Protein AF-A0A8M6Z6A4-F1 (afdb_monomer_lite)

Radius of gyration: 30.49 Å; chains: 1; bounding box: 77×75×86 Å

pLDDT: mean 83.21, std 17.91, range [24.25, 98.44]

Sequence (596 aa):
MASEMSVNRNIFYCLLCQKPQKTLSVHLTRLCMKASTPAERAKELERAKASNRAWMMTSRTWDYNQLCQILPDRSSRTNMVKELLQRGFFIKNQPTEPETDVVSQSTEPETAVVSQPTEPEKATMSAIPDSAAILRAAKPEFLRVCMKLQNNIEVLSSEKVLFRYYCEAILIHHYFQSPGAVQAFTDSEWVDRLHHGGRVVTGVHSQKAMFALTLQEEVWFQLYFVQIRPENIRPEKCCNQFFLNSSGEALSNVAQDMRRLHDMFKLPLGSSQFMRKTLRISAKNLPTHQRDAITLYLACSSGDPHQTHRRLQPQQVVDTAVLLDSLVGFSIEDESRAVAETSEEIEPVKDFSSFISSFPVSRGGQPPTKMQRLNAGFPDDRVFYDKWRTVQYNQRQEYLLSQFTQSKPTAVTVAKVIGQEGWKGNHPKPEEIVSLWKPALKVTIEKDEIIIKSVSQQSWSGLAIKDFGPVRGQGVVATKRFSKGDIVCDYHGKVISGTSGRQIMEDIRDKSGYLFFFKAGQRDFCIDARTFPCECHPDKVSFGRKINHSSKMANLKLVHCVMKINGKDTDVVLFKALQDIDVNTHLKFDHKFISF

Secondary structure (DSSP, 8-state):
-----------EE-TTT--EESSHHHHIIIIITTTS-HHHHHHHHHHHHHHHHHIIIIITEEEHHHHHHH--SHHHHHHHHHHHHHTT-EEES--SS------------------PPPHHHHTTSSS---TTHHHHHHHHHHHHHHHHHHTT----HHHHHHHHHHHHHIIIIIS---HHHHHH-BHHHHHT-EEETTEEEEEEGGGTEEEEE-HHHHHHHHHIIIIIHHHH--TT----BSSB-TTSPBPS-HHHHHHHHHHHTT-----HHHHHHHHHHHGGGS-HHHHHHHHHHHHHTT--TT--PPPPPHHHHHHHHHHHHHHHT--THHHHHHHHTT-S-------HHHHHHHS---SSPPPPPHHHHHHTT--SSSHHHHHHHHHHHHHHHHHHHHT-SSSPPPHHHHHHHHHHTT--SSS--HHHHHHH--------GGG-HHHHHHHHHT---SEEEEE--TTT-EEEEESS-B-TT-EEEE--SEEEEHHHHHHHHHT-SS-GGGEEEEEETTEEEEEE--SSSBTTBTT---SGGGSEE-SSS--EEEEEEEEEETTEEEEEEEEEESS-B-TTPEEEE-GGGS--

Structure (mmCIF, N/CA/C/O backbone):
data_AF-A0A8M6Z6A4-F1
#
_entry.id   AF-A0A8M6Z6A4-F1
#
loop_
_atom_site.group_PDB
_atom_site.id
_atom_site.type_symbol
_atom_site.label_atom_id
_atom_site.label_alt_id
_atom_site.label_comp_id
_atom_site.label_asym_id
_atom_site.label_entity_id
_atom_site.label_seq_id
_atom_site.pdbx_PDB_ins_code
_atom_site.Cartn_x
_atom_site.Cartn_y
_atom_site.Cartn_z
_atom_site.occupancy
_atom_site.B_iso_or_equiv
_atom_site.auth_seq_id
_atom_site.auth_comp_id
_atom_site.auth_asym_id
_atom_site.auth_atom_id
_atom_site.pdbx_PDB_model_num
ATOM 1 N N . MET A 1 1 ? -3.982 21.104 -41.529 1.00 37.44 1 MET A N 1
ATOM 2 C CA . MET A 1 1 ? -3.804 19.706 -41.975 1.00 37.44 1 MET A CA 1
ATOM 3 C C . MET A 1 1 ? -4.633 18.832 -41.057 1.00 37.44 1 MET A C 1
ATOM 5 O O . MET A 1 1 ? -4.393 18.847 -39.856 1.00 37.44 1 MET A O 1
ATOM 9 N N . ALA A 1 2 ? -5.691 18.215 -41.582 1.00 39.16 2 ALA A N 1
ATOM 10 C CA . ALA A 1 2 ? -6.609 17.419 -40.779 1.00 39.16 2 ALA A CA 1
ATOM 11 C C . ALA A 1 2 ? -5.861 16.221 -40.187 1.00 39.16 2 ALA A C 1
ATOM 13 O O . ALA A 1 2 ? -5.191 15.487 -40.906 1.00 39.16 2 ALA A O 1
ATOM 14 N N . SER A 1 3 ? -5.965 16.090 -38.868 1.00 39.56 3 SER A N 1
ATOM 15 C CA . SER A 1 3 ? -5.496 14.965 -38.070 1.00 39.56 3 SER A CA 1
ATOM 16 C C . SER A 1 3 ? -5.911 13.645 -38.724 1.00 39.56 3 SER A C 1
ATOM 18 O O . SER A 1 3 ? -7.075 13.245 -38.653 1.00 39.56 3 SER A O 1
ATOM 20 N N . GLU A 1 4 ? -4.963 12.962 -39.367 1.00 41.81 4 GLU A N 1
ATOM 21 C CA . GLU A 1 4 ? -5.066 11.529 -39.609 1.00 41.81 4 GLU A CA 1
ATOM 22 C C . GLU A 1 4 ? -5.005 10.851 -38.240 1.00 41.81 4 GLU A C 1
ATOM 24 O O . GLU A 1 4 ? -3.965 10.381 -37.779 1.00 41.81 4 GLU A O 1
ATOM 29 N N . MET A 1 5 ? -6.151 10.807 -37.560 1.00 37.59 5 MET A N 1
ATOM 30 C CA . MET A 1 5 ? -6.399 9.790 -36.556 1.00 37.59 5 MET A CA 1
ATOM 31 C C . MET A 1 5 ? -6.259 8.464 -37.290 1.00 37.59 5 MET A C 1
ATOM 33 O O . MET A 1 5 ? -7.202 7.996 -37.931 1.00 37.59 5 MET A O 1
ATOM 37 N N . SER A 1 6 ? -5.053 7.898 -37.273 1.00 42.44 6 SER A N 1
ATOM 38 C CA . SER A 1 6 ? -4.802 6.555 -37.764 1.00 42.44 6 SER A CA 1
ATOM 39 C C . SER A 1 6 ? -5.677 5.629 -36.929 1.00 42.44 6 SER A C 1
ATOM 41 O O . SER A 1 6 ? -5.355 5.232 -35.812 1.00 42.44 6 SER A O 1
ATOM 43 N N . VAL A 1 7 ? -6.883 5.362 -37.432 1.00 45.09 7 VAL A N 1
ATOM 44 C CA . VAL A 1 7 ? -7.768 4.358 -36.867 1.00 45.09 7 VAL A CA 1
ATOM 45 C C . VAL A 1 7 ? -6.947 3.089 -36.947 1.00 45.09 7 VAL A C 1
ATOM 47 O O . VAL A 1 7 ? -6.690 2.588 -38.043 1.00 45.09 7 VAL A O 1
ATOM 50 N N . ASN A 1 8 ? -6.450 2.647 -35.797 1.00 45.41 8 ASN A N 1
ATOM 51 C CA . ASN A 1 8 ? -5.588 1.493 -35.649 1.00 45.41 8 ASN A CA 1
ATOM 52 C C . ASN A 1 8 ? -6.424 0.256 -36.008 1.00 45.41 8 ASN A C 1
ATOM 54 O O . ASN A 1 8 ? -7.023 -0.398 -35.157 1.00 45.41 8 ASN A O 1
ATOM 58 N N . ARG A 1 9 ? -6.622 0.025 -37.310 1.00 59.19 9 ARG A N 1
ATOM 59 C CA . ARG A 1 9 ? -7.462 -1.053 -37.820 1.00 59.19 9 ARG A CA 1
ATOM 60 C C . ARG A 1 9 ? -6.696 -2.342 -37.583 1.00 59.19 9 ARG A C 1
ATOM 62 O O . ARG A 1 9 ? -5.682 -2.577 -38.236 1.00 59.19 9 ARG A O 1
ATOM 69 N N . ASN A 1 10 ? -7.200 -3.157 -36.658 1.00 74.31 10 ASN A N 1
ATOM 70 C CA . ASN A 1 10 ? -6.652 -4.476 -36.364 1.00 74.31 10 ASN A CA 1
ATOM 71 C C . ASN A 1 10 ? -6.416 -5.261 -37.662 1.00 74.31 10 ASN A C 1
ATOM 73 O O . ASN A 1 10 ? -7.337 -5.471 -38.456 1.00 74.31 10 ASN A O 1
ATOM 77 N N . ILE A 1 11 ? -5.169 -5.678 -37.870 1.00 85.06 11 ILE A N 1
ATOM 78 C CA . ILE A 1 11 ? -4.774 -6.536 -38.985 1.00 85.06 11 ILE A CA 1
ATOM 79 C C . ILE A 1 11 ? -5.145 -7.972 -38.613 1.00 85.06 11 ILE A C 1
ATOM 81 O O . ILE A 1 11 ? -4.738 -8.465 -37.564 1.00 85.06 11 ILE A O 1
ATOM 85 N N . PHE A 1 12 ? -5.896 -8.647 -39.482 1.00 88.69 12 PHE A N 1
ATOM 86 C CA . PHE A 1 12 ? -6.245 -10.060 -39.323 1.00 88.69 12 PHE A CA 1
ATOM 87 C C . PHE A 1 12 ? -5.632 -10.878 -40.453 1.00 88.69 12 PHE A C 1
ATOM 89 O O . PHE A 1 12 ? -5.699 -10.475 -41.614 1.00 88.69 12 PHE A O 1
ATOM 96 N N . TYR A 1 13 ? -5.066 -12.041 -40.139 1.00 91.62 13 TYR A N 1
ATOM 97 C CA . TYR A 1 13 ? -4.618 -12.983 -41.161 1.00 91.62 13 TYR A CA 1
ATOM 98 C C . TYR A 1 13 ? -5.808 -13.745 -41.745 1.00 91.62 13 TYR A C 1
ATOM 100 O O . TYR A 1 13 ? -6.655 -14.257 -41.015 1.00 91.62 13 TYR A O 1
ATOM 108 N N . CYS A 1 14 ? -5.868 -13.835 -43.073 1.00 94.19 14 CYS A N 1
ATOM 109 C CA . CYS A 1 14 ? -6.758 -14.785 -43.727 1.00 94.19 14 CYS A CA 1
ATOM 110 C C . CYS A 1 14 ? -6.188 -16.192 -43.535 1.00 94.19 14 CYS A C 1
ATOM 112 O O . CYS A 1 14 ? -5.080 -16.458 -43.990 1.00 94.19 14 CYS A O 1
ATOM 114 N N . LEU A 1 15 ? -6.943 -17.092 -42.904 1.00 94.31 15 LEU A N 1
ATOM 115 C CA . LEU A 1 15 ? -6.482 -18.460 -42.642 1.00 94.31 15 LEU A CA 1
ATOM 116 C C . LEU A 1 15 ? -6.400 -19.328 -43.912 1.00 94.31 15 LEU A C 1
ATOM 118 O O . LEU A 1 15 ? -5.736 -20.357 -43.894 1.00 94.31 15 LEU A O 1
ATOM 122 N N . LEU A 1 16 ? -7.026 -18.896 -45.015 1.00 93.69 16 LEU A N 1
ATOM 123 C CA . LEU A 1 16 ? -7.014 -19.609 -46.298 1.00 93.69 16 LEU A CA 1
ATOM 124 C C . LEU A 1 16 ? -5.762 -19.297 -47.128 1.00 93.69 16 LEU A C 1
ATOM 126 O O . LEU A 1 16 ? -5.110 -20.209 -47.619 1.00 93.69 16 LEU A O 1
ATOM 130 N N . CYS A 1 17 ? -5.407 -18.015 -47.281 1.00 94.94 17 CYS A N 1
ATOM 131 C CA . CYS A 1 17 ? -4.224 -17.614 -48.057 1.00 94.94 17 CYS A CA 1
ATOM 132 C C . CYS A 1 17 ? -3.006 -17.240 -47.204 1.00 94.94 17 CYS A C 1
ATOM 134 O O . CYS A 1 17 ? -1.967 -16.899 -47.761 1.00 94.94 17 CYS A O 1
ATOM 136 N N . GLN A 1 18 ? -3.145 -17.253 -45.874 1.00 91.50 18 GLN A N 1
ATOM 137 C CA . GLN A 1 18 ? -2.101 -16.923 -44.897 1.00 91.50 18 GLN A CA 1
ATOM 138 C C . GLN A 1 18 ? -1.509 -15.512 -45.061 1.00 91.50 18 GLN A C 1
ATOM 140 O O . GLN A 1 18 ? -0.359 -15.260 -44.711 1.00 91.50 18 GLN A O 1
ATOM 145 N N . LYS A 1 19 ? -2.303 -14.557 -45.568 1.00 90.56 19 LYS A N 1
ATOM 146 C CA . LYS A 1 19 ? -1.883 -13.156 -45.760 1.00 90.56 19 LYS A CA 1
ATOM 147 C C . LYS A 1 19 ? -2.557 -12.209 -44.759 1.00 90.56 19 LYS A C 1
ATOM 149 O O . LYS A 1 19 ? -3.757 -12.366 -44.507 1.00 90.56 19 LYS A O 1
ATOM 154 N N . PRO A 1 20 ? -1.849 -11.182 -44.255 1.00 91.69 20 PRO A N 1
ATOM 155 C CA . PRO A 1 20 ? -2.428 -10.150 -43.399 1.00 91.69 20 PRO A CA 1
ATOM 156 C C . PRO A 1 20 ? -3.393 -9.251 -44.181 1.00 91.69 20 PRO A C 1
ATOM 158 O O . PRO A 1 20 ? -3.104 -8.838 -45.302 1.00 91.69 20 PRO A O 1
ATOM 161 N N . GLN A 1 21 ? -4.535 -8.915 -43.583 1.00 91.94 21 GLN A N 1
ATOM 162 C CA . GLN A 1 21 ? -5.583 -8.098 -44.193 1.00 91.94 21 GLN A CA 1
ATOM 163 C C . GLN A 1 21 ? -6.045 -6.997 -43.231 1.00 91.94 21 GLN A C 1
ATOM 165 O O . GLN A 1 21 ? -6.466 -7.273 -42.108 1.00 91.94 21 GLN A O 1
ATOM 170 N N . LYS A 1 22 ? -6.054 -5.741 -43.703 1.00 87.00 22 LYS A N 1
ATOM 171 C CA . LYS A 1 22 ? -6.677 -4.606 -42.986 1.00 87.00 22 LYS A CA 1
ATOM 172 C C . LYS A 1 22 ? -8.209 -4.693 -42.975 1.00 87.00 22 LYS A C 1
ATOM 174 O O . LYS 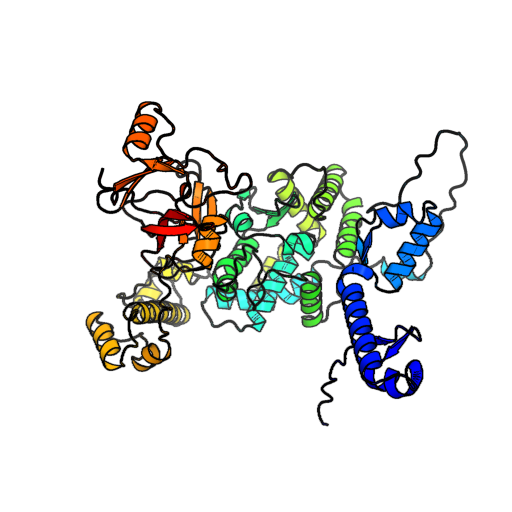A 1 22 ? -8.871 -4.048 -42.167 1.00 87.00 22 LYS A O 1
ATOM 179 N N . THR A 1 23 ? -8.798 -5.442 -43.910 1.00 91.50 23 THR A N 1
ATOM 180 C CA . THR A 1 23 ? -10.254 -5.620 -44.028 1.00 91.50 23 THR A CA 1
ATOM 181 C C . THR A 1 23 ? -10.569 -7.031 -44.521 1.00 91.50 23 THR A C 1
ATOM 183 O O . THR A 1 23 ? -10.831 -7.265 -45.701 1.00 91.50 23 THR A O 1
ATOM 186 N N . LEU A 1 24 ? -10.513 -7.995 -43.598 1.00 92.56 24 LEU A N 1
ATOM 187 C CA . LEU A 1 24 ? -10.644 -9.418 -43.917 1.00 92.56 24 LEU A CA 1
ATOM 188 C C . LEU A 1 24 ? -12.008 -9.782 -44.533 1.00 92.56 24 LEU A C 1
ATOM 190 O O . LEU A 1 24 ? -12.060 -10.596 -45.446 1.00 92.56 24 LEU A O 1
ATOM 194 N N . SER A 1 25 ? -13.103 -9.139 -44.119 1.00 93.31 25 SER A N 1
ATOM 195 C CA . SER A 1 25 ? -14.443 -9.373 -44.689 1.00 93.31 25 SER A CA 1
ATOM 196 C C . SER A 1 25 ? -14.513 -9.095 -46.199 1.00 93.31 25 SER A C 1
ATOM 198 O O . SER A 1 25 ? -15.086 -9.878 -46.964 1.00 93.31 25 SER A O 1
ATOM 200 N N . VAL A 1 26 ? -13.886 -8.000 -46.641 1.00 93.44 26 VAL A N 1
ATOM 201 C CA . VAL A 1 26 ? -13.787 -7.622 -48.059 1.00 93.44 26 VAL A CA 1
ATOM 202 C C . VAL A 1 26 ? -12.893 -8.607 -48.806 1.00 93.44 26 VAL A C 1
ATOM 204 O O . VAL A 1 26 ? -13.253 -9.053 -49.894 1.00 93.44 26 VAL A O 1
ATOM 207 N N . HIS A 1 27 ? -11.764 -8.991 -48.207 1.00 95.31 27 HIS A N 1
ATOM 208 C CA . HIS A 1 27 ? -10.849 -9.977 -48.778 1.00 95.31 27 HIS A CA 1
ATOM 209 C C . HIS A 1 27 ? -11.524 -11.340 -49.005 1.00 95.31 27 HIS A C 1
ATOM 211 O O . HIS A 1 27 ? -11.432 -11.886 -50.103 1.00 95.31 27 HIS A O 1
ATOM 217 N N . LEU A 1 28 ? -12.252 -11.868 -48.013 1.00 96.94 28 LEU A N 1
ATOM 218 C CA . LEU A 1 28 ? -12.983 -13.133 -48.145 1.00 96.94 28 LEU A CA 1
ATOM 219 C C . LEU A 1 28 ? -14.043 -13.049 -49.251 1.00 96.94 28 LEU A C 1
ATOM 221 O O . LEU A 1 28 ? -14.136 -13.946 -50.079 1.00 96.94 28 LEU A O 1
ATOM 225 N N . THR A 1 29 ? -14.788 -11.944 -49.318 1.00 96.19 29 THR A N 1
ATOM 226 C CA . THR A 1 29 ? -15.842 -11.745 -50.328 1.00 96.19 29 THR A CA 1
ATOM 227 C C . THR A 1 29 ? -15.301 -11.630 -51.753 1.00 96.19 29 THR A C 1
ATOM 229 O O . THR A 1 29 ? -15.938 -12.104 -52.688 1.00 96.19 29 THR A O 1
ATOM 232 N N . ARG A 1 30 ? -14.144 -10.987 -51.946 1.00 94.81 30 ARG A N 1
ATOM 233 C CA . ARG A 1 30 ? -13.607 -10.706 -53.287 1.00 94.81 30 ARG A CA 1
ATOM 234 C C . ARG A 1 30 ? -12.635 -11.767 -53.798 1.00 94.81 30 ARG A C 1
ATOM 236 O O . ARG A 1 30 ? -12.489 -11.890 -55.010 1.00 94.81 30 ARG A O 1
ATOM 243 N N . LEU A 1 31 ? -11.964 -12.490 -52.899 1.00 93.88 31 LEU A N 1
ATOM 244 C CA . LEU A 1 31 ? -10.861 -13.394 -53.232 1.00 93.88 31 LEU A CA 1
ATOM 245 C C . LEU A 1 31 ? -11.101 -14.806 -52.678 1.00 93.88 31 LEU A C 1
ATOM 247 O O . LEU A 1 31 ? -11.670 -15.637 -53.379 1.00 93.88 31 LEU A O 1
ATOM 251 N N . CYS A 1 32 ? -10.695 -15.087 -51.434 1.00 96.56 32 CYS A N 1
ATOM 252 C CA . CYS A 1 32 ? -10.560 -16.469 -50.944 1.00 96.56 32 CYS A CA 1
ATOM 253 C C . CYS A 1 32 ? -11.877 -17.240 -50.767 1.00 96.56 32 CYS A C 1
ATOM 255 O O . CYS A 1 32 ? -11.847 -18.462 -50.705 1.00 96.56 32 CYS A O 1
ATOM 257 N N . MET A 1 33 ? -13.018 -16.555 -50.667 1.00 96.62 33 MET A N 1
ATOM 258 C CA . MET A 1 33 ? -14.343 -17.168 -50.503 1.00 96.62 33 MET A CA 1
ATOM 259 C C . MET A 1 33 ? -15.373 -16.531 -51.445 1.00 96.62 33 MET A C 1
ATOM 261 O O . MET A 1 33 ? -16.536 -16.343 -51.083 1.00 96.62 33 MET A O 1
ATOM 265 N N . LYS A 1 34 ? -14.946 -16.168 -52.663 1.00 93.81 34 LYS A N 1
ATOM 266 C CA . LYS A 1 34 ? -15.796 -15.489 -53.656 1.00 93.81 34 LYS A CA 1
ATOM 267 C C . LYS A 1 34 ? -17.060 -16.287 -54.007 1.00 93.81 34 LYS A C 1
ATOM 269 O O . LYS A 1 34 ? -18.114 -15.691 -54.196 1.00 93.81 34 LYS A O 1
ATOM 274 N N . ALA A 1 35 ? -16.950 -17.615 -54.075 1.00 95.25 35 ALA A N 1
ATOM 275 C CA . ALA A 1 35 ? -18.058 -18.519 -54.397 1.00 95.25 35 ALA A CA 1
ATOM 276 C C . ALA A 1 35 ? -18.884 -18.957 -53.170 1.00 95.25 35 ALA A C 1
ATOM 278 O O . ALA A 1 35 ? -19.897 -19.629 -53.327 1.00 95.25 35 ALA A O 1
ATOM 279 N N . SER A 1 36 ? -18.468 -18.592 -51.954 1.00 95.25 36 SER A N 1
ATOM 280 C CA . SER A 1 36 ? -19.128 -19.025 -50.721 1.00 95.25 36 SER A CA 1
ATOM 281 C C . SER A 1 36 ? -20.291 -18.111 -50.335 1.00 95.25 36 SER A C 1
ATOM 283 O O . SER A 1 36 ? -20.304 -16.897 -50.597 1.00 95.25 36 SER A O 1
ATOM 285 N N . THR A 1 37 ? -21.255 -18.677 -49.619 1.00 95.69 37 THR A N 1
ATOM 286 C CA . THR A 1 37 ? -22.406 -17.946 -49.085 1.00 95.69 37 THR A CA 1
ATOM 287 C C . THR A 1 37 ? -21.976 -16.890 -48.049 1.00 95.69 37 THR A C 1
ATOM 289 O O . THR A 1 37 ? -20.896 -16.987 -47.450 1.00 95.69 37 THR A O 1
ATOM 292 N N . PRO A 1 38 ? -22.797 -15.850 -47.797 1.00 95.00 38 PRO A N 1
ATOM 293 C CA . PRO A 1 38 ? -22.508 -14.863 -46.754 1.00 95.00 38 PRO A CA 1
ATOM 294 C C . PRO A 1 38 ? -22.334 -15.481 -45.356 1.00 95.00 38 PRO A C 1
ATOM 296 O O . PRO A 1 38 ? -21.475 -15.034 -44.597 1.00 95.00 38 PRO A O 1
ATOM 299 N N . ALA A 1 39 ? -23.104 -16.527 -45.035 1.00 94.62 39 ALA A N 1
ATOM 300 C CA . ALA A 1 39 ? -23.030 -17.224 -43.752 1.00 94.62 39 ALA A CA 1
ATOM 301 C C . ALA A 1 39 ? -21.685 -17.949 -43.562 1.00 94.62 39 ALA A C 1
ATOM 303 O O . ALA A 1 39 ? -21.058 -17.829 -42.509 1.00 94.62 39 ALA A O 1
ATOM 304 N N . GLU A 1 40 ? -21.191 -18.635 -44.597 1.00 95.94 40 GLU A N 1
ATOM 305 C CA . GLU A 1 40 ? -19.874 -19.287 -44.572 1.00 95.94 40 GLU A CA 1
ATOM 306 C C . GLU A 1 40 ? -18.741 -18.267 -44.408 1.00 95.94 40 GLU A C 1
ATOM 308 O O . GLU A 1 40 ? -17.837 -18.469 -43.597 1.00 95.94 40 GLU A O 1
ATOM 313 N N . ARG A 1 41 ? -18.816 -17.128 -45.113 1.00 97.00 41 ARG A N 1
ATOM 314 C CA . ARG A 1 41 ? -17.842 -16.031 -44.981 1.00 97.00 41 ARG A CA 1
ATOM 315 C C . ARG A 1 41 ? -17.834 -15.419 -43.582 1.00 97.00 41 ARG A C 1
ATOM 317 O O . ARG A 1 41 ? -16.764 -15.114 -43.059 1.00 97.00 41 ARG A O 1
ATOM 324 N N . ALA A 1 42 ? -19.005 -15.240 -42.972 1.00 94.50 42 ALA A N 1
ATOM 325 C CA . ALA A 1 42 ? -19.118 -14.739 -41.604 1.00 94.50 42 ALA A CA 1
ATOM 326 C C . ALA A 1 42 ? -18.510 -15.723 -40.592 1.00 94.50 42 ALA A C 1
ATOM 328 O O . ALA A 1 42 ? -17.750 -15.310 -39.714 1.00 94.50 42 ALA A O 1
ATOM 329 N N . LYS A 1 43 ? -18.772 -17.025 -40.757 1.00 95.75 43 LYS A N 1
ATOM 330 C CA . LYS A 1 43 ? -18.182 -18.080 -39.924 1.00 95.75 43 LYS A CA 1
ATOM 331 C C . LYS A 1 43 ? -16.654 -18.091 -40.020 1.00 95.75 43 LYS A C 1
ATOM 333 O O . LYS A 1 43 ? -15.981 -18.143 -38.992 1.00 95.75 43 LYS A O 1
ATOM 338 N N . GLU A 1 44 ? -16.104 -17.987 -41.228 1.00 96.69 44 GLU A N 1
ATOM 339 C CA . GLU A 1 44 ? -14.650 -17.948 -41.427 1.00 96.69 44 GLU A CA 1
ATOM 340 C C . GLU A 1 44 ? -14.021 -16.655 -40.882 1.00 96.69 44 GLU A C 1
ATOM 342 O O . GLU A 1 44 ? -12.947 -16.685 -40.279 1.00 96.69 44 GLU A O 1
ATOM 347 N N . LEU A 1 45 ? -14.710 -15.516 -41.004 1.00 94.50 45 LEU A N 1
ATOM 348 C CA . LEU A 1 45 ? -14.274 -14.261 -40.391 1.00 94.50 45 LEU A CA 1
ATOM 349 C C . LEU A 1 45 ? -14.174 -14.378 -38.861 1.00 94.50 45 LEU A C 1
ATOM 351 O O . LEU A 1 45 ? -13.185 -13.930 -38.277 1.00 94.50 45 LEU A O 1
ATOM 355 N N . GLU A 1 46 ? -15.168 -14.983 -38.206 1.00 94.12 46 GLU A N 1
ATOM 356 C CA . GLU A 1 46 ? -15.131 -15.201 -36.756 1.00 94.12 46 GLU A CA 1
ATOM 357 C C . GLU A 1 46 ? -14.050 -16.206 -36.347 1.00 94.12 46 GLU A C 1
ATOM 359 O O . GLU A 1 46 ? -13.335 -15.969 -35.368 1.00 94.12 46 GLU A O 1
ATOM 364 N N . ARG A 1 47 ? -13.839 -17.268 -37.134 1.00 95.31 47 ARG A N 1
ATOM 365 C CA . ARG A 1 47 ? -12.726 -18.208 -36.934 1.00 95.31 47 ARG A CA 1
ATOM 366 C C . ARG A 1 47 ? -11.371 -17.497 -36.985 1.00 95.31 47 ARG A C 1
ATOM 368 O O . ARG A 1 47 ? -10.544 -17.691 -36.095 1.00 95.31 47 ARG A O 1
ATOM 375 N N . ALA A 1 48 ? -11.157 -16.625 -37.970 1.00 94.19 48 ALA A N 1
ATOM 376 C CA . ALA A 1 48 ? -9.929 -15.843 -38.090 1.00 94.19 48 ALA A CA 1
ATOM 377 C C . ALA A 1 48 ? -9.731 -14.871 -36.913 1.00 94.19 48 ALA A C 1
ATOM 379 O O . ALA A 1 48 ? -8.628 -14.770 -36.371 1.00 94.19 48 ALA A O 1
ATOM 380 N N . LYS A 1 49 ? -10.794 -14.195 -36.452 1.00 90.75 49 LYS A N 1
ATOM 381 C CA . LYS A 1 49 ? -10.734 -13.340 -35.252 1.00 90.75 49 LYS A CA 1
ATOM 382 C C . LYS A 1 49 ? -10.379 -14.139 -33.997 1.00 90.75 49 LYS A C 1
ATOM 384 O O . LYS A 1 49 ? -9.558 -13.681 -33.204 1.00 90.75 49 LYS A O 1
ATOM 389 N N . ALA A 1 50 ? -10.982 -15.314 -33.812 1.00 90.25 50 ALA A N 1
ATOM 390 C CA . ALA A 1 50 ? -10.680 -16.201 -32.692 1.00 90.25 50 ALA A CA 1
ATOM 391 C C . ALA A 1 50 ? -9.220 -16.678 -32.729 1.00 90.25 50 ALA A C 1
ATOM 393 O O . ALA A 1 50 ? -8.527 -16.568 -31.719 1.00 90.25 50 ALA A O 1
ATOM 394 N N . SER A 1 51 ? -8.728 -17.094 -33.901 1.00 91.69 51 SER A N 1
ATOM 395 C CA . SER A 1 51 ? -7.323 -17.466 -34.107 1.00 91.69 51 SER A CA 1
ATOM 396 C C . SER A 1 51 ? -6.370 -16.318 -33.770 1.00 91.69 51 SER A C 1
ATOM 398 O O . SER A 1 51 ? -5.361 -16.533 -33.105 1.00 91.69 51 SER A O 1
ATOM 400 N N . ASN A 1 52 ? -6.695 -15.086 -34.176 1.00 87.94 52 ASN A N 1
ATOM 401 C CA . ASN A 1 52 ? -5.864 -13.920 -33.880 1.00 87.94 52 ASN A CA 1
ATOM 402 C C . ASN A 1 52 ? -5.828 -13.601 -32.376 1.00 87.94 52 ASN A C 1
ATOM 404 O O . ASN A 1 52 ? -4.777 -13.267 -31.835 1.00 87.94 52 ASN A O 1
ATOM 408 N N . ARG A 1 53 ? -6.963 -13.743 -31.674 1.00 84.44 53 ARG A N 1
ATOM 409 C CA . ARG A 1 53 ? -7.014 -13.609 -30.207 1.00 84.44 53 ARG A CA 1
ATOM 410 C C . ARG A 1 53 ? -6.172 -14.679 -29.513 1.00 84.44 53 ARG A C 1
ATOM 412 O O . ARG A 1 53 ? -5.379 -14.335 -28.644 1.00 84.44 53 ARG A O 1
ATOM 419 N N . ALA A 1 54 ? -6.300 -15.943 -29.919 1.00 85.31 54 ALA A N 1
ATOM 420 C CA . ALA A 1 54 ? -5.500 -17.037 -29.367 1.00 85.31 54 ALA A CA 1
ATOM 421 C C . ALA A 1 54 ? -3.994 -16.800 -29.571 1.00 85.31 54 ALA A C 1
ATOM 423 O O . ALA A 1 54 ? -3.213 -16.951 -28.627 1.00 85.31 54 ALA A O 1
ATOM 424 N N . TRP A 1 55 ? -3.611 -16.328 -30.764 1.00 87.00 55 TRP A N 1
ATOM 425 C CA . TRP A 1 55 ? -2.232 -15.968 -31.089 1.00 87.00 55 TRP A CA 1
ATOM 426 C C . TRP A 1 55 ? -1.669 -14.888 -30.161 1.00 87.00 55 TRP A C 1
ATOM 428 O O . TRP A 1 55 ? -0.587 -15.056 -29.600 1.00 87.00 55 TRP A O 1
ATOM 438 N N . MET A 1 56 ? -2.420 -13.798 -29.964 1.00 81.19 56 MET A N 1
ATOM 439 C CA . MET A 1 56 ? -2.009 -12.698 -29.085 1.00 81.19 56 MET A CA 1
ATOM 440 C C . MET A 1 56 ? -1.874 -13.127 -27.620 1.00 81.19 56 MET A C 1
ATOM 442 O O . MET A 1 56 ? -1.008 -12.604 -26.925 1.00 81.19 56 MET A O 1
ATOM 446 N N . MET A 1 57 ? -2.718 -14.053 -27.157 1.00 78.94 57 MET A N 1
ATOM 447 C CA . MET A 1 57 ? -2.763 -14.457 -25.749 1.00 78.94 57 MET A CA 1
ATOM 448 C C . MET A 1 57 ? -1.740 -15.538 -25.396 1.00 78.94 57 MET A C 1
ATOM 450 O O . MET A 1 57 ? -1.220 -15.536 -24.285 1.00 78.94 57 MET A O 1
ATOM 454 N N . THR A 1 58 ? -1.481 -16.483 -26.303 1.00 81.50 58 THR A N 1
ATOM 455 C CA . THR A 1 58 ? -0.724 -17.703 -25.963 1.00 81.50 58 THR A CA 1
ATOM 456 C C . THR A 1 58 ? 0.392 -18.016 -26.950 1.00 81.50 58 THR A C 1
ATOM 458 O O . THR A 1 58 ? 1.509 -18.289 -26.531 1.00 81.50 58 THR A O 1
ATOM 461 N N . SER A 1 59 ? 0.142 -17.925 -28.257 1.00 83.81 59 SER A N 1
ATOM 462 C CA . SER A 1 59 ? 1.074 -18.465 -29.260 1.00 83.81 59 SER A CA 1
ATOM 463 C C . SER A 1 59 ? 2.308 -17.596 -29.528 1.00 83.81 59 SER A C 1
ATOM 465 O O . SER A 1 59 ? 3.278 -18.072 -30.111 1.00 83.81 59 SER A O 1
ATOM 467 N N . ARG A 1 60 ? 2.305 -16.324 -29.107 1.00 87.31 60 ARG A N 1
ATOM 468 C CA . ARG A 1 60 ? 3.492 -15.454 -29.189 1.00 87.31 60 ARG A CA 1
ATOM 469 C C . ARG A 1 60 ? 4.538 -15.767 -28.105 1.00 87.31 60 ARG A C 1
ATOM 471 O O . ARG A 1 60 ? 5.660 -15.265 -28.179 1.00 87.31 60 ARG A O 1
ATOM 478 N N . THR A 1 61 ? 4.182 -16.574 -27.108 1.00 87.62 61 THR A N 1
ATOM 479 C CA . THR A 1 61 ? 5.041 -16.920 -25.976 1.00 87.62 61 THR A CA 1
ATOM 480 C C . THR A 1 61 ? 5.430 -18.392 -26.030 1.00 87.62 61 THR A C 1
ATOM 482 O O . THR A 1 61 ? 4.573 -19.266 -26.008 1.00 87.62 61 THR A O 1
ATOM 485 N N . TRP A 1 62 ? 6.732 -18.647 -26.051 1.00 91.06 62 TRP A N 1
ATOM 486 C CA . TRP A 1 62 ? 7.344 -19.971 -26.037 1.00 91.06 62 TRP A CA 1
ATOM 487 C C . TRP A 1 62 ? 7.965 -20.263 -24.671 1.00 91.06 62 TRP A C 1
ATOM 489 O O . TRP A 1 62 ? 8.317 -19.341 -23.936 1.00 91.06 62 TRP A O 1
ATOM 499 N N . ASP A 1 63 ? 8.109 -21.541 -24.335 1.00 88.81 63 ASP A N 1
ATOM 500 C CA . ASP A 1 63 ? 8.814 -22.003 -23.138 1.00 88.81 63 ASP A CA 1
ATOM 501 C C . ASP A 1 63 ? 10.143 -22.642 -23.548 1.00 88.81 63 ASP A C 1
ATOM 503 O O . ASP A 1 63 ? 10.170 -23.528 -24.405 1.00 88.81 63 ASP A O 1
ATOM 507 N N . TYR A 1 64 ? 11.246 -22.196 -22.952 1.00 90.19 64 TYR A N 1
ATOM 508 C CA . TYR A 1 64 ? 12.569 -22.731 -23.248 1.00 90.19 64 TYR A CA 1
ATOM 509 C C . TYR A 1 64 ? 12.668 -24.231 -22.948 1.00 90.19 64 TYR A C 1
ATOM 511 O O . TYR A 1 64 ? 13.260 -24.960 -23.735 1.00 90.19 64 TYR A O 1
ATOM 519 N N . ASN A 1 65 ? 12.024 -24.727 -21.889 1.00 90.62 65 ASN A N 1
ATOM 520 C CA . ASN A 1 65 ? 12.049 -26.152 -21.557 1.00 90.62 65 ASN A CA 1
ATOM 521 C C . ASN A 1 65 ? 11.325 -26.992 -22.618 1.00 90.62 65 ASN A C 1
ATOM 523 O O . ASN A 1 65 ? 11.763 -28.093 -22.946 1.00 90.62 65 ASN A O 1
ATOM 527 N N . GLN A 1 66 ? 10.248 -26.460 -23.207 1.00 89.38 66 GLN A N 1
ATOM 528 C CA . GLN A 1 66 ? 9.598 -27.096 -24.358 1.00 89.38 66 GLN A CA 1
ATOM 529 C C . GLN A 1 66 ? 10.488 -27.033 -25.601 1.00 89.38 66 GLN A C 1
ATOM 531 O O . GLN A 1 66 ? 10.578 -28.014 -26.335 1.00 89.38 66 GLN A O 1
ATOM 536 N N . LEU A 1 67 ? 11.196 -25.919 -25.823 1.00 90.81 67 LEU A N 1
ATOM 537 C CA . LEU A 1 67 ? 12.188 -25.830 -26.896 1.00 90.81 67 LEU A CA 1
ATOM 538 C C . LEU A 1 67 ? 13.315 -26.855 -26.713 1.00 90.81 67 LEU A C 1
ATOM 540 O O . LEU A 1 67 ? 13.744 -27.419 -27.709 1.00 90.81 67 LEU A O 1
ATOM 544 N N . CYS A 1 68 ? 13.748 -27.158 -25.485 1.00 89.44 68 CYS A N 1
ATOM 545 C CA . CYS A 1 68 ? 14.714 -28.230 -25.219 1.00 89.44 68 CYS A CA 1
ATOM 546 C C . CYS A 1 68 ? 14.186 -29.616 -25.602 1.00 89.44 68 CYS A C 1
ATOM 548 O O . CYS A 1 68 ? 14.948 -30.444 -26.090 1.00 89.44 68 CYS A O 1
ATOM 550 N N . GLN A 1 69 ? 12.890 -29.870 -25.410 1.00 90.31 69 GLN A N 1
ATOM 551 C CA . GLN A 1 69 ? 12.264 -31.136 -25.804 1.00 90.31 69 GLN A CA 1
ATOM 552 C C . GLN A 1 69 ? 12.114 -31.257 -27.328 1.00 90.31 69 GLN A C 1
ATOM 554 O O . GLN A 1 69 ? 12.291 -32.340 -27.877 1.00 90.31 69 GLN A O 1
ATOM 559 N N . ILE A 1 70 ? 11.799 -30.151 -28.012 1.00 91.69 70 ILE A N 1
ATOM 560 C CA . ILE A 1 70 ? 11.613 -30.113 -29.473 1.00 91.69 70 ILE A CA 1
ATOM 561 C C . ILE A 1 70 ? 12.962 -30.088 -30.208 1.00 91.69 70 ILE A C 1
ATOM 563 O O . ILE A 1 70 ? 13.104 -30.693 -31.269 1.00 91.69 70 ILE A O 1
ATOM 567 N N . LEU A 1 71 ? 13.949 -29.381 -29.653 1.00 92.12 71 LEU A N 1
ATOM 568 C CA . LEU A 1 71 ? 15.292 -29.185 -30.197 1.00 92.12 71 LEU A CA 1
ATOM 569 C C . LEU A 1 71 ? 16.331 -29.623 -29.150 1.00 92.12 71 LEU A C 1
ATOM 571 O O . LEU A 1 71 ? 16.861 -28.779 -28.414 1.00 92.12 71 LEU A O 1
ATOM 575 N N . PRO A 1 72 ? 16.640 -30.933 -29.079 1.00 86.69 72 PRO A N 1
ATOM 576 C CA . PRO A 1 72 ? 17.637 -31.448 -28.144 1.00 86.69 72 PRO A CA 1
ATOM 577 C C . PRO A 1 72 ? 19.034 -30.890 -28.438 1.00 86.69 72 PRO A C 1
ATOM 579 O O . PRO A 1 72 ? 19.770 -30.533 -27.517 1.00 86.69 72 PRO A O 1
ATOM 582 N N . ASP A 1 73 ? 19.366 -30.742 -29.726 1.00 90.06 73 ASP A N 1
ATOM 583 C CA . ASP A 1 73 ? 20.629 -30.164 -30.180 1.00 90.06 73 ASP A CA 1
ATOM 584 C C . ASP A 1 73 ? 20.757 -28.683 -29.785 1.00 90.06 73 ASP A C 1
ATOM 586 O O . ASP A 1 73 ? 19.905 -27.840 -30.090 1.00 90.06 73 ASP A O 1
ATOM 590 N N . ARG A 1 74 ? 21.871 -28.363 -29.126 1.00 84.06 74 ARG A N 1
ATOM 591 C CA . ARG A 1 74 ? 22.155 -27.044 -28.557 1.00 84.06 74 ARG A CA 1
ATOM 592 C C . ARG A 1 74 ? 22.302 -25.964 -29.624 1.00 84.06 74 ARG A C 1
ATOM 594 O O . ARG A 1 74 ? 21.805 -24.849 -29.433 1.00 84.06 74 ARG A O 1
ATOM 601 N N . SER A 1 75 ? 22.973 -26.273 -30.732 1.00 88.06 75 SER A N 1
ATOM 602 C CA . SER A 1 75 ? 23.204 -25.313 -31.818 1.00 88.06 75 SER A CA 1
ATOM 603 C C . SER A 1 75 ? 21.878 -24.910 -32.458 1.00 88.06 75 SER A C 1
ATOM 605 O O . SER A 1 75 ? 21.568 -23.723 -32.585 1.00 88.06 75 SER A O 1
ATOM 607 N N . SER A 1 76 ? 21.039 -25.901 -32.758 1.00 90.12 76 SER A N 1
ATOM 608 C CA . SER A 1 76 ? 19.691 -25.717 -33.293 1.00 90.12 76 SER A CA 1
ATOM 609 C C . SER A 1 76 ? 18.794 -24.943 -32.326 1.00 90.12 76 SER A C 1
ATOM 611 O O . SER A 1 76 ? 18.129 -23.991 -32.737 1.00 90.12 76 SER A O 1
ATOM 613 N N . ARG A 1 77 ? 18.819 -25.277 -31.027 1.00 91.44 77 ARG A N 1
ATOM 614 C CA . ARG A 1 77 ? 18.065 -24.559 -29.987 1.00 91.44 77 ARG A CA 1
ATOM 615 C C . ARG A 1 77 ? 18.487 -23.097 -29.879 1.00 91.44 77 ARG A C 1
ATOM 617 O O . ARG A 1 77 ? 17.633 -22.214 -29.872 1.00 91.44 77 ARG A O 1
ATOM 624 N N . THR A 1 78 ? 19.788 -22.827 -29.844 1.00 86.50 78 THR A N 1
ATOM 625 C CA . THR A 1 78 ? 20.333 -21.463 -29.750 1.00 86.50 78 THR A CA 1
ATOM 626 C C . THR A 1 78 ? 19.939 -20.625 -30.965 1.00 86.50 78 THR A C 1
ATOM 628 O O . THR A 1 78 ? 19.480 -19.490 -30.817 1.00 86.50 78 THR A O 1
ATOM 631 N N . ASN A 1 79 ? 20.040 -21.203 -32.164 1.00 89.75 79 ASN A N 1
ATOM 632 C CA . ASN A 1 79 ? 19.615 -20.553 -33.402 1.00 89.75 79 ASN A CA 1
ATOM 633 C C . ASN A 1 79 ? 18.106 -20.273 -33.409 1.00 89.75 79 ASN A C 1
ATOM 635 O O . ASN A 1 79 ? 17.692 -19.168 -33.756 1.00 89.75 79 ASN A O 1
ATOM 639 N N . MET A 1 80 ? 17.286 -21.224 -32.954 1.00 91.31 80 MET A N 1
ATOM 640 C CA . MET A 1 80 ? 15.834 -21.049 -32.870 1.00 91.31 80 MET A CA 1
ATOM 641 C C . MET A 1 80 ? 15.440 -19.950 -31.877 1.00 91.31 80 MET A C 1
ATOM 643 O O . MET A 1 80 ? 14.602 -19.104 -32.181 1.00 91.31 80 MET A O 1
ATOM 647 N N . VAL A 1 81 ? 16.067 -19.923 -30.699 1.00 90.62 81 VAL A N 1
ATOM 648 C CA . VAL A 1 81 ? 15.856 -18.877 -29.687 1.00 90.62 81 VAL A CA 1
ATOM 649 C C . VAL A 1 81 ? 16.185 -17.499 -30.262 1.00 90.62 81 VAL A C 1
ATOM 651 O O . VAL A 1 81 ? 15.396 -16.565 -30.113 1.00 90.62 81 VAL A O 1
ATOM 654 N N . LYS A 1 82 ? 17.314 -17.377 -30.970 1.00 89.06 82 LYS A N 1
ATOM 655 C CA . LYS A 1 82 ? 17.726 -16.132 -31.626 1.00 89.06 82 LYS A CA 1
ATOM 656 C C . LYS A 1 82 ? 16.705 -15.675 -32.674 1.00 89.06 82 LYS A C 1
ATOM 658 O O . LYS A 1 82 ? 16.307 -14.512 -32.652 1.00 89.06 82 LYS A O 1
ATOM 663 N N . GLU A 1 83 ? 16.244 -16.581 -33.534 1.00 91.31 83 GLU A N 1
ATOM 664 C CA . GLU A 1 83 ? 15.262 -16.284 -34.586 1.00 91.31 83 GLU A CA 1
ATOM 665 C C . GLU A 1 83 ? 13.905 -15.848 -34.007 1.00 91.31 83 GLU A C 1
ATOM 667 O O . GLU A 1 83 ? 13.311 -14.860 -34.446 1.00 91.31 83 GLU A O 1
ATOM 672 N N . LEU A 1 84 ? 13.415 -16.548 -32.979 1.00 93.31 84 LEU A N 1
ATOM 673 C CA . LEU A 1 84 ? 12.163 -16.206 -32.301 1.00 93.31 84 LEU A CA 1
ATOM 674 C C . LEU A 1 84 ? 12.232 -14.803 -31.681 1.00 93.31 84 LEU A C 1
ATOM 676 O O . LEU A 1 84 ? 11.329 -13.988 -31.891 1.00 93.31 84 LEU A O 1
ATOM 680 N N . LEU A 1 85 ? 13.311 -14.484 -30.963 1.00 89.19 85 LEU A N 1
ATOM 681 C CA . LEU A 1 85 ? 13.499 -13.157 -30.372 1.00 89.19 85 LEU A CA 1
ATOM 682 C C . LEU A 1 85 ? 13.609 -12.068 -31.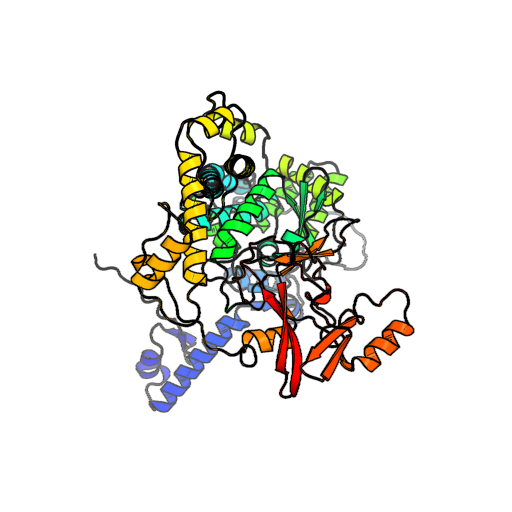447 1.00 89.19 85 LEU A C 1
ATOM 684 O O . LEU A 1 85 ? 12.982 -11.015 -31.312 1.00 89.19 85 LEU A O 1
ATOM 688 N N . GLN A 1 86 ? 14.324 -12.334 -32.544 1.00 90.62 86 GLN A N 1
ATOM 689 C CA . GLN A 1 86 ? 14.444 -11.407 -33.674 1.00 90.62 86 GLN A CA 1
ATOM 690 C C . GLN A 1 86 ? 13.083 -11.091 -34.312 1.00 90.62 86 GLN A C 1
ATOM 692 O O . GLN A 1 86 ? 12.829 -9.953 -34.705 1.00 90.62 86 GLN A O 1
ATOM 697 N N . ARG A 1 87 ? 12.173 -12.069 -34.367 1.00 91.19 87 ARG A N 1
ATOM 698 C CA . ARG A 1 87 ? 10.796 -11.891 -34.859 1.00 91.19 87 ARG A CA 1
ATOM 699 C C . ARG A 1 87 ? 9.828 -11.330 -33.812 1.00 91.19 87 ARG A C 1
ATOM 701 O O . ARG A 1 87 ? 8.631 -11.210 -34.079 1.00 91.19 87 ARG A O 1
ATOM 708 N N . GLY A 1 88 ? 10.320 -10.975 -32.626 1.00 86.25 88 GLY A N 1
ATOM 709 C CA . GLY A 1 88 ? 9.529 -10.376 -31.556 1.00 86.25 88 GLY A CA 1
ATOM 710 C C . GLY A 1 88 ? 8.616 -11.359 -30.821 1.00 86.25 88 GLY A C 1
ATOM 711 O O . GLY A 1 88 ? 7.583 -10.934 -30.292 1.00 86.25 88 GLY A O 1
ATOM 712 N N . PHE A 1 89 ? 8.951 -12.651 -30.806 1.00 93.12 89 PHE A N 1
ATOM 713 C CA . PHE A 1 89 ? 8.356 -13.622 -29.886 1.00 93.12 89 PHE A CA 1
ATOM 714 C C . PHE A 1 89 ? 8.942 -13.463 -28.478 1.00 93.12 89 PHE A C 1
ATOM 716 O O . PHE A 1 89 ? 9.988 -12.846 -28.285 1.00 93.12 89 PHE A O 1
ATOM 723 N N . PHE A 1 90 ? 8.257 -14.034 -27.488 1.00 89.19 90 PHE A N 1
ATOM 724 C CA . PHE A 1 90 ? 8.714 -14.073 -26.100 1.00 89.19 90 PHE A CA 1
ATOM 725 C C . PHE A 1 90 ? 9.113 -15.497 -25.725 1.00 89.19 90 PHE A C 1
ATOM 727 O O . PHE A 1 90 ? 8.427 -16.435 -26.120 1.00 89.19 90 PHE A O 1
ATOM 734 N N . ILE A 1 91 ? 10.174 -15.657 -24.934 1.00 90.69 91 ILE A N 1
ATOM 735 C CA . ILE A 1 91 ? 10.641 -16.962 -24.451 1.00 90.69 91 ILE A CA 1
ATOM 736 C C . ILE A 1 91 ? 10.693 -16.923 -22.923 1.00 90.69 91 ILE A C 1
ATOM 738 O O . ILE A 1 91 ? 11.329 -16.048 -22.339 1.00 90.69 91 ILE A O 1
ATOM 742 N N . LYS A 1 92 ? 9.984 -17.846 -22.276 1.00 88.56 92 LYS A N 1
ATOM 743 C CA . LYS A 1 92 ? 9.997 -18.075 -20.826 1.00 88.56 92 LYS A CA 1
ATOM 744 C C . LYS A 1 92 ? 11.081 -19.085 -20.457 1.00 88.56 92 LYS A C 1
ATOM 746 O O . LYS A 1 92 ? 11.447 -19.905 -21.291 1.00 88.56 92 LYS A O 1
ATOM 751 N N . ASN A 1 93 ? 11.538 -19.056 -19.205 1.00 88.44 93 ASN A N 1
ATOM 752 C CA . ASN A 1 93 ? 12.477 -20.031 -18.627 1.00 88.44 93 ASN A CA 1
ATOM 753 C C . ASN A 1 93 ? 13.820 -20.156 -19.370 1.00 88.44 93 ASN A C 1
ATOM 755 O O . ASN A 1 93 ? 14.465 -21.197 -19.307 1.00 88.44 93 ASN A O 1
ATOM 759 N N . GLN A 1 94 ? 14.243 -19.114 -20.092 1.00 82.56 94 GLN A N 1
ATOM 760 C CA . GLN A 1 94 ? 15.537 -19.123 -20.770 1.00 82.56 94 GLN A CA 1
ATOM 761 C C . GLN A 1 94 ? 16.680 -19.170 -19.730 1.00 82.56 94 GLN A C 1
ATOM 763 O O . GLN A 1 94 ? 16.634 -18.387 -18.778 1.00 82.56 94 GLN A O 1
ATOM 768 N N . PRO A 1 95 ? 17.703 -20.032 -19.896 1.00 75.94 95 PRO A N 1
ATOM 769 C CA . PRO A 1 95 ? 18.827 -20.128 -18.976 1.00 75.94 95 PRO A CA 1
ATOM 770 C C . PRO A 1 95 ? 19.585 -18.806 -18.899 1.00 75.94 95 PRO A C 1
ATOM 772 O O . PRO A 1 95 ? 19.868 -18.172 -19.918 1.00 75.94 95 PRO A O 1
ATOM 775 N N . THR A 1 96 ? 19.929 -18.399 -17.680 1.00 62.03 96 THR A N 1
ATOM 776 C CA . THR A 1 96 ? 20.685 -17.164 -17.413 1.00 62.03 96 THR A CA 1
ATOM 777 C C . THR A 1 96 ? 22.179 -17.318 -17.731 1.00 62.03 96 THR A C 1
ATOM 779 O O . THR A 1 96 ? 22.887 -16.320 -17.863 1.00 62.03 96 THR A O 1
ATOM 782 N N . GLU A 1 97 ? 22.654 -18.556 -17.881 1.00 50.66 97 GLU A N 1
ATOM 783 C CA . GLU A 1 97 ? 24.045 -18.912 -18.159 1.00 50.66 97 GLU A CA 1
ATOM 784 C C . GLU A 1 97 ? 24.133 -19.774 -19.429 1.00 50.66 97 GLU A C 1
ATOM 786 O O . GLU A 1 97 ? 23.220 -20.558 -19.703 1.00 50.66 97 GLU A O 1
ATOM 791 N N . PRO A 1 98 ? 25.200 -19.639 -20.237 1.00 48.66 98 PRO A N 1
ATOM 792 C CA . PRO A 1 98 ? 25.441 -20.557 -21.340 1.00 48.66 98 PRO A CA 1
ATOM 793 C C . PRO A 1 98 ? 25.673 -21.962 -20.772 1.00 48.66 98 PRO A C 1
ATOM 795 O O . PRO A 1 98 ? 26.631 -22.166 -20.036 1.00 48.66 98 PRO A O 1
ATOM 798 N N . GLU A 1 99 ? 24.800 -22.914 -21.120 1.00 46.69 99 GLU A N 1
ATOM 799 C CA . GLU A 1 99 ? 24.890 -24.318 -20.692 1.00 46.69 99 GLU A CA 1
ATOM 800 C C . GLU A 1 99 ? 26.320 -24.849 -20.909 1.00 46.69 99 GLU A C 1
ATOM 802 O O . GLU A 1 99 ? 26.821 -24.886 -22.030 1.00 46.69 99 GLU A O 1
ATOM 807 N N . THR A 1 100 ? 27.033 -25.179 -19.840 1.00 40.06 100 THR A N 1
ATOM 808 C CA . THR A 1 100 ? 28.344 -25.828 -19.901 1.00 40.06 100 THR A CA 1
ATOM 809 C C . THR A 1 100 ? 28.126 -27.329 -20.041 1.00 40.06 100 THR A C 1
ATOM 811 O O . THR A 1 100 ? 27.427 -27.936 -19.231 1.00 40.06 100 THR A O 1
ATOM 814 N N . ASP A 1 101 ? 28.691 -27.924 -21.093 1.00 40.19 101 ASP A N 1
ATOM 815 C CA . ASP A 1 101 ? 28.561 -29.352 -21.368 1.00 40.19 101 ASP A CA 1
ATOM 816 C C . ASP A 1 101 ? 29.205 -30.165 -20.238 1.00 40.19 101 ASP A C 1
ATOM 818 O O . ASP A 1 101 ? 30.418 -30.133 -20.026 1.00 40.19 101 ASP A O 1
ATOM 822 N N . VAL A 1 102 ? 28.376 -30.911 -19.508 1.00 34.56 102 VAL A N 1
ATOM 823 C CA . VAL A 1 102 ? 28.825 -31.986 -18.624 1.00 34.56 102 VAL A CA 1
ATOM 824 C C . VAL A 1 102 ? 29.014 -33.215 -19.505 1.00 34.56 102 VAL A C 1
ATOM 826 O O . VAL A 1 102 ? 28.132 -34.065 -19.595 1.00 34.56 102 VAL A O 1
ATOM 829 N N . VAL A 1 103 ? 30.142 -33.295 -20.212 1.00 34.03 103 VAL A N 1
ATOM 830 C CA . VAL A 1 103 ? 30.550 -34.534 -20.880 1.00 34.03 103 VAL A CA 1
ATOM 831 C C . VAL A 1 103 ? 31.875 -35.006 -20.302 1.00 34.03 103 VAL A C 1
ATOM 833 O O . VAL A 1 103 ? 32.889 -34.315 -20.306 1.00 34.03 103 VAL A O 1
ATOM 836 N N . SER A 1 104 ? 31.768 -36.206 -19.751 1.00 30.89 104 SER A N 1
ATOM 837 C CA . SER A 1 104 ? 32.764 -37.133 -19.246 1.00 30.89 104 SER A CA 1
ATOM 838 C C . SER A 1 104 ? 34.174 -37.002 -19.829 1.00 30.89 104 SER A C 1
ATOM 840 O O . SER A 1 104 ? 34.384 -37.125 -21.028 1.00 30.89 104 SER A O 1
ATOM 842 N N . GLN A 1 105 ? 35.124 -36.842 -18.905 1.00 27.25 105 GLN A N 1
ATOM 843 C CA . GLN A 1 105 ? 36.478 -37.408 -18.882 1.00 27.25 105 GLN A CA 1
ATOM 844 C C . GLN A 1 105 ? 37.028 -37.971 -20.206 1.00 27.25 105 GLN A C 1
ATOM 846 O O . GLN A 1 105 ? 36.863 -39.151 -20.502 1.00 27.25 105 GLN A O 1
ATOM 851 N N . SER A 1 106 ? 37.838 -37.172 -20.894 1.00 31.59 106 SER A N 1
ATOM 852 C CA . SER A 1 106 ? 39.060 -37.666 -21.532 1.00 31.59 106 SER A CA 1
ATOM 853 C C . SER A 1 106 ? 40.023 -36.504 -21.758 1.00 31.59 106 SER A C 1
ATOM 855 O O . SER A 1 106 ? 39.706 -35.513 -22.408 1.00 31.59 106 SER A O 1
ATOM 857 N N . THR A 1 107 ? 41.178 -36.651 -21.129 1.00 24.25 107 THR A N 1
ATOM 858 C CA . THR A 1 107 ? 42.424 -35.897 -21.229 1.00 24.25 107 THR A CA 1
ATOM 859 C C . THR A 1 107 ? 42.824 -35.590 -22.673 1.00 24.25 107 THR A C 1
ATOM 861 O O . THR A 1 107 ? 43.005 -36.526 -23.438 1.00 24.25 107 THR A O 1
ATOM 864 N N . GLU A 1 108 ? 43.024 -34.312 -23.008 1.00 30.22 108 GLU A N 1
ATOM 865 C CA . GLU A 1 108 ? 44.231 -33.778 -23.673 1.00 30.22 108 GLU A CA 1
ATOM 866 C C . GLU A 1 108 ? 44.129 -32.242 -23.836 1.00 30.22 108 GLU A C 1
ATOM 868 O O . GLU A 1 108 ? 43.023 -31.713 -23.984 1.00 30.22 108 GLU A O 1
ATOM 873 N N . PRO A 1 109 ? 45.247 -31.496 -23.727 1.00 28.23 109 PRO A N 1
ATOM 874 C CA . PRO A 1 109 ? 45.260 -30.038 -23.750 1.00 28.23 109 PRO A CA 1
ATOM 875 C C . PRO A 1 109 ? 45.529 -29.474 -25.159 1.00 28.23 109 PRO A C 1
ATOM 877 O O . PRO A 1 109 ? 45.928 -30.188 -26.066 1.00 28.23 109 PRO A O 1
ATOM 880 N N . GLU A 1 110 ? 45.394 -28.149 -25.271 1.00 27.17 110 GLU A N 1
ATOM 881 C CA . GLU A 1 110 ? 45.863 -27.289 -26.374 1.00 27.17 110 GLU A CA 1
ATOM 882 C C . GLU A 1 110 ? 44.965 -27.174 -27.616 1.00 27.17 110 GLU A C 1
ATOM 884 O O . GLU A 1 110 ? 45.080 -27.892 -28.599 1.00 27.17 110 GLU A O 1
ATOM 889 N N . THR A 1 111 ? 44.115 -26.143 -27.620 1.00 30.72 111 THR A N 1
ATOM 890 C CA . THR A 1 111 ? 44.235 -24.978 -28.527 1.00 30.72 111 THR A CA 1
ATOM 891 C C . THR A 1 111 ? 43.041 -24.052 -28.289 1.00 30.72 111 THR A C 1
ATOM 893 O O . THR A 1 111 ? 41.974 -24.169 -28.887 1.00 30.72 111 THR A O 1
ATOM 896 N N . ALA A 1 112 ? 43.202 -23.110 -27.358 1.00 29.86 112 ALA A N 1
ATOM 897 C CA . ALA A 1 112 ? 42.210 -22.073 -27.108 1.00 29.86 112 ALA A CA 1
ATOM 898 C C . ALA A 1 112 ? 42.252 -21.041 -28.245 1.00 29.86 112 ALA A C 1
ATOM 900 O O . ALA A 1 112 ? 42.991 -20.058 -28.190 1.00 29.86 112 ALA A O 1
ATOM 901 N N . VAL A 1 113 ? 41.451 -21.258 -29.289 1.00 31.06 113 VAL A N 1
ATOM 902 C CA . VAL A 1 113 ? 41.137 -20.211 -30.265 1.00 31.06 113 VAL A CA 1
ATOM 903 C C . VAL A 1 113 ? 40.201 -19.224 -29.578 1.00 31.06 113 VAL A C 1
ATOM 905 O O . VAL A 1 113 ? 38.985 -19.399 -29.529 1.00 31.06 113 VAL A O 1
ATOM 908 N N . VAL A 1 114 ? 40.789 -18.182 -28.994 1.00 29.78 114 VAL A N 1
ATOM 909 C CA . VAL A 1 114 ? 40.063 -17.004 -28.523 1.00 29.78 114 VAL A CA 1
ATOM 910 C C . VAL A 1 114 ? 39.513 -16.296 -29.758 1.00 29.78 114 VAL A C 1
ATOM 912 O O . VAL A 1 114 ? 40.194 -15.500 -30.400 1.00 29.78 114 VAL A O 1
ATOM 915 N N . SER A 1 115 ? 38.276 -16.619 -30.126 1.00 32.38 115 SER A N 1
ATOM 916 C CA . SER A 1 115 ? 37.530 -15.899 -31.152 1.00 32.38 115 SER A CA 1
ATOM 917 C C . SER A 1 115 ? 37.331 -14.457 -30.689 1.00 32.38 115 SER A C 1
ATOM 919 O O . SER A 1 115 ? 36.579 -14.184 -29.750 1.00 32.38 115 SER A O 1
ATOM 921 N N . GLN A 1 116 ? 38.061 -13.540 -31.323 1.00 29.17 116 GLN A N 1
ATOM 922 C CA . GLN A 1 116 ? 37.941 -12.110 -31.083 1.00 29.17 116 GLN A CA 1
ATOM 923 C C . GLN A 1 116 ? 36.529 -11.626 -31.464 1.00 29.17 116 GLN A C 1
ATOM 925 O O . GLN A 1 116 ? 36.015 -12.023 -32.512 1.00 29.17 116 GLN A O 1
ATOM 930 N N . PRO A 1 117 ? 35.898 -10.760 -30.652 1.00 32.75 117 PRO A N 1
ATOM 931 C CA . PRO A 1 117 ? 34.617 -10.156 -30.994 1.00 32.75 117 PRO A CA 1
ATOM 932 C C . PRO A 1 117 ? 34.751 -9.267 -32.232 1.00 32.75 117 PRO A C 1
ATOM 934 O O . PRO A 1 117 ? 35.681 -8.464 -32.333 1.00 32.75 117 PRO A O 1
ATOM 937 N N . THR A 1 118 ? 33.794 -9.396 -33.148 1.00 33.00 118 THR A N 1
ATOM 938 C CA . THR A 1 118 ? 33.630 -8.548 -34.332 1.00 33.00 118 THR A CA 1
ATOM 939 C C . THR A 1 118 ? 33.588 -7.058 -33.968 1.00 33.00 118 THR A C 1
ATOM 941 O O . THR A 1 118 ? 32.941 -6.661 -32.996 1.00 33.00 118 THR A O 1
ATOM 944 N N . GLU A 1 119 ? 34.253 -6.232 -34.784 1.00 38.06 119 GLU A N 1
ATOM 945 C CA . GLU A 1 119 ? 34.466 -4.786 -34.590 1.00 38.06 119 GLU A CA 1
ATOM 946 C C . GLU A 1 119 ? 33.251 -3.938 -34.160 1.00 38.06 119 GLU A C 1
ATOM 948 O O . GLU A 1 119 ? 33.472 -2.997 -33.390 1.00 38.06 119 GLU A O 1
ATOM 953 N N . PRO A 1 120 ? 31.985 -4.228 -34.534 1.00 34.16 120 PRO A N 1
ATOM 954 C CA . PRO A 1 120 ? 30.872 -3.384 -34.104 1.00 34.16 120 PRO A CA 1
ATOM 955 C C . PRO A 1 120 ? 30.611 -3.424 -32.590 1.00 34.16 120 PRO A C 1
ATOM 957 O O . PRO A 1 120 ? 30.058 -2.467 -32.056 1.00 34.16 120 PRO A O 1
ATOM 960 N N . GLU A 1 121 ? 31.021 -4.479 -31.872 1.00 35.00 121 GLU A N 1
ATOM 961 C CA . GLU A 1 121 ? 30.802 -4.578 -30.416 1.00 35.00 121 GLU A CA 1
ATOM 962 C C . GLU A 1 121 ? 31.916 -3.930 -29.582 1.00 35.00 121 GLU A C 1
ATOM 964 O O . GLU A 1 121 ? 31.691 -3.552 -28.430 1.00 35.00 121 GLU A O 1
ATOM 969 N N . LYS A 1 122 ? 33.112 -3.733 -30.149 1.00 29.09 122 LYS A N 1
ATOM 970 C CA . LYS A 1 122 ? 34.240 -3.135 -29.415 1.00 29.09 122 LYS A CA 1
ATOM 971 C C . LYS A 1 122 ? 34.057 -1.629 -29.207 1.00 29.09 122 LYS A C 1
ATOM 973 O O . LYS A 1 122 ? 34.475 -1.100 -28.180 1.00 29.09 122 LYS A O 1
ATOM 978 N N . ALA A 1 123 ? 33.384 -0.953 -30.139 1.00 34.66 123 ALA A N 1
ATOM 979 C CA . ALA A 1 123 ? 33.160 0.490 -30.070 1.00 34.66 123 ALA A CA 1
ATOM 980 C C . ALA A 1 123 ? 32.122 0.902 -29.008 1.00 34.66 123 ALA A C 1
ATOM 982 O O . ALA A 1 123 ? 32.179 2.020 -28.508 1.00 34.66 123 ALA A O 1
ATOM 983 N N . THR A 1 124 ? 31.196 0.018 -28.616 1.00 34.84 124 THR A N 1
ATOM 984 C CA . THR A 1 124 ? 30.163 0.346 -27.612 1.00 34.84 124 THR A CA 1
ATOM 985 C C . THR A 1 124 ? 30.553 -0.017 -26.177 1.00 34.84 124 THR A C 1
ATOM 987 O O . THR A 1 124 ? 29.823 0.319 -25.250 1.00 34.84 124 THR A O 1
ATOM 990 N N . MET A 1 125 ? 31.693 -0.685 -25.961 1.00 33.31 125 MET A N 1
ATOM 991 C CA . MET A 1 125 ? 32.128 -1.116 -24.625 1.00 33.31 125 MET A CA 1
ATOM 992 C C . MET A 1 125 ? 32.955 -0.083 -23.841 1.00 33.31 125 MET A C 1
ATOM 994 O O . MET A 1 125 ? 33.254 -0.342 -22.677 1.00 33.31 125 MET A O 1
ATOM 998 N N . SER A 1 126 ? 33.344 1.059 -24.419 1.00 38.94 126 SER A N 1
ATOM 999 C CA . SER A 1 126 ? 34.275 1.977 -23.737 1.00 38.94 126 SER A CA 1
ATOM 1000 C C . SER A 1 126 ? 33.616 3.006 -22.815 1.00 38.94 126 SER A C 1
ATOM 1002 O O . SER A 1 126 ? 34.272 3.482 -21.893 1.00 38.94 126 SER A O 1
ATOM 1004 N N . ALA A 1 127 ? 32.332 3.325 -22.992 1.00 43.78 127 ALA A N 1
ATOM 1005 C CA . ALA A 1 127 ? 31.611 4.186 -22.061 1.00 43.78 127 ALA A CA 1
ATOM 1006 C C . ALA A 1 127 ? 30.747 3.314 -21.150 1.00 43.78 127 ALA A C 1
ATOM 1008 O O . ALA A 1 127 ? 29.735 2.773 -21.593 1.00 43.78 127 ALA A O 1
ATOM 1009 N N . ILE A 1 128 ? 31.153 3.165 -19.885 1.00 47.88 128 ILE A N 1
ATOM 1010 C CA . ILE A 1 128 ? 30.288 2.622 -18.833 1.00 47.88 128 ILE A CA 1
ATOM 1011 C C . ILE A 1 128 ? 29.007 3.468 -18.860 1.00 47.88 128 ILE A C 1
ATOM 1013 O O . ILE A 1 128 ? 29.083 4.670 -18.604 1.00 47.88 128 ILE A O 1
ATOM 1017 N N . PRO A 1 129 ? 27.846 2.894 -19.219 1.00 58.28 129 PRO A N 1
ATOM 1018 C CA . PRO A 1 129 ? 26.597 3.627 -19.189 1.00 58.28 129 PRO A CA 1
ATOM 1019 C C . PRO A 1 129 ? 26.354 4.063 -17.755 1.00 58.28 129 PRO A C 1
ATOM 1021 O O . PRO A 1 129 ? 26.267 3.234 -16.848 1.00 58.28 129 PRO A O 1
ATOM 1024 N N . ASP A 1 130 ? 26.258 5.367 -17.573 1.00 74.50 130 ASP A N 1
ATOM 1025 C CA . ASP A 1 130 ? 25.944 5.987 -16.303 1.00 74.50 130 ASP A CA 1
ATOM 1026 C C . ASP A 1 130 ? 24.499 5.647 -15.919 1.00 74.50 130 ASP A C 1
ATOM 1028 O O . ASP A 1 130 ? 23.536 6.242 -16.409 1.00 74.50 130 ASP A O 1
ATOM 1032 N N . SER A 1 131 ? 24.342 4.632 -15.066 1.00 77.12 131 SER A N 1
ATOM 1033 C CA . SER A 1 131 ? 23.027 4.152 -14.638 1.00 77.12 131 SER A CA 1
ATOM 1034 C C . SER A 1 131 ? 22.240 5.226 -13.889 1.00 77.12 131 SER A C 1
ATOM 1036 O O . SER A 1 131 ? 21.011 5.194 -13.931 1.00 77.12 131 SER A O 1
ATOM 1038 N N . ALA A 1 132 ? 22.921 6.197 -13.269 1.00 83.75 132 ALA A N 1
ATOM 1039 C CA . ALA A 1 132 ? 22.313 7.305 -12.543 1.00 83.75 132 ALA A CA 1
ATOM 1040 C C . ALA A 1 132 ? 22.012 8.540 -13.405 1.00 83.75 132 ALA A C 1
ATOM 1042 O O . ALA A 1 132 ? 21.400 9.474 -12.888 1.00 83.75 132 ALA A O 1
ATOM 1043 N N . ALA A 1 133 ? 22.349 8.551 -14.701 1.00 88.44 133 ALA A N 1
ATOM 1044 C CA . ALA A 1 133 ? 22.107 9.695 -15.586 1.00 88.44 133 ALA A CA 1
ATOM 1045 C C . ALA A 1 133 ? 20.649 10.178 -15.527 1.00 88.44 133 ALA A C 1
ATOM 1047 O O . ALA A 1 133 ? 20.382 11.371 -15.381 1.00 88.44 133 ALA A O 1
ATOM 1048 N N . ILE A 1 134 ? 19.700 9.236 -15.586 1.00 91.75 134 ILE A N 1
ATOM 1049 C CA . ILE A 1 134 ? 18.269 9.550 -15.542 1.00 91.75 134 ILE A CA 1
ATOM 1050 C C . ILE A 1 134 ? 17.828 10.078 -14.176 1.00 91.75 134 ILE A C 1
ATOM 1052 O O . ILE A 1 134 ? 17.019 11.000 -14.111 1.00 91.75 134 ILE A O 1
ATOM 1056 N N . LEU A 1 135 ? 18.390 9.538 -13.090 1.00 93.44 135 LEU A N 1
ATOM 1057 C CA . LEU A 1 135 ? 18.099 10.003 -11.737 1.00 93.44 135 LEU A CA 1
ATOM 1058 C C . LEU A 1 135 ? 18.617 11.429 -11.550 1.00 93.44 135 LEU A C 1
ATOM 1060 O O . LEU A 1 135 ? 17.859 12.284 -11.110 1.00 93.44 135 LEU A O 1
ATOM 1064 N N . ARG A 1 136 ? 19.850 11.736 -11.970 1.00 91.75 136 ARG A N 1
ATOM 1065 C CA . ARG A 1 136 ? 20.398 13.099 -11.876 1.00 91.75 136 ARG A CA 1
ATOM 1066 C C . ARG A 1 136 ? 19.625 14.097 -12.734 1.00 91.75 136 ARG A C 1
ATOM 1068 O O . ARG A 1 136 ? 19.294 15.173 -12.247 1.00 91.75 136 ARG A O 1
ATOM 1075 N N . ALA A 1 137 ? 19.270 13.725 -13.964 1.00 91.94 137 ALA A N 1
ATOM 1076 C CA . ALA A 1 137 ? 18.495 14.589 -14.854 1.00 91.94 137 ALA A CA 1
ATOM 1077 C C . ALA A 1 137 ? 17.084 14.889 -14.316 1.00 91.94 137 ALA A C 1
ATOM 1079 O O . ALA A 1 137 ? 16.623 16.025 -14.403 1.00 91.94 137 ALA A O 1
ATOM 1080 N N . ALA A 1 138 ? 16.408 13.892 -13.735 1.00 95.50 138 ALA A N 1
ATOM 1081 C CA . ALA A 1 138 ? 15.041 14.043 -13.240 1.00 95.50 138 ALA A CA 1
ATOM 1082 C C . ALA A 1 138 ? 14.943 14.635 -11.821 1.00 95.50 138 ALA A C 1
ATOM 1084 O O . ALA A 1 138 ? 13.882 15.145 -11.446 1.00 95.50 138 ALA A O 1
ATOM 1085 N N . LYS A 1 139 ? 16.026 14.592 -11.026 1.00 95.50 139 LYS A N 1
ATOM 1086 C CA . LYS A 1 139 ? 16.036 14.994 -9.606 1.00 95.50 139 LYS A CA 1
ATOM 1087 C C . LYS A 1 139 ? 15.536 16.428 -9.362 1.00 95.50 139 LYS A C 1
ATOM 1089 O O . LYS A 1 139 ? 14.712 16.576 -8.463 1.00 95.50 139 LYS A O 1
ATOM 1094 N N . PRO A 1 140 ? 15.925 17.473 -10.122 1.00 93.88 140 PRO A N 1
ATOM 1095 C CA . PRO A 1 140 ? 15.453 18.838 -9.859 1.00 93.88 140 PRO A CA 1
ATOM 1096 C C . PRO A 1 140 ? 13.930 18.991 -9.989 1.00 93.88 140 PRO A C 1
ATOM 1098 O O . PRO A 1 140 ? 13.276 19.555 -9.109 1.00 93.88 140 PRO A O 1
ATOM 1101 N N . GLU A 1 141 ? 13.336 18.440 -11.054 1.00 93.50 141 GLU A N 1
ATOM 1102 C CA . GLU A 1 141 ? 11.880 18.469 -11.237 1.00 93.50 141 GLU A CA 1
ATOM 1103 C C . GLU A 1 141 ? 11.166 17.626 -10.181 1.00 93.50 141 GLU A C 1
ATOM 1105 O O . GLU A 1 141 ? 10.161 18.062 -9.619 1.00 93.50 141 GLU A O 1
ATOM 1110 N N . PHE A 1 142 ? 11.709 16.449 -9.866 1.00 97.75 142 PHE A N 1
ATOM 1111 C CA . PHE A 1 142 ? 11.206 15.593 -8.799 1.00 97.75 142 PHE A CA 1
ATOM 1112 C C . PHE A 1 142 ? 11.195 16.315 -7.440 1.00 97.75 142 PHE A C 1
ATOM 1114 O O . PHE A 1 142 ? 10.164 16.333 -6.764 1.00 97.75 142 PHE A O 1
ATOM 1121 N N . LEU A 1 143 ? 12.290 16.985 -7.064 1.00 95.31 143 LEU A N 1
ATOM 1122 C CA . LEU A 1 143 ? 12.388 17.748 -5.817 1.00 95.31 143 LEU A CA 1
ATOM 1123 C C . LEU A 1 143 ? 11.417 18.932 -5.783 1.00 95.31 143 LEU A C 1
ATOM 1125 O O . LEU A 1 143 ? 10.826 19.198 -4.736 1.00 95.31 143 LEU A O 1
ATOM 1129 N N . ARG A 1 144 ? 11.154 19.589 -6.919 1.00 93.75 144 ARG A N 1
ATOM 1130 C CA . ARG A 1 144 ? 10.095 20.608 -7.011 1.00 93.75 144 ARG A CA 1
ATOM 1131 C C . ARG A 1 144 ? 8.725 20.023 -6.657 1.00 93.75 144 ARG A C 1
ATOM 1133 O O . ARG A 1 144 ? 7.938 20.674 -5.970 1.00 93.75 144 ARG A O 1
ATOM 1140 N N . VAL A 1 145 ? 8.430 18.794 -7.089 1.00 95.19 145 VAL A N 1
ATOM 1141 C CA . VAL A 1 145 ? 7.187 18.097 -6.719 1.00 95.19 145 VAL A CA 1
ATOM 1142 C C . VAL A 1 145 ? 7.192 17.690 -5.241 1.00 95.19 145 VAL A C 1
ATOM 1144 O O . VAL A 1 145 ? 6.175 17.884 -4.576 1.00 95.19 145 VAL A O 1
ATOM 1147 N N . CYS A 1 146 ? 8.319 17.214 -4.693 1.00 92.50 146 CYS A N 1
ATOM 1148 C CA . CYS A 1 146 ? 8.473 16.970 -3.250 1.00 92.50 146 CYS A CA 1
ATOM 1149 C C . CYS A 1 146 ? 8.124 18.217 -2.437 1.00 92.50 146 CYS A C 1
ATOM 1151 O O . CYS A 1 146 ? 7.289 18.144 -1.536 1.00 92.50 146 CYS A O 1
ATOM 1153 N N . MET A 1 147 ? 8.699 19.366 -2.806 1.00 90.56 147 MET A N 1
ATOM 1154 C CA . MET A 1 147 ? 8.412 20.640 -2.158 1.00 90.56 147 MET A CA 1
ATOM 1155 C C . MET A 1 147 ? 6.926 20.974 -2.257 1.00 90.56 147 MET A C 1
ATOM 1157 O O . MET A 1 147 ? 6.336 21.338 -1.247 1.00 90.56 147 MET A O 1
ATOM 1161 N N . LYS A 1 148 ? 6.280 20.812 -3.421 1.00 90.38 148 LYS A N 1
ATOM 1162 C CA . LYS A 1 148 ? 4.831 21.042 -3.541 1.00 90.38 148 LYS A CA 1
ATOM 1163 C C . LYS A 1 148 ? 4.023 20.161 -2.581 1.00 90.38 148 LYS A C 1
ATOM 1165 O O . LYS A 1 148 ? 3.199 20.695 -1.846 1.00 90.38 148 LYS A O 1
ATOM 1170 N N . LEU A 1 149 ? 4.296 18.855 -2.530 1.00 89.31 149 LEU A N 1
ATOM 1171 C CA . LEU A 1 149 ? 3.602 17.894 -1.656 1.00 89.31 149 LEU A CA 1
ATOM 1172 C C . LEU A 1 149 ? 3.806 18.200 -0.166 1.00 89.31 149 LEU A C 1
ATOM 1174 O O . LEU A 1 149 ? 2.849 18.272 0.601 1.00 89.31 149 LEU A O 1
ATOM 1178 N N . GLN A 1 150 ? 5.047 18.443 0.260 1.00 86.56 150 GLN A N 1
ATOM 1179 C CA . GLN A 1 150 ? 5.365 18.823 1.645 1.00 86.56 150 GLN A CA 1
ATOM 1180 C C . GLN A 1 150 ? 4.682 20.134 2.049 1.00 86.56 150 GLN A C 1
ATOM 1182 O O . GLN A 1 150 ? 4.338 20.351 3.211 1.00 86.56 150 GLN A O 1
ATOM 1187 N N . ASN A 1 151 ? 4.457 21.000 1.066 1.00 82.75 151 ASN A N 1
ATOM 1188 C CA . ASN A 1 151 ? 3.820 22.289 1.226 1.00 82.75 151 ASN A CA 1
ATOM 1189 C C . ASN A 1 151 ? 2.318 22.266 0.897 1.00 82.75 151 ASN A C 1
ATOM 1191 O O . ASN A 1 151 ? 1.719 23.335 0.868 1.00 82.75 151 ASN A O 1
ATOM 1195 N N . ASN A 1 152 ? 1.695 21.100 0.682 1.00 81.88 152 ASN A N 1
ATOM 1196 C CA . ASN A 1 152 ? 0.281 20.961 0.295 1.00 81.88 152 ASN A CA 1
ATOM 1197 C C . ASN A 1 152 ? -0.145 21.897 -0.858 1.00 81.88 152 ASN A C 1
ATOM 1199 O O . ASN A 1 152 ? -1.276 22.377 -0.900 1.00 81.88 152 ASN A O 1
ATOM 1203 N N . ILE A 1 153 ? 0.780 22.189 -1.771 1.00 84.62 153 ILE A N 1
ATOM 1204 C CA . ILE A 1 153 ? 0.513 22.923 -3.005 1.00 84.62 153 ILE A CA 1
ATOM 1205 C C . ILE A 1 153 ? -0.079 21.931 -4.003 1.00 84.62 153 ILE A C 1
ATOM 1207 O O . ILE A 1 153 ? 0.308 20.762 -4.034 1.00 84.62 153 ILE A O 1
ATOM 1211 N N . GLU A 1 154 ? -1.007 22.402 -4.833 1.00 87.31 154 GLU A N 1
ATOM 1212 C CA . GLU A 1 154 ? -1.587 21.593 -5.899 1.00 87.31 154 GLU A CA 1
ATOM 1213 C C . GLU A 1 154 ? -0.492 20.981 -6.791 1.00 87.31 154 GLU A C 1
ATOM 1215 O O . GLU A 1 154 ? 0.397 21.668 -7.305 1.00 87.31 154 GLU A O 1
ATOM 1220 N N . VAL A 1 155 ? -0.565 19.660 -6.962 1.00 90.19 155 VAL A N 1
ATOM 1221 C CA . VAL A 1 155 ? 0.350 18.885 -7.803 1.00 90.19 155 VAL A CA 1
ATOM 1222 C C . VAL A 1 155 ? -0.432 18.334 -8.983 1.00 90.19 155 VAL A C 1
ATOM 1224 O O . VAL A 1 155 ? -1.412 17.602 -8.805 1.00 90.19 155 VAL A O 1
ATOM 1227 N N . LEU A 1 156 ? 0.024 18.661 -10.191 1.00 91.88 156 LEU A N 1
ATOM 1228 C CA . LEU A 1 156 ? -0.629 18.236 -11.425 1.00 91.88 156 LEU A CA 1
ATOM 1229 C C . LEU A 1 156 ? -0.550 16.714 -11.594 1.00 91.88 156 LEU A C 1
ATOM 1231 O O . LEU A 1 156 ? 0.380 16.059 -11.121 1.00 91.88 156 LEU A O 1
ATOM 1235 N N . SER A 1 157 ? -1.488 16.125 -12.340 1.00 91.25 157 SER A N 1
ATOM 1236 C CA . SER A 1 157 ? -1.470 14.679 -12.603 1.00 91.25 157 SER A CA 1
ATOM 1237 C C . SER A 1 157 ? -0.181 14.218 -13.294 1.00 91.25 157 SER A C 1
ATOM 1239 O O . SER A 1 157 ? 0.334 13.152 -12.965 1.00 91.25 157 SER A O 1
ATOM 1241 N N . SER A 1 158 ? 0.375 15.019 -14.209 1.00 91.69 158 SER A N 1
ATOM 1242 C CA . SER A 1 158 ? 1.666 14.739 -14.857 1.00 91.69 158 SER A CA 1
ATOM 1243 C C . SER A 1 158 ? 2.834 14.752 -13.867 1.00 91.69 158 SER A C 1
ATOM 1245 O O . SER A 1 158 ? 3.706 13.893 -13.939 1.00 91.69 158 SER A O 1
ATOM 1247 N N . GLU A 1 159 ? 2.820 15.670 -12.900 1.00 95.19 159 GLU A N 1
ATOM 1248 C CA . GLU A 1 159 ? 3.827 15.760 -11.838 1.00 95.19 159 GLU A CA 1
ATOM 1249 C C . GLU A 1 159 ? 3.745 14.566 -10.875 1.00 95.19 159 GLU A C 1
ATOM 1251 O O . GLU A 1 159 ? 4.772 14.017 -10.486 1.00 95.19 159 GLU A O 1
ATOM 1256 N N . LYS A 1 160 ? 2.533 14.090 -10.554 1.00 95.62 160 LYS A N 1
ATOM 1257 C CA . LYS A 1 160 ? 2.328 12.855 -9.770 1.00 95.62 160 LYS A CA 1
ATOM 1258 C C . LYS A 1 160 ? 2.853 11.618 -10.501 1.00 95.62 160 LYS A C 1
ATOM 1260 O O . LYS A 1 160 ? 3.428 10.726 -9.878 1.00 95.62 160 LYS A O 1
ATOM 1265 N N . VAL A 1 161 ? 2.668 11.565 -11.823 1.00 94.75 161 VAL A N 1
ATOM 1266 C CA . VAL A 1 161 ? 3.211 10.495 -12.672 1.00 94.75 161 VAL A CA 1
ATOM 1267 C C . VAL A 1 161 ? 4.740 10.540 -12.695 1.00 94.75 161 VAL A C 1
ATOM 1269 O O . VAL A 1 161 ? 5.354 9.497 -12.485 1.00 94.75 161 VAL A O 1
ATOM 1272 N N . LEU A 1 162 ? 5.345 11.723 -12.867 1.00 96.25 162 LEU A N 1
ATOM 1273 C CA . LEU A 1 162 ? 6.798 11.912 -12.774 1.00 96.25 162 LEU A CA 1
ATOM 1274 C C . LEU A 1 162 ? 7.334 11.459 -11.411 1.00 96.25 162 LEU A C 1
ATOM 1276 O O . LEU A 1 162 ? 8.308 10.716 -11.361 1.00 96.25 162 LEU A O 1
ATOM 1280 N N . PHE A 1 163 ? 6.677 11.856 -10.317 1.00 98.19 163 PHE A N 1
ATOM 1281 C CA . PHE A 1 163 ? 7.075 11.466 -8.963 1.00 98.19 163 PHE A CA 1
ATOM 1282 C C . PHE A 1 163 ? 7.147 9.946 -8.820 1.00 98.19 163 PHE A C 1
ATOM 1284 O O . PHE A 1 163 ? 8.137 9.396 -8.343 1.00 98.19 163 PHE A O 1
ATOM 1291 N N . ARG A 1 164 ? 6.102 9.255 -9.284 1.00 97.75 164 ARG A N 1
ATOM 1292 C CA . ARG A 1 164 ? 6.042 7.795 -9.267 1.00 97.75 164 ARG A CA 1
ATOM 1293 C C . ARG A 1 164 ? 7.143 7.172 -10.135 1.00 97.75 164 ARG A C 1
ATOM 1295 O O . ARG A 1 164 ? 7.839 6.288 -9.649 1.00 97.75 164 ARG A O 1
ATOM 1302 N N . TYR A 1 165 ? 7.348 7.666 -11.360 1.00 97.12 165 TYR A N 1
ATOM 1303 C CA . TYR A 1 165 ? 8.430 7.195 -12.233 1.00 97.12 165 TYR A CA 1
ATOM 1304 C C . TYR A 1 165 ? 9.808 7.380 -11.600 1.00 97.12 165 TYR A C 1
ATOM 1306 O O . TYR A 1 165 ? 10.651 6.502 -11.732 1.00 97.12 165 TYR A O 1
ATOM 1314 N N . TYR A 1 166 ? 10.037 8.479 -10.884 1.00 98.12 166 TYR A N 1
ATOM 1315 C CA . TYR A 1 166 ? 11.294 8.706 -10.181 1.00 98.12 166 TYR A CA 1
ATOM 1316 C C . TYR A 1 166 ? 11.510 7.684 -9.053 1.00 98.12 166 TYR A C 1
ATOM 1318 O O . TYR A 1 166 ? 12.588 7.104 -8.951 1.00 98.12 166 TYR A O 1
ATOM 1326 N N . CYS A 1 167 ? 10.479 7.380 -8.254 1.00 98.38 167 CYS A N 1
ATOM 1327 C CA . CYS A 1 167 ? 10.552 6.316 -7.245 1.00 98.38 167 CYS A CA 1
ATOM 1328 C C . CYS A 1 167 ? 10.810 4.931 -7.867 1.00 98.38 167 CYS A C 1
ATOM 1330 O O . CYS A 1 167 ? 11.643 4.178 -7.364 1.00 98.38 167 CYS A O 1
ATOM 1332 N N . GLU A 1 168 ? 10.135 4.595 -8.971 1.00 96.62 168 GLU A N 1
ATOM 1333 C CA . GLU A 1 168 ? 10.405 3.363 -9.727 1.00 96.62 168 GLU A CA 1
ATOM 1334 C C . GLU A 1 168 ? 11.857 3.334 -10.241 1.00 96.62 168 GLU A C 1
ATOM 1336 O O . GLU A 1 168 ? 12.533 2.306 -10.148 1.00 96.62 168 GLU A O 1
ATOM 1341 N N . ALA A 1 169 ? 12.363 4.474 -10.723 1.00 95.25 169 ALA A N 1
ATOM 1342 C CA . ALA A 1 169 ? 13.723 4.609 -11.222 1.00 95.25 169 ALA A CA 1
ATOM 1343 C C . ALA A 1 169 ? 14.770 4.456 -10.115 1.00 95.25 169 ALA A C 1
ATOM 1345 O O . ALA A 1 169 ? 15.786 3.821 -10.369 1.00 95.25 169 ALA A O 1
ATOM 1346 N N . ILE A 1 170 ? 14.530 4.938 -8.889 1.00 95.94 170 ILE A N 1
ATOM 1347 C CA . ILE A 1 170 ? 15.423 4.674 -7.745 1.00 95.94 170 ILE A CA 1
ATOM 1348 C C . ILE A 1 170 ? 15.596 3.160 -7.576 1.00 95.94 170 ILE A C 1
ATOM 1350 O O . ILE A 1 170 ? 16.715 2.647 -7.566 1.00 95.94 170 ILE A O 1
ATOM 1354 N N . LEU A 1 171 ? 14.497 2.403 -7.545 1.00 95.12 171 LEU A N 1
ATOM 1355 C CA . LEU A 1 171 ? 14.594 0.953 -7.371 1.00 95.12 171 LEU A CA 1
ATOM 1356 C C . LEU A 1 171 ? 15.354 0.276 -8.522 1.00 95.12 171 LEU A C 1
ATOM 1358 O O . LEU A 1 171 ? 16.138 -0.636 -8.277 1.00 95.12 171 LEU A O 1
ATOM 1362 N N . ILE A 1 172 ? 15.158 0.713 -9.767 1.00 92.50 172 ILE A N 1
ATOM 1363 C CA . ILE A 1 172 ? 15.723 0.049 -10.957 1.00 92.50 172 ILE A CA 1
ATOM 1364 C C . ILE A 1 172 ? 17.153 0.486 -11.273 1.00 92.50 172 ILE A C 1
ATOM 1366 O O . ILE A 1 172 ? 17.970 -0.349 -11.653 1.00 92.50 172 ILE A O 1
ATOM 1370 N N . HIS A 1 173 ? 17.451 1.776 -11.165 1.00 91.06 173 HIS A N 1
ATOM 1371 C CA . HIS A 1 173 ? 18.707 2.378 -11.619 1.00 91.06 173 HIS A CA 1
ATOM 1372 C C . HIS A 1 173 ? 19.736 2.536 -10.499 1.00 91.06 173 HIS A C 1
ATOM 1374 O O . HIS A 1 173 ? 20.934 2.500 -10.774 1.00 91.06 173 HIS A O 1
ATOM 1380 N N . HIS A 1 174 ? 19.284 2.682 -9.252 1.00 92.69 174 HIS A N 1
ATOM 1381 C CA . HIS A 1 174 ? 20.160 2.809 -8.086 1.00 92.69 174 HIS A CA 1
ATOM 1382 C C . HIS A 1 174 ? 20.277 1.483 -7.336 1.00 92.69 174 HIS A C 1
ATOM 1384 O O . HIS A 1 174 ? 21.381 0.999 -7.106 1.00 92.69 174 HIS A O 1
ATOM 1390 N N . TYR A 1 175 ? 19.148 0.823 -7.067 1.00 93.75 175 TYR A N 1
ATOM 1391 C CA . TYR A 1 175 ? 19.121 -0.479 -6.385 1.00 93.75 175 TYR A CA 1
ATOM 1392 C C . TYR A 1 175 ? 19.059 -1.683 -7.328 1.00 93.75 175 TYR A C 1
ATOM 1394 O O . TYR A 1 175 ? 18.909 -2.820 -6.881 1.00 93.75 175 TYR A O 1
ATOM 1402 N N . PHE A 1 176 ? 19.179 -1.466 -8.640 1.00 92.00 176 PHE A N 1
ATOM 1403 C CA . PHE A 1 176 ? 19.247 -2.521 -9.658 1.00 92.00 176 PHE A CA 1
ATOM 1404 C C . PHE A 1 176 ? 18.123 -3.563 -9.576 1.00 92.00 176 PHE A C 1
ATOM 1406 O O . PHE A 1 176 ? 18.299 -4.692 -10.037 1.00 92.00 176 PHE A O 1
ATOM 1413 N N . GLN A 1 177 ? 16.957 -3.221 -9.028 1.00 92.12 177 GLN A N 1
ATOM 1414 C CA . GLN A 1 177 ? 15.807 -4.115 -8.921 1.00 92.12 177 GLN A CA 1
ATOM 1415 C C . GLN A 1 177 ? 15.233 -4.436 -10.302 1.00 92.12 177 GLN A C 1
ATOM 1417 O O . GLN A 1 177 ? 15.373 -3.676 -11.263 1.00 92.12 177 GLN A O 1
ATOM 1422 N N . SER A 1 178 ? 14.634 -5.620 -10.443 1.00 89.94 178 SER A N 1
ATOM 1423 C CA . SER A 1 178 ? 14.007 -5.990 -11.709 1.00 89.94 178 SER A CA 1
ATOM 1424 C C . SER A 1 178 ? 12.668 -5.252 -11.830 1.00 89.94 178 SER A C 1
ATOM 1426 O O . SER A 1 178 ? 12.005 -5.025 -10.816 1.00 89.94 178 SER A O 1
ATOM 1428 N N . PRO A 1 179 ? 12.210 -4.913 -13.048 1.00 90.62 179 PRO A N 1
ATOM 1429 C CA . PRO A 1 179 ? 10.872 -4.354 -13.228 1.00 90.62 179 PRO A CA 1
ATOM 1430 C C . PRO A 1 179 ? 9.782 -5.230 -12.592 1.00 90.62 179 PRO A C 1
ATOM 1432 O O . PRO A 1 179 ? 8.843 -4.703 -12.009 1.00 90.62 179 PRO A O 1
ATOM 1435 N N . GLY A 1 180 ? 9.942 -6.559 -12.637 1.00 89.25 180 GLY A N 1
ATOM 1436 C CA . GLY A 1 180 ? 9.023 -7.507 -12.003 1.00 89.25 180 GLY A CA 1
ATOM 1437 C C . GLY A 1 180 ? 9.007 -7.430 -10.473 1.00 89.25 180 GLY A C 1
ATOM 1438 O O . GLY A 1 180 ? 7.942 -7.579 -9.881 1.00 89.25 180 GLY A O 1
ATOM 1439 N N . ALA A 1 181 ? 10.145 -7.148 -9.832 1.00 90.94 181 ALA A N 1
ATOM 1440 C CA . ALA A 1 181 ? 10.198 -6.903 -8.391 1.00 90.94 181 ALA A CA 1
ATOM 1441 C C . ALA A 1 181 ? 9.471 -5.599 -8.038 1.00 90.94 181 ALA A C 1
ATOM 1443 O O . ALA A 1 181 ? 8.600 -5.589 -7.175 1.00 90.94 181 ALA A O 1
ATOM 1444 N N . VAL A 1 182 ? 9.731 -4.515 -8.774 1.00 93.81 182 VAL A N 1
ATOM 1445 C CA . VAL A 1 182 ? 9.044 -3.228 -8.556 1.00 93.81 182 VAL A CA 1
ATOM 1446 C C . VAL A 1 182 ? 7.522 -3.356 -8.721 1.00 93.81 182 VAL A C 1
ATOM 1448 O O . VAL A 1 182 ? 6.770 -2.766 -7.949 1.00 93.81 182 VAL A O 1
ATOM 1451 N N . GLN A 1 183 ? 7.057 -4.166 -9.678 1.00 93.19 183 GLN A N 1
ATOM 1452 C CA . GLN A 1 183 ? 5.630 -4.458 -9.885 1.00 93.19 183 GLN A CA 1
ATOM 1453 C C . GLN A 1 183 ? 4.985 -5.262 -8.754 1.00 93.19 183 GLN A C 1
ATOM 1455 O O . GLN A 1 183 ? 3.787 -5.117 -8.519 1.00 93.19 183 GLN A O 1
ATOM 1460 N N . ALA A 1 184 ? 5.756 -6.142 -8.118 1.00 92.19 184 ALA A N 1
ATOM 1461 C CA . ALA A 1 184 ? 5.281 -7.051 -7.083 1.00 92.19 184 ALA A CA 1
ATOM 1462 C C . ALA A 1 184 ? 5.400 -6.476 -5.663 1.00 92.19 184 ALA A C 1
ATOM 1464 O O . ALA A 1 184 ? 4.925 -7.114 -4.726 1.00 92.19 184 ALA A O 1
ATOM 1465 N N . PHE A 1 185 ? 6.032 -5.309 -5.506 1.00 95.56 185 PHE A N 1
ATOM 1466 C CA . PHE A 1 185 ? 6.220 -4.652 -4.219 1.00 95.56 185 PHE A CA 1
ATOM 1467 C C . PHE A 1 185 ? 4.895 -4.156 -3.636 1.00 95.56 185 PHE A C 1
ATOM 1469 O O . PHE A 1 185 ? 4.174 -3.374 -4.261 1.00 95.56 185 PHE A O 1
ATOM 1476 N N . THR A 1 186 ? 4.591 -4.584 -2.414 1.00 95.56 186 THR A N 1
ATOM 1477 C CA . THR A 1 186 ? 3.294 -4.375 -1.760 1.00 95.56 186 THR A CA 1
ATOM 1478 C C . THR A 1 186 ? 3.309 -3.259 -0.715 1.00 95.56 186 THR A C 1
ATOM 1480 O O . THR A 1 186 ? 4.343 -2.876 -0.169 1.00 95.56 186 THR A O 1
ATOM 1483 N N . ASP A 1 187 ? 2.129 -2.728 -0.390 1.00 95.19 187 ASP A N 1
ATOM 1484 C CA . ASP A 1 187 ? 1.976 -1.770 0.709 1.00 95.19 187 ASP A CA 1
ATOM 1485 C C . ASP A 1 187 ? 2.286 -2.375 2.082 1.00 95.19 187 ASP A C 1
ATOM 1487 O O . ASP A 1 187 ? 2.808 -1.683 2.952 1.00 95.19 187 ASP A O 1
ATOM 1491 N N . SER A 1 188 ? 2.009 -3.664 2.266 1.00 94.88 188 SER A N 1
ATOM 1492 C CA . SER A 1 188 ? 2.328 -4.394 3.491 1.00 94.88 188 SER A CA 1
ATOM 1493 C C . SER A 1 188 ? 3.837 -4.512 3.693 1.00 94.88 188 SER A C 1
ATOM 1495 O O . SER A 1 188 ? 4.323 -4.266 4.791 1.00 94.88 188 SER A O 1
ATOM 1497 N N . GLU A 1 189 ? 4.590 -4.788 2.627 1.00 95.81 189 GLU A N 1
ATOM 1498 C CA . GLU A 1 189 ? 6.060 -4.790 2.644 1.00 95.81 189 GLU A CA 1
ATOM 1499 C C . GLU A 1 189 ? 6.657 -3.417 2.946 1.00 95.81 189 GLU A C 1
ATOM 1501 O O . GLU A 1 189 ? 7.642 -3.303 3.677 1.00 95.81 189 GLU A O 1
ATOM 1506 N N . TRP A 1 190 ? 6.041 -2.360 2.417 1.00 97.62 190 TRP A N 1
ATOM 1507 C CA . TRP A 1 190 ? 6.415 -0.998 2.773 1.00 97.62 190 TRP A CA 1
ATOM 1508 C C . TRP A 1 190 ? 6.134 -0.685 4.245 1.00 97.62 190 TRP A C 1
ATOM 1510 O O . TRP A 1 190 ? 6.948 -0.045 4.907 1.00 97.62 190 TRP A O 1
ATOM 1520 N N . VAL A 1 191 ? 4.984 -1.101 4.777 1.00 96.81 191 VAL A N 1
ATOM 1521 C CA . VAL A 1 191 ? 4.611 -0.865 6.180 1.00 96.81 191 VAL A CA 1
ATOM 1522 C C . VAL A 1 191 ? 5.518 -1.627 7.150 1.00 96.81 191 VAL A C 1
ATOM 1524 O O . VAL A 1 191 ? 5.851 -1.080 8.201 1.00 96.81 191 VAL A O 1
ATOM 1527 N N . ASP A 1 192 ? 5.933 -2.839 6.780 1.00 93.56 192 ASP A N 1
ATOM 1528 C CA . ASP A 1 192 ? 6.796 -3.737 7.562 1.00 93.56 192 ASP A CA 1
ATOM 1529 C C . ASP A 1 192 ? 8.303 -3.485 7.348 1.00 93.56 192 ASP A C 1
ATOM 1531 O O . ASP A 1 192 ? 9.153 -4.293 7.717 1.00 93.56 192 ASP A O 1
ATOM 1535 N N . ARG A 1 193 ? 8.667 -2.360 6.720 1.00 95.31 193 ARG A N 1
ATOM 1536 C CA . ARG A 1 193 ? 10.072 -1.980 6.520 1.00 95.31 193 ARG A CA 1
ATOM 1537 C C . ARG A 1 193 ? 10.816 -1.816 7.850 1.00 95.31 193 ARG A C 1
ATOM 1539 O O . ARG A 1 193 ? 10.251 -1.372 8.849 1.00 95.31 193 ARG A O 1
ATOM 1546 N N . LEU A 1 194 ? 12.112 -2.109 7.825 1.00 93.31 194 LEU A N 1
ATOM 1547 C CA . LEU A 1 194 ? 12.982 -2.144 8.996 1.00 93.31 194 LEU A CA 1
ATOM 1548 C C . LEU A 1 194 ? 14.066 -1.064 8.913 1.00 93.31 194 LEU A C 1
ATOM 1550 O O . LEU A 1 194 ? 14.895 -1.083 8.004 1.00 93.31 194 LEU A O 1
ATOM 1554 N N . HIS A 1 195 ? 14.126 -0.173 9.901 1.00 90.50 195 HIS A N 1
ATOM 1555 C CA . HIS A 1 195 ? 15.274 0.718 10.087 1.00 90.50 195 HIS A CA 1
ATOM 1556 C C . HIS A 1 195 ? 16.469 -0.082 10.620 1.00 90.50 195 HIS A C 1
ATOM 1558 O O . HIS A 1 195 ? 16.414 -0.629 11.720 1.00 90.50 195 HIS A O 1
ATOM 1564 N N . HIS A 1 196 ? 17.548 -0.163 9.839 1.00 91.81 196 HIS A N 1
ATOM 1565 C CA . HIS A 1 196 ? 18.754 -0.934 10.164 1.00 91.81 196 HIS A CA 1
ATOM 1566 C C . HIS A 1 196 ? 19.991 -0.267 9.555 1.00 91.81 196 HIS A C 1
ATOM 1568 O O . HIS A 1 196 ? 19.971 0.123 8.391 1.00 91.81 196 HIS A O 1
ATOM 1574 N N . GLY A 1 197 ? 21.074 -0.127 10.324 1.00 88.12 197 GLY A N 1
ATOM 1575 C CA . GLY A 1 197 ? 22.352 0.399 9.815 1.00 88.12 197 GLY A CA 1
ATOM 1576 C C . GLY A 1 197 ? 22.273 1.798 9.181 1.00 88.12 197 GLY A C 1
ATOM 1577 O O . GLY A 1 197 ? 22.945 2.051 8.188 1.00 88.12 197 GLY A O 1
ATOM 1578 N N . GLY A 1 198 ? 21.414 2.687 9.699 1.00 87.69 198 GLY A N 1
ATOM 1579 C CA . GLY A 1 198 ? 21.211 4.038 9.147 1.00 87.69 198 GLY A CA 1
ATOM 1580 C C . GLY A 1 198 ? 20.417 4.087 7.833 1.00 87.69 198 GLY A C 1
ATOM 1581 O O . GLY A 1 198 ? 20.300 5.149 7.227 1.00 87.69 198 GLY A O 1
ATOM 1582 N N . ARG A 1 199 ? 19.862 2.953 7.394 1.00 96.31 199 ARG A N 1
ATOM 1583 C CA . ARG A 1 199 ? 19.029 2.814 6.195 1.00 96.31 199 ARG A CA 1
ATOM 1584 C C . ARG A 1 199 ? 17.695 2.161 6.520 1.00 96.31 199 ARG A C 1
ATOM 1586 O O . ARG A 1 199 ? 17.436 1.756 7.654 1.00 96.31 199 ARG A O 1
ATOM 1593 N N . VAL A 1 200 ? 16.857 2.045 5.497 1.00 97.25 200 VAL A N 1
ATOM 1594 C CA . VAL A 1 200 ? 15.533 1.436 5.588 1.00 97.25 200 VAL A CA 1
ATOM 1595 C C . VAL A 1 200 ? 15.463 0.227 4.675 1.00 97.25 200 VAL A C 1
ATOM 1597 O O . VAL A 1 200 ? 15.409 0.343 3.452 1.00 97.25 200 VAL A O 1
ATOM 1600 N N . VAL A 1 201 ? 15.489 -0.948 5.291 1.00 97.62 201 VAL A N 1
ATOM 1601 C CA . VAL A 1 201 ? 15.487 -2.243 4.621 1.00 97.62 201 VAL A CA 1
ATOM 1602 C C . VAL A 1 201 ? 14.049 -2.679 4.358 1.00 97.62 201 VAL A C 1
ATOM 1604 O O . VAL A 1 201 ? 13.240 -2.807 5.276 1.00 97.62 201 VAL A O 1
ATOM 1607 N N . THR A 1 202 ? 13.731 -2.949 3.097 1.00 95.81 202 THR A N 1
ATOM 1608 C CA . THR A 1 202 ? 12.447 -3.523 2.671 1.00 95.81 202 THR A CA 1
ATOM 1609 C C . THR A 1 202 ? 12.654 -4.356 1.401 1.00 95.81 202 THR A C 1
ATOM 1611 O O . THR A 1 202 ? 13.790 -4.587 0.972 1.00 95.81 202 THR A O 1
ATOM 1614 N N . GLY A 1 203 ? 11.586 -4.898 0.825 1.00 90.94 203 GLY A N 1
ATOM 1615 C CA . GLY A 1 203 ? 11.685 -5.713 -0.375 1.00 90.94 203 GLY A CA 1
ATOM 1616 C C . GLY A 1 203 ? 10.426 -6.491 -0.710 1.00 90.94 203 GLY A C 1
ATOM 1617 O O . GLY A 1 203 ? 9.388 -6.330 -0.080 1.00 90.94 203 GLY A O 1
ATOM 1618 N N . VAL A 1 204 ? 10.564 -7.367 -1.698 1.00 90.00 204 VAL A N 1
ATOM 1619 C CA . VAL A 1 204 ? 9.509 -8.224 -2.234 1.00 90.00 204 VAL A CA 1
ATOM 1620 C C . VAL A 1 204 ? 9.725 -9.639 -1.714 1.00 90.00 204 VAL A C 1
ATOM 1622 O O . VAL A 1 204 ? 10.572 -10.379 -2.220 1.00 90.00 204 VAL A O 1
ATOM 1625 N N . HIS A 1 205 ? 8.963 -10.046 -0.702 1.00 85.62 205 HIS A N 1
ATOM 1626 C CA . HIS A 1 205 ? 9.116 -11.344 -0.044 1.00 85.62 205 HIS A CA 1
ATOM 1627 C C . HIS A 1 205 ? 8.906 -12.507 -1.011 1.00 85.62 205 HIS A C 1
ATOM 1629 O O . HIS A 1 205 ? 9.678 -13.464 -0.990 1.00 85.62 205 HIS A O 1
ATOM 1635 N N . SER A 1 206 ? 7.905 -12.399 -1.890 1.00 82.38 206 SER A N 1
ATOM 1636 C CA . SER A 1 206 ? 7.562 -13.442 -2.869 1.00 82.38 206 SER A CA 1
ATOM 1637 C C . SER A 1 206 ? 8.686 -13.738 -3.866 1.00 82.38 206 SER A C 1
ATOM 1639 O O . SER A 1 206 ? 8.758 -14.842 -4.395 1.00 82.38 206 SER A O 1
ATOM 1641 N N . GLN A 1 207 ? 9.580 -12.774 -4.090 1.00 82.19 207 GLN A N 1
ATOM 1642 C CA . GLN A 1 207 ? 10.720 -12.884 -4.999 1.00 82.19 207 GLN A CA 1
ATOM 1643 C C . GLN A 1 207 ? 12.069 -12.866 -4.268 1.00 82.19 207 GLN A C 1
ATOM 1645 O O . GLN A 1 207 ? 13.109 -12.867 -4.916 1.00 82.19 207 GLN A O 1
ATOM 1650 N N . LYS A 1 208 ? 12.067 -12.806 -2.926 1.00 82.19 208 LYS A N 1
ATOM 1651 C CA . LYS A 1 208 ? 13.260 -12.670 -2.066 1.00 82.19 208 LYS A CA 1
ATOM 1652 C C . LYS A 1 208 ? 14.154 -11.459 -2.390 1.00 82.19 208 LYS A C 1
ATOM 1654 O O . LYS A 1 208 ? 15.269 -11.365 -1.873 1.00 82.19 208 LYS A O 1
ATOM 1659 N N . ALA A 1 209 ? 13.657 -10.520 -3.190 1.00 90.25 209 ALA A N 1
ATOM 1660 C CA . ALA A 1 209 ? 14.357 -9.306 -3.574 1.00 90.25 209 ALA A CA 1
ATOM 1661 C C . ALA A 1 209 ? 14.313 -8.304 -2.416 1.00 90.25 209 ALA A C 1
ATOM 1663 O O . ALA A 1 209 ? 13.256 -8.082 -1.828 1.00 90.25 209 ALA A O 1
ATOM 1664 N N . MET A 1 210 ? 15.450 -7.706 -2.066 1.00 94.25 210 MET A N 1
ATOM 1665 C CA . MET A 1 210 ? 15.556 -6.742 -0.968 1.00 94.25 210 MET A CA 1
ATOM 1666 C C . MET A 1 210 ? 16.427 -5.562 -1.367 1.00 94.25 210 MET A C 1
ATOM 1668 O O . MET A 1 210 ? 17.324 -5.695 -2.194 1.00 94.25 210 MET A O 1
ATOM 1672 N N . PHE A 1 211 ? 16.181 -4.415 -0.752 1.00 96.06 211 PHE A N 1
ATOM 1673 C CA . PHE A 1 211 ? 16.958 -3.198 -0.943 1.00 96.06 211 PHE A CA 1
ATOM 1674 C C . PHE A 1 211 ? 16.940 -2.362 0.340 1.00 96.06 211 PHE A C 1
ATOM 1676 O O . PHE A 1 211 ? 16.075 -2.542 1.202 1.00 96.06 211 PHE A O 1
ATOM 1683 N N . ALA A 1 212 ? 17.930 -1.483 0.487 1.00 97.81 212 ALA A N 1
ATOM 1684 C CA . ALA A 1 212 ? 18.075 -0.614 1.648 1.00 97.81 212 ALA A CA 1
ATOM 1685 C C . ALA A 1 212 ? 18.125 0.842 1.185 1.00 97.81 212 ALA A C 1
ATOM 1687 O O . ALA A 1 212 ? 19.174 1.307 0.736 1.00 97.81 212 ALA A O 1
ATOM 1688 N N . LEU A 1 213 ? 16.983 1.521 1.303 1.00 98.12 213 LEU A N 1
ATOM 1689 C CA . LEU A 1 213 ? 16.826 2.931 0.957 1.00 98.12 213 LEU A CA 1
ATOM 1690 C C . LEU A 1 213 ? 17.593 3.815 1.941 1.00 98.12 213 LEU A C 1
ATOM 1692 O O . LEU A 1 213 ? 17.710 3.487 3.128 1.00 98.12 213 LEU A O 1
ATOM 1696 N N . THR A 1 214 ? 18.055 4.969 1.477 1.00 95.88 214 THR A N 1
ATOM 1697 C CA . THR A 1 214 ? 18.483 6.042 2.382 1.00 95.88 214 THR A CA 1
ATOM 1698 C C . THR A 1 214 ? 17.287 6.584 3.177 1.00 95.88 214 THR A C 1
ATOM 1700 O O . THR A 1 214 ? 16.127 6.414 2.792 1.00 95.88 214 THR A O 1
ATOM 1703 N N . LEU A 1 215 ? 17.539 7.273 4.297 1.00 91.25 215 LEU A N 1
ATOM 1704 C CA . LEU A 1 215 ? 16.462 7.933 5.054 1.00 91.25 215 LEU A CA 1
ATOM 1705 C C . LEU A 1 215 ? 15.737 8.988 4.203 1.00 91.25 215 LEU A C 1
ATOM 1707 O O . LEU A 1 215 ? 14.524 9.152 4.303 1.00 91.25 215 LEU A O 1
ATOM 1711 N N . GLN A 1 216 ? 16.470 9.674 3.325 1.00 93.44 216 GLN A N 1
ATOM 1712 C CA . GLN A 1 216 ? 15.905 10.674 2.427 1.00 93.44 216 GLN A CA 1
ATOM 1713 C C . GLN A 1 216 ? 14.984 10.045 1.371 1.00 93.44 216 GLN A C 1
ATOM 1715 O O . GLN A 1 216 ? 13.896 10.561 1.102 1.00 93.44 216 GLN A O 1
ATOM 1720 N N . GLU A 1 217 ? 15.380 8.910 0.799 1.00 97.44 217 GLU A N 1
ATOM 1721 C CA . GLU A 1 217 ? 14.523 8.141 -0.102 1.00 97.44 217 GLU A CA 1
ATOM 1722 C C . GLU A 1 217 ? 13.310 7.570 0.624 1.00 97.44 217 GLU A C 1
ATOM 1724 O O . GLU A 1 217 ? 12.214 7.590 0.069 1.00 97.44 217 GLU A O 1
ATOM 1729 N N . GLU A 1 218 ? 13.449 7.126 1.877 1.00 97.50 218 GLU A N 1
ATOM 1730 C CA . GLU A 1 218 ? 12.292 6.711 2.673 1.00 97.50 218 GLU A CA 1
ATOM 1731 C C . GLU A 1 218 ? 11.254 7.838 2.746 1.00 97.50 218 GLU A C 1
ATOM 1733 O O . GLU A 1 218 ? 10.073 7.595 2.498 1.00 97.50 218 GLU A O 1
ATOM 1738 N N . VAL A 1 219 ? 11.684 9.075 3.022 1.00 95.44 219 VAL A N 1
ATOM 1739 C CA . VAL A 1 219 ? 10.799 10.251 3.050 1.00 95.44 219 VAL A CA 1
ATOM 1740 C C . VAL A 1 219 ? 10.080 10.429 1.711 1.00 95.44 219 VAL A C 1
ATOM 1742 O O . VAL A 1 219 ? 8.875 10.686 1.686 1.00 95.44 219 VAL A O 1
ATOM 1745 N N . TRP A 1 220 ? 10.774 10.248 0.590 1.00 98.31 220 TRP A N 1
ATOM 1746 C CA . TRP A 1 220 ? 10.179 10.351 -0.743 1.00 98.31 220 TRP A CA 1
ATOM 1747 C C . TRP A 1 220 ? 9.144 9.259 -1.028 1.00 98.31 220 TRP A C 1
ATOM 1749 O O . TRP A 1 220 ? 8.028 9.553 -1.464 1.00 98.31 220 TRP A O 1
ATOM 1759 N N . PHE A 1 221 ? 9.471 8.001 -0.737 1.00 98.44 221 PHE A N 1
ATOM 1760 C CA . PHE A 1 221 ? 8.539 6.884 -0.894 1.00 98.44 221 PHE A CA 1
ATOM 1761 C C . PHE A 1 221 ? 7.339 7.033 0.047 1.00 98.44 221 PHE A C 1
ATOM 1763 O O . PHE A 1 221 ? 6.202 6.750 -0.338 1.00 98.44 221 PHE A O 1
ATOM 1770 N N . GLN A 1 222 ? 7.562 7.559 1.251 1.00 97.19 222 GLN A N 1
ATOM 1771 C CA . GLN A 1 222 ? 6.513 7.869 2.212 1.00 97.19 222 GLN A CA 1
ATOM 1772 C C . GLN A 1 222 ? 5.584 8.984 1.706 1.00 97.19 222 GLN A C 1
ATOM 1774 O O . GLN A 1 222 ? 4.368 8.866 1.869 1.00 97.19 222 GLN A O 1
ATOM 1779 N N . LEU A 1 223 ? 6.111 10.032 1.058 1.00 96.94 223 LEU A N 1
ATOM 1780 C CA . LEU A 1 223 ? 5.301 11.079 0.418 1.00 96.94 223 LEU A CA 1
ATOM 1781 C C . LEU A 1 223 ? 4.403 10.496 -0.676 1.00 96.94 223 LEU A C 1
ATOM 1783 O O . LEU A 1 223 ? 3.200 10.767 -0.684 1.00 96.94 223 LEU A O 1
ATOM 1787 N N . TYR A 1 224 ? 4.946 9.640 -1.546 1.00 97.94 224 TYR A N 1
ATOM 1788 C CA . TYR A 1 224 ? 4.131 8.922 -2.526 1.00 97.94 224 TYR A CA 1
ATOM 1789 C C . TYR A 1 224 ? 3.045 8.085 -1.836 1.00 97.94 224 TYR A C 1
ATOM 1791 O O . TYR A 1 224 ? 1.870 8.201 -2.185 1.00 97.94 224 TYR A O 1
ATOM 1799 N N . PHE A 1 225 ? 3.412 7.286 -0.831 1.00 97.19 225 PHE A N 1
ATOM 1800 C CA . PHE A 1 225 ? 2.504 6.370 -0.142 1.00 97.19 225 PHE A CA 1
ATOM 1801 C C . PHE A 1 225 ? 1.340 7.076 0.569 1.00 97.19 225 PHE A C 1
ATOM 1803 O O . PHE A 1 225 ? 0.218 6.570 0.562 1.00 97.19 225 PHE A O 1
ATOM 1810 N N . VAL A 1 226 ? 1.593 8.240 1.174 1.00 95.44 226 VAL A N 1
ATOM 1811 C CA . VAL A 1 226 ? 0.606 8.974 1.983 1.00 95.44 226 VAL A CA 1
ATOM 1812 C C . VAL A 1 226 ? -0.189 9.994 1.171 1.00 95.44 226 VAL A C 1
ATOM 1814 O O . VAL A 1 226 ? -1.355 10.224 1.484 1.00 95.44 226 VAL A O 1
ATOM 1817 N N . GLN A 1 227 ? 0.405 10.611 0.147 1.00 93.31 227 GLN A N 1
ATOM 1818 C CA . GLN A 1 227 ? -0.234 11.725 -0.562 1.00 93.31 227 GLN A CA 1
ATOM 1819 C C . GLN A 1 227 ? -0.681 11.372 -1.982 1.00 93.31 227 GLN A C 1
ATOM 1821 O O . GLN A 1 227 ? -1.799 11.706 -2.355 1.00 93.31 227 GLN A O 1
ATOM 1826 N N . ILE A 1 228 ? 0.139 10.663 -2.766 1.00 95.19 228 ILE A N 1
ATOM 1827 C CA . ILE A 1 228 ? -0.176 10.373 -4.178 1.00 95.19 228 ILE A CA 1
ATOM 1828 C C . ILE A 1 228 ? -0.956 9.065 -4.321 1.00 95.19 228 ILE A C 1
ATOM 1830 O O . ILE A 1 228 ? -2.002 9.026 -4.969 1.00 95.19 228 ILE A O 1
ATOM 1834 N N . ARG A 1 229 ? -0.455 7.975 -3.729 1.00 95.12 229 ARG A N 1
ATOM 1835 C CA . ARG A 1 229 ? -1.051 6.637 -3.833 1.00 95.12 229 ARG A CA 1
ATOM 1836 C C . ARG A 1 229 ? -2.535 6.635 -3.453 1.00 95.12 229 ARG A C 1
ATOM 1838 O O . ARG A 1 229 ? -3.301 6.051 -4.219 1.00 95.12 229 ARG A O 1
ATOM 1845 N N . PRO A 1 230 ? -2.985 7.278 -2.355 1.00 92.19 230 PRO A N 1
ATOM 1846 C CA . PRO A 1 230 ? -4.383 7.190 -1.939 1.00 92.19 230 PRO A CA 1
ATOM 1847 C C . PRO A 1 230 ? -5.365 7.799 -2.939 1.00 92.19 230 PRO A C 1
ATOM 1849 O O . PRO A 1 230 ? -6.483 7.308 -3.042 1.00 92.19 230 PRO A O 1
ATOM 1852 N N . GLU A 1 231 ? -4.954 8.806 -3.716 1.00 90.25 231 GLU A N 1
ATOM 1853 C CA . GLU A 1 231 ? -5.795 9.390 -4.772 1.00 90.25 231 GLU A CA 1
ATOM 1854 C C . GLU A 1 231 ? -6.032 8.432 -5.949 1.00 90.25 231 GLU A C 1
ATOM 1856 O O . GLU A 1 231 ? -7.024 8.546 -6.671 1.00 90.25 231 GLU A O 1
ATOM 1861 N N . ASN A 1 232 ? -5.125 7.473 -6.139 1.00 91.56 232 ASN A N 1
ATOM 1862 C CA . ASN A 1 232 ? -5.223 6.471 -7.191 1.00 91.56 232 ASN A CA 1
ATOM 1863 C C . ASN A 1 232 ? -6.007 5.229 -6.746 1.00 91.56 232 ASN A C 1
ATOM 1865 O O . ASN A 1 232 ? -6.406 4.439 -7.596 1.00 91.56 232 ASN A O 1
ATOM 1869 N N . ILE A 1 233 ? -6.260 5.032 -5.448 1.00 90.88 233 ILE A N 1
ATOM 1870 C CA . ILE A 1 233 ? -6.996 3.862 -4.948 1.00 90.88 233 ILE A CA 1
ATOM 1871 C C . ILE A 1 233 ? -8.471 3.959 -5.352 1.00 90.88 233 ILE A C 1
ATOM 1873 O O . ILE A 1 233 ? -9.125 4.983 -5.161 1.00 90.88 233 ILE A O 1
ATOM 1877 N N . ARG A 1 234 ? -9.013 2.864 -5.897 1.00 83.50 234 ARG A N 1
ATOM 1878 C CA . ARG A 1 234 ? -10.424 2.757 -6.292 1.00 83.50 234 ARG A CA 1
ATOM 1879 C C . ARG A 1 234 ? -11.165 1.816 -5.339 1.00 83.50 234 ARG A C 1
ATOM 1881 O O . ARG A 1 234 ? -10.686 0.698 -5.154 1.00 83.50 234 ARG A O 1
ATOM 1888 N N . PRO A 1 235 ? -12.302 2.219 -4.741 1.00 72.31 235 PRO A N 1
ATOM 1889 C CA . PRO A 1 235 ? -13.039 1.385 -3.789 1.00 72.31 235 PRO A CA 1
ATOM 1890 C C . PRO A 1 235 ? -13.453 0.018 -4.346 1.00 72.31 235 PRO A C 1
ATOM 1892 O O . PRO A 1 235 ? -13.459 -0.962 -3.607 1.00 72.31 235 PRO A O 1
ATOM 1895 N N . GLU A 1 236 ? -13.748 -0.066 -5.646 1.00 74.06 236 GLU A N 1
ATOM 1896 C CA . GLU A 1 236 ? -14.223 -1.295 -6.292 1.00 74.06 236 GLU A CA 1
ATOM 1897 C C . GLU A 1 236 ? -13.090 -2.297 -6.579 1.00 74.06 236 GLU A C 1
ATOM 1899 O O . GLU A 1 236 ? -13.346 -3.440 -6.963 1.00 74.06 236 GLU A O 1
ATOM 1904 N N . LYS A 1 237 ? -11.824 -1.884 -6.411 1.00 74.94 237 LYS A N 1
ATOM 1905 C CA . LYS A 1 237 ? -10.639 -2.692 -6.717 1.00 74.94 237 LYS A CA 1
ATOM 1906 C C . LYS A 1 237 ? -9.841 -2.980 -5.448 1.00 74.94 237 LYS A C 1
ATOM 1908 O O . LYS A 1 237 ? -9.296 -2.088 -4.806 1.00 74.94 237 LYS A O 1
ATOM 1913 N N . CYS A 1 238 ? -9.696 -4.262 -5.124 1.00 70.50 238 CYS A N 1
ATOM 1914 C CA . CYS A 1 238 ? -8.771 -4.709 -4.087 1.00 70.50 238 CYS A CA 1
ATOM 1915 C C . CYS A 1 238 ? -7.352 -4.777 -4.670 1.00 70.50 238 CYS A C 1
ATOM 1917 O O . CYS A 1 238 ? -7.012 -5.748 -5.345 1.00 70.50 238 CYS A O 1
ATOM 1919 N N . CYS A 1 239 ? -6.531 -3.752 -4.433 1.00 81.31 239 CYS A N 1
ATOM 1920 C CA . CYS A 1 239 ? -5.126 -3.739 -4.839 1.00 81.31 239 CYS A CA 1
ATOM 1921 C C . CYS A 1 239 ? -4.221 -3.417 -3.645 1.00 81.31 239 CYS A C 1
ATOM 1923 O O . CYS A 1 239 ? -4.339 -2.347 -3.051 1.00 81.31 239 CYS A O 1
ATOM 1925 N N . ASN A 1 240 ? -3.295 -4.329 -3.341 1.00 89.56 240 ASN A N 1
ATOM 1926 C CA . ASN A 1 240 ? -2.316 -4.181 -2.257 1.00 89.56 240 ASN A CA 1
ATOM 1927 C C . ASN A 1 240 ? -0.915 -3.837 -2.790 1.00 89.56 240 ASN A C 1
ATOM 1929 O O . ASN A 1 240 ? 0.060 -3.853 -2.045 1.00 89.56 240 ASN A O 1
ATOM 1933 N N . GLN A 1 241 ? -0.789 -3.530 -4.087 1.00 93.62 241 GLN A N 1
ATOM 1934 C CA . GLN A 1 241 ? 0.490 -3.097 -4.642 1.00 93.62 241 GLN A CA 1
ATOM 1935 C C . GLN A 1 241 ? 0.854 -1.706 -4.127 1.00 93.62 241 GLN A C 1
ATOM 1937 O O . GLN A 1 241 ? -0.014 -0.843 -3.931 1.00 93.62 241 GLN A O 1
ATOM 1942 N N . PHE A 1 242 ? 2.145 -1.490 -3.896 1.00 96.50 242 PHE A N 1
ATOM 1943 C CA . PHE A 1 242 ? 2.677 -0.209 -3.462 1.00 96.50 242 PHE A CA 1
ATOM 1944 C C . PHE A 1 242 ? 2.486 0.830 -4.571 1.00 96.50 242 PHE A C 1
ATOM 1946 O O . PHE A 1 242 ? 1.807 1.843 -4.376 1.00 96.50 242 PHE A O 1
ATOM 1953 N N . PHE A 1 243 ? 2.998 0.545 -5.770 1.00 97.25 243 PHE A N 1
ATOM 1954 C CA . PHE A 1 243 ? 2.822 1.417 -6.925 1.00 97.25 243 PHE A CA 1
ATOM 1955 C C . PHE A 1 243 ? 1.510 1.142 -7.666 1.00 97.25 243 PHE A C 1
ATOM 1957 O O . PHE A 1 243 ? 1.199 0.005 -8.022 1.00 97.25 243 PHE A O 1
ATOM 1964 N N . LEU A 1 244 ? 0.751 2.206 -7.933 1.00 94.88 244 LEU A N 1
ATOM 1965 C CA . LEU A 1 244 ? -0.521 2.167 -8.650 1.00 94.88 244 LEU A CA 1
ATOM 1966 C C . LEU A 1 244 ? -0.457 3.087 -9.866 1.00 94.88 244 LEU A C 1
ATOM 1968 O O . LEU A 1 244 ? 0.236 4.108 -9.858 1.00 94.88 244 LEU A O 1
ATOM 1972 N N . ASN A 1 245 ? -1.186 2.740 -10.921 1.00 91.69 245 ASN A N 1
ATOM 1973 C CA . ASN A 1 245 ? -1.476 3.672 -12.008 1.00 91.69 245 ASN A CA 1
ATOM 1974 C C . ASN A 1 245 ? -2.638 4.607 -11.654 1.00 91.69 245 ASN A C 1
ATOM 1976 O O . ASN A 1 245 ? -3.343 4.403 -10.669 1.00 91.69 245 ASN A O 1
ATOM 1980 N N . SER A 1 246 ? -2.850 5.645 -12.465 1.00 86.62 246 SER A N 1
ATOM 1981 C CA . SER A 1 246 ? -3.936 6.619 -12.262 1.00 86.62 246 SER A CA 1
ATOM 1982 C C . SER A 1 246 ? -5.343 5.996 -12.325 1.00 86.62 246 SER A C 1
ATOM 1984 O O . SER A 1 246 ? -6.320 6.566 -11.827 1.00 86.62 246 SER A O 1
ATOM 1986 N N . SER A 1 247 ? -5.460 4.797 -12.903 1.00 86.50 247 SER A N 1
ATOM 1987 C CA . SER A 1 247 ? -6.682 3.986 -12.945 1.00 86.50 247 SER A CA 1
ATOM 1988 C C . SER A 1 247 ? -6.864 3.083 -11.712 1.00 86.50 247 SER A C 1
ATOM 1990 O O . SER A 1 247 ? -7.858 2.356 -11.635 1.00 86.50 247 SER A O 1
ATOM 1992 N N . GLY A 1 248 ? -5.936 3.135 -10.751 1.00 86.31 248 GLY A N 1
ATOM 1993 C CA . GLY A 1 248 ? -5.951 2.362 -9.508 1.00 86.31 248 GLY A CA 1
ATOM 1994 C C . GLY A 1 248 ? -5.602 0.892 -9.647 1.00 86.31 248 GLY A C 1
ATOM 1995 O O . GLY A 1 248 ? -5.971 0.088 -8.794 1.00 86.31 248 GLY A O 1
ATOM 1996 N N . GLU A 1 249 ? -4.919 0.524 -10.725 1.00 88.75 249 GLU A N 1
ATOM 1997 C CA . GLU A 1 249 ? -4.447 -0.836 -10.954 1.00 88.75 249 GLU A CA 1
ATOM 1998 C C . GLU A 1 249 ? -2.963 -0.957 -10.627 1.00 88.75 249 GLU A C 1
ATOM 2000 O O . GLU A 1 249 ? -2.210 0.022 -10.670 1.00 88.75 249 GLU A O 1
ATOM 2005 N N . ALA A 1 250 ? -2.550 -2.188 -10.329 1.00 89.44 250 ALA A N 1
ATOM 2006 C CA . ALA A 1 250 ? -1.147 -2.559 -10.265 1.00 89.44 250 ALA A CA 1
ATOM 2007 C C . ALA A 1 250 ? -0.416 -2.165 -11.558 1.00 89.44 250 ALA A C 1
ATOM 2009 O O . ALA A 1 250 ? -0.991 -2.196 -12.653 1.00 89.44 250 ALA A O 1
ATOM 2010 N N . LEU A 1 251 ? 0.867 -1.825 -11.445 1.00 92.50 251 LEU A N 1
ATOM 2011 C CA . LEU A 1 251 ? 1.681 -1.525 -12.618 1.00 92.50 251 LEU A CA 1
ATOM 2012 C C . LEU A 1 251 ? 1.822 -2.767 -13.504 1.00 92.50 251 LEU A C 1
ATOM 2014 O O . LEU A 1 251 ? 2.396 -3.771 -13.097 1.00 92.50 251 LEU A O 1
ATOM 2018 N N . SER A 1 252 ? 1.350 -2.691 -14.748 1.00 87.62 252 SER A N 1
ATOM 2019 C CA . SER A 1 252 ? 1.448 -3.803 -15.701 1.00 87.62 252 SER A CA 1
ATOM 2020 C C . SER A 1 252 ? 2.755 -3.808 -16.495 1.00 87.62 252 SER A C 1
ATOM 2022 O O . SER A 1 252 ? 3.193 -4.868 -16.938 1.00 87.62 252 SER A O 1
ATOM 2024 N N . ASN A 1 253 ? 3.418 -2.654 -16.658 1.00 91.06 253 ASN A N 1
ATOM 2025 C CA . ASN A 1 253 ? 4.659 -2.556 -17.431 1.00 91.06 253 ASN A CA 1
ATOM 2026 C C . ASN A 1 253 ? 5.599 -1.445 -16.928 1.00 91.06 253 ASN A C 1
ATOM 2028 O O . ASN A 1 253 ? 5.677 -0.368 -17.514 1.00 91.06 253 ASN A O 1
ATOM 2032 N N . VAL A 1 254 ? 6.358 -1.739 -15.872 1.00 93.19 254 VAL A N 1
ATOM 2033 C CA . VAL A 1 254 ? 7.352 -0.809 -15.301 1.00 93.19 254 VAL A CA 1
ATOM 2034 C C . VAL A 1 254 ? 8.480 -0.481 -16.292 1.00 93.19 254 VAL A C 1
ATOM 2036 O O . VAL A 1 254 ? 8.981 0.639 -16.330 1.00 93.19 254 VAL A O 1
ATOM 2039 N N . ALA A 1 255 ? 8.851 -1.412 -17.179 1.00 90.94 255 ALA A N 1
ATOM 2040 C CA . ALA A 1 255 ? 9.853 -1.139 -18.213 1.00 90.94 255 ALA A CA 1
ATOM 2041 C C . ALA A 1 255 ? 9.393 -0.051 -19.204 1.00 90.94 255 ALA A C 1
ATOM 2043 O O . ALA A 1 255 ? 10.206 0.727 -19.704 1.00 90.94 255 ALA A O 1
ATOM 2044 N N . GLN A 1 256 ? 8.088 0.027 -19.480 1.00 92.25 256 GLN A N 1
ATOM 2045 C CA . GLN A 1 256 ? 7.513 1.098 -20.292 1.00 92.25 256 GLN A CA 1
ATOM 2046 C C . GLN A 1 256 ? 7.487 2.436 -19.547 1.00 92.25 256 GLN A C 1
ATOM 2048 O O . GLN A 1 256 ? 7.639 3.477 -20.184 1.00 92.25 256 GLN A O 1
ATOM 2053 N N . ASP A 1 257 ? 7.319 2.416 -18.230 1.00 94.50 257 ASP A N 1
ATOM 2054 C CA . ASP A 1 257 ? 7.367 3.614 -17.394 1.00 94.50 257 ASP A CA 1
ATOM 2055 C C . ASP A 1 257 ? 8.802 4.175 -17.328 1.00 94.50 257 ASP A C 1
ATOM 2057 O O . ASP A 1 257 ? 8.993 5.372 -17.542 1.00 94.50 257 ASP A O 1
ATOM 2061 N N . MET A 1 258 ? 9.826 3.314 -17.243 1.00 93.31 258 MET A N 1
ATOM 2062 C CA . MET A 1 258 ? 11.232 3.722 -17.420 1.00 93.31 258 MET A CA 1
ATOM 2063 C C . MET A 1 258 ? 11.502 4.304 -18.806 1.00 93.31 258 MET A C 1
ATOM 2065 O O . MET A 1 258 ? 12.144 5.345 -18.918 1.00 93.31 258 MET A O 1
ATOM 2069 N N . ARG A 1 259 ? 10.970 3.692 -19.872 1.00 91.94 259 ARG A N 1
ATOM 2070 C CA . ARG A 1 259 ? 11.081 4.258 -21.226 1.00 91.94 259 ARG A CA 1
ATOM 2071 C C . ARG A 1 259 ? 10.485 5.661 -21.297 1.00 91.94 259 ARG A C 1
ATOM 2073 O O . ARG A 1 259 ? 11.139 6.561 -21.799 1.00 91.94 259 ARG A O 1
ATOM 2080 N N . ARG A 1 260 ? 9.282 5.855 -20.752 1.00 94.50 260 ARG A N 1
ATOM 2081 C CA . ARG A 1 260 ? 8.619 7.168 -20.725 1.00 94.50 260 ARG A CA 1
ATOM 2082 C C . ARG A 1 260 ? 9.433 8.197 -19.953 1.00 94.50 260 ARG A C 1
ATOM 2084 O O . ARG A 1 260 ? 9.540 9.322 -20.421 1.00 94.50 260 ARG A O 1
ATOM 2091 N N . LEU A 1 261 ? 10.010 7.822 -18.812 1.00 94.38 261 LEU A N 1
ATOM 2092 C CA . LEU A 1 261 ? 10.878 8.714 -18.047 1.00 94.38 261 LEU A CA 1
ATOM 2093 C C . LEU A 1 261 ? 12.117 9.112 -18.865 1.00 94.38 261 LEU A C 1
ATOM 2095 O O . LEU A 1 261 ? 12.424 10.291 -18.987 1.00 94.38 261 LEU A O 1
ATOM 2099 N N . HIS A 1 262 ? 12.786 8.147 -19.491 1.00 93.06 262 HIS A N 1
ATOM 2100 C CA . HIS A 1 262 ? 13.925 8.406 -20.373 1.00 93.06 262 HIS A CA 1
ATOM 2101 C C . HIS A 1 262 ? 13.562 9.298 -21.571 1.00 93.06 262 HIS A C 1
ATOM 2103 O O . HIS A 1 262 ? 14.297 10.237 -21.873 1.00 93.06 262 HIS A O 1
ATOM 2109 N N . ASP A 1 263 ? 12.403 9.073 -22.195 1.00 93.12 263 ASP A N 1
ATOM 2110 C CA . ASP A 1 263 ? 11.892 9.901 -23.290 1.00 93.12 263 ASP A CA 1
ATOM 2111 C C . ASP A 1 263 ? 11.610 11.343 -22.823 1.00 93.12 263 ASP A C 1
ATOM 2113 O O . ASP A 1 263 ? 11.946 12.292 -23.534 1.00 93.12 263 ASP A O 1
ATOM 2117 N N . MET A 1 264 ? 11.049 11.525 -21.615 1.00 93.75 264 MET A N 1
ATOM 2118 C CA . MET A 1 264 ? 10.786 12.848 -21.022 1.00 93.75 264 MET A CA 1
ATOM 2119 C C . MET A 1 264 ? 12.064 13.684 -20.888 1.00 93.75 264 MET A C 1
ATOM 2121 O O . MET A 1 264 ? 12.039 14.879 -21.174 1.00 93.75 264 MET A O 1
ATOM 2125 N N . PHE A 1 265 ? 13.180 13.051 -20.517 1.00 93.50 265 PHE A N 1
ATOM 2126 C CA . PHE A 1 265 ? 14.480 13.709 -20.343 1.00 93.50 265 PHE A CA 1
ATOM 2127 C C . PHE A 1 265 ? 15.420 13.546 -21.547 1.00 93.50 265 PHE A C 1
ATOM 2129 O O . PHE A 1 265 ? 16.567 13.981 -21.492 1.00 93.50 265 PHE A O 1
ATOM 2136 N N . LYS A 1 266 ? 14.938 12.960 -22.653 1.00 91.62 266 LYS A N 1
ATOM 2137 C CA . LYS A 1 266 ? 15.697 12.723 -23.896 1.00 91.62 266 LYS A CA 1
ATOM 2138 C C . LYS A 1 266 ? 17.009 11.958 -23.671 1.00 91.62 266 LYS A C 1
ATOM 2140 O O . LYS A 1 266 ? 18.008 12.220 -24.339 1.00 91.62 266 LYS A O 1
ATOM 2145 N N . LEU A 1 267 ? 17.003 11.006 -22.739 1.00 88.19 267 LEU A N 1
ATOM 2146 C CA . LEU A 1 267 ? 18.156 10.165 -22.421 1.00 88.19 267 LEU A CA 1
ATOM 2147 C C . LEU A 1 267 ? 17.975 8.753 -22.988 1.00 88.19 267 LEU A C 1
ATOM 2149 O O . LEU A 1 267 ? 16.874 8.207 -22.924 1.00 88.19 267 LEU A O 1
ATOM 2153 N N . PRO A 1 268 ? 19.038 8.104 -23.498 1.00 84.06 268 PRO A N 1
ATOM 2154 C CA . PRO A 1 268 ? 18.936 6.740 -24.003 1.00 84.06 268 PRO A CA 1
ATOM 2155 C C . PRO A 1 268 ? 18.537 5.776 -22.879 1.00 84.06 268 PRO A C 1
ATOM 2157 O O . PRO A 1 268 ? 19.111 5.801 -21.790 1.00 84.06 268 PRO A O 1
ATOM 2160 N N . LEU A 1 269 ? 17.553 4.913 -23.138 1.00 76.69 269 LEU A N 1
ATOM 2161 C CA . LEU A 1 269 ? 17.148 3.870 -22.197 1.00 76.69 269 LEU A CA 1
ATOM 2162 C C . LEU A 1 269 ? 18.135 2.698 -22.249 1.00 76.69 269 LEU A C 1
ATOM 2164 O O . LEU A 1 269 ? 18.200 1.975 -23.244 1.00 76.69 269 LEU A O 1
ATOM 2168 N N . GLY A 1 270 ? 18.843 2.454 -21.148 1.00 69.25 270 GLY A N 1
ATOM 2169 C CA . GLY A 1 270 ? 19.539 1.187 -20.925 1.00 69.25 270 GLY A CA 1
ATOM 2170 C C . GLY A 1 270 ? 18.555 0.098 -20.486 1.00 69.25 270 GLY A C 1
ATOM 2171 O O . GLY A 1 270 ? 17.684 0.345 -19.654 1.00 69.25 270 GLY A O 1
ATOM 2172 N N . SER A 1 271 ? 18.675 -1.127 -21.010 1.00 71.56 271 SER A N 1
ATOM 2173 C CA . SER A 1 271 ? 17.879 -2.243 -20.477 1.00 71.56 271 SER A CA 1
ATOM 2174 C C . SER A 1 271 ? 18.325 -2.578 -19.046 1.00 71.56 271 SER A C 1
ATOM 2176 O O . SER A 1 271 ? 19.507 -2.475 -18.713 1.00 71.56 271 SER A O 1
ATOM 2178 N N . SER A 1 272 ? 17.405 -3.028 -18.187 1.00 75.81 272 SER A N 1
ATOM 2179 C CA . SER A 1 272 ? 17.745 -3.427 -16.809 1.00 75.81 272 SER A CA 1
ATOM 2180 C C . SER A 1 272 ? 18.796 -4.543 -16.766 1.00 75.81 272 SER A C 1
ATOM 2182 O O . SER A 1 272 ? 19.680 -4.541 -15.911 1.00 75.81 272 SER A O 1
ATOM 2184 N N . GLN A 1 273 ? 18.759 -5.468 -17.729 1.00 77.81 273 GLN A N 1
ATOM 2185 C CA . GLN A 1 273 ? 19.772 -6.514 -17.885 1.00 77.81 273 GLN A CA 1
ATOM 2186 C C . GLN A 1 273 ? 21.144 -5.941 -18.247 1.00 77.81 273 GLN A C 1
ATOM 2188 O O . GLN A 1 273 ? 22.154 -6.394 -17.710 1.00 77.81 273 GLN A O 1
ATOM 2193 N N . PHE A 1 274 ? 21.182 -4.937 -19.124 1.00 80.12 274 PHE A N 1
ATOM 2194 C CA . PHE A 1 274 ? 22.416 -4.258 -19.490 1.00 80.12 274 PHE A CA 1
ATOM 2195 C C . PHE A 1 274 ? 23.009 -3.505 -18.296 1.00 80.12 274 PHE A C 1
ATOM 2197 O O . PHE A 1 274 ? 24.178 -3.711 -17.993 1.00 80.12 274 PHE A O 1
ATOM 2204 N N . MET A 1 275 ? 22.201 -2.765 -17.529 1.00 81.88 275 MET A N 1
ATOM 2205 C CA . MET A 1 275 ? 22.662 -2.097 -16.300 1.00 81.88 275 MET A CA 1
ATOM 2206 C C . MET A 1 275 ? 23.229 -3.087 -15.276 1.00 81.88 275 MET A C 1
ATOM 2208 O O . MET A 1 275 ? 24.299 -2.865 -14.715 1.00 81.88 275 MET A O 1
ATOM 2212 N N . ARG A 1 276 ? 22.573 -4.237 -15.086 1.00 86.25 276 ARG A N 1
ATOM 2213 C CA . ARG A 1 276 ? 23.091 -5.308 -14.221 1.00 86.25 276 ARG A CA 1
ATOM 2214 C C . ARG A 1 276 ? 24.376 -5.938 -14.754 1.00 86.25 276 ARG A C 1
ATOM 2216 O O . ARG A 1 276 ? 25.230 -6.330 -13.966 1.00 86.25 276 ARG A O 1
ATOM 2223 N N . LYS A 1 277 ? 24.529 -6.070 -16.076 1.00 84.00 277 LYS A N 1
ATOM 2224 C CA . LYS A 1 277 ? 25.776 -6.541 -16.702 1.00 84.00 277 LYS A CA 1
ATOM 2225 C C . LYS A 1 277 ? 26.905 -5.540 -16.459 1.00 84.00 277 LYS A C 1
ATOM 2227 O O . LYS A 1 277 ? 27.984 -5.962 -16.058 1.00 84.00 277 LYS A O 1
ATOM 2232 N N . THR A 1 278 ? 26.637 -4.247 -16.624 1.00 82.69 278 THR A N 1
ATOM 2233 C CA . THR A 1 278 ? 27.579 -3.165 -16.320 1.00 82.69 278 THR A CA 1
ATOM 2234 C C . THR A 1 278 ? 28.004 -3.203 -14.858 1.00 82.69 278 THR A C 1
ATOM 2236 O O . THR A 1 278 ? 29.198 -3.238 -14.585 1.00 82.69 278 THR A O 1
ATOM 2239 N N . LEU A 1 279 ? 27.058 -3.325 -13.923 1.00 87.88 279 LEU A N 1
ATOM 2240 C CA . LEU A 1 279 ? 27.373 -3.442 -12.500 1.00 87.88 279 LEU A CA 1
ATOM 2241 C C . LEU A 1 279 ? 28.270 -4.654 -12.200 1.00 87.88 279 LEU A C 1
ATOM 2243 O O . LEU A 1 279 ? 29.244 -4.526 -11.465 1.00 87.88 279 LEU A O 1
ATOM 2247 N N . ARG A 1 280 ? 27.995 -5.821 -12.806 1.00 87.31 280 ARG A N 1
ATOM 2248 C CA . ARG A 1 280 ? 28.867 -7.003 -12.670 1.00 87.31 280 ARG A CA 1
ATOM 2249 C C . ARG A 1 280 ? 30.272 -6.759 -13.215 1.00 87.31 280 ARG A C 1
ATOM 2251 O O . ARG A 1 280 ? 31.219 -7.294 -12.654 1.00 87.31 280 ARG A O 1
ATOM 2258 N N . ILE A 1 281 ? 30.410 -5.999 -14.303 1.00 85.00 281 ILE A N 1
ATOM 2259 C CA . ILE A 1 281 ? 31.713 -5.633 -14.872 1.00 85.00 281 ILE A CA 1
ATOM 2260 C C . ILE A 1 281 ? 32.457 -4.706 -13.907 1.00 85.00 281 ILE A C 1
ATOM 2262 O O . ILE A 1 281 ? 33.598 -5.009 -13.570 1.00 85.00 281 ILE A O 1
ATOM 2266 N N . SER A 1 282 ? 31.810 -3.652 -13.402 1.00 83.94 282 SER A N 1
ATOM 2267 C CA . SER A 1 282 ? 32.407 -2.727 -12.429 1.00 83.94 282 SER A CA 1
ATOM 2268 C C . SER A 1 282 ? 32.820 -3.438 -11.135 1.00 83.94 282 SER A C 1
ATOM 2270 O O . SER A 1 282 ? 33.900 -3.191 -10.603 1.00 83.94 282 SER A O 1
ATOM 2272 N N . ALA A 1 283 ? 32.017 -4.401 -10.673 1.00 87.31 283 ALA A N 1
ATOM 2273 C CA . ALA A 1 283 ? 32.301 -5.195 -9.481 1.00 87.31 283 ALA A CA 1
ATOM 2274 C C . ALA A 1 283 ? 33.512 -6.139 -9.621 1.00 87.31 283 ALA A C 1
ATOM 2276 O O . ALA A 1 283 ? 34.000 -6.638 -8.609 1.00 87.31 283 ALA A O 1
ATOM 2277 N N . LYS A 1 284 ? 34.028 -6.400 -10.835 1.00 86.81 284 LYS A N 1
ATOM 2278 C CA . LYS A 1 284 ? 35.217 -7.258 -11.026 1.00 86.81 284 LYS A CA 1
ATOM 2279 C C . LYS A 1 284 ? 36.478 -6.683 -10.388 1.00 86.81 284 LYS A C 1
ATOM 2281 O O . LYS A 1 284 ? 37.358 -7.454 -10.025 1.00 86.81 284 LYS A O 1
ATOM 2286 N N . ASN A 1 285 ? 36.544 -5.360 -10.248 1.00 86.06 285 ASN A N 1
ATOM 2287 C CA . ASN A 1 285 ? 37.691 -4.666 -9.667 1.00 86.06 285 ASN A CA 1
ATOM 2288 C C . ASN A 1 285 ? 37.605 -4.552 -8.134 1.00 86.06 285 ASN A C 1
ATOM 2290 O O . ASN A 1 285 ? 38.515 -4.009 -7.514 1.00 86.06 285 ASN A O 1
ATOM 2294 N N . LEU A 1 286 ? 36.521 -5.039 -7.519 1.00 90.62 286 LEU A N 1
ATOM 2295 C CA . LEU A 1 286 ? 36.343 -5.020 -6.070 1.00 90.62 286 LEU A CA 1
ATOM 2296 C C . LEU A 1 286 ? 36.973 -6.251 -5.397 1.00 90.62 286 LEU A C 1
ATOM 2298 O O . LEU A 1 286 ? 37.088 -7.311 -6.022 1.00 90.62 286 LEU A O 1
ATOM 2302 N N . PRO A 1 287 ? 37.315 -6.160 -4.096 1.00 93.75 287 PRO A N 1
ATOM 2303 C CA . PRO A 1 287 ? 37.693 -7.315 -3.292 1.00 93.75 287 PRO A CA 1
ATOM 2304 C C . PRO A 1 287 ? 36.676 -8.458 -3.402 1.00 93.75 287 PRO A C 1
ATOM 2306 O O . PRO A 1 287 ? 35.467 -8.224 -3.446 1.00 93.75 287 PRO A O 1
ATOM 2309 N N . THR A 1 288 ? 37.160 -9.705 -3.371 1.00 93.25 288 THR A N 1
ATOM 2310 C CA . THR A 1 288 ? 36.343 -10.919 -3.564 1.00 93.25 288 THR A CA 1
ATOM 2311 C C . THR A 1 288 ? 35.049 -10.919 -2.751 1.00 93.25 288 THR A C 1
ATOM 2313 O O . THR A 1 288 ? 33.984 -11.123 -3.322 1.00 93.25 288 THR A O 1
ATOM 2316 N N . HIS A 1 289 ? 35.107 -10.588 -1.457 1.00 92.44 289 HIS A N 1
ATOM 2317 C CA . HIS A 1 289 ? 33.918 -10.571 -0.600 1.00 92.44 289 HIS A CA 1
ATOM 2318 C C . HIS A 1 289 ? 32.843 -9.562 -1.055 1.00 92.44 289 HIS A C 1
ATOM 2320 O O . HIS A 1 289 ? 31.654 -9.854 -0.962 1.00 92.44 289 HIS A O 1
ATOM 2326 N N . GLN A 1 290 ? 33.234 -8.399 -1.590 1.00 93.75 290 GLN A N 1
ATOM 2327 C CA . GLN A 1 290 ? 32.301 -7.385 -2.105 1.00 93.75 290 GLN A CA 1
ATOM 2328 C C . GLN A 1 290 ? 31.725 -7.797 -3.461 1.00 93.75 290 GLN A C 1
ATOM 2330 O O . GLN A 1 290 ? 30.524 -7.665 -3.702 1.00 93.75 290 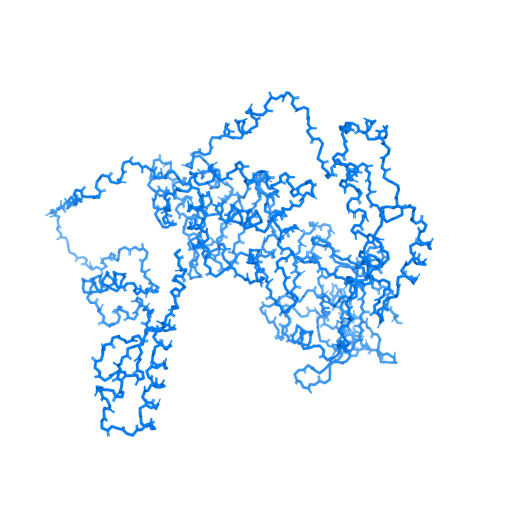GLN A O 1
ATOM 2335 N N . ARG A 1 291 ? 32.569 -8.353 -4.339 1.00 92.81 291 ARG A N 1
ATOM 2336 C CA . ARG A 1 291 ? 32.144 -8.920 -5.625 1.00 92.81 291 ARG A CA 1
ATOM 2337 C C . ARG A 1 291 ? 31.120 -10.043 -5.427 1.00 92.81 291 ARG A C 1
ATOM 2339 O O . ARG A 1 291 ? 30.115 -10.095 -6.141 1.00 92.81 291 ARG A O 1
ATOM 2346 N N . ASP A 1 292 ? 31.353 -10.918 -4.455 1.00 90.62 292 ASP A N 1
ATOM 2347 C CA . ASP A 1 292 ? 30.451 -12.022 -4.125 1.00 90.62 292 ASP A CA 1
ATOM 2348 C C . ASP A 1 292 ? 29.144 -11.502 -3.501 1.00 90.62 292 ASP A C 1
ATOM 2350 O O . ASP A 1 292 ? 28.069 -11.979 -3.866 1.00 90.62 292 ASP A O 1
ATOM 2354 N N . ALA A 1 293 ? 29.202 -10.460 -2.660 1.00 92.06 293 ALA A N 1
ATOM 2355 C CA . ALA A 1 293 ? 28.013 -9.792 -2.124 1.00 92.06 293 ALA A CA 1
ATOM 2356 C C . ALA A 1 293 ? 27.128 -9.192 -3.232 1.00 92.06 293 ALA A C 1
ATOM 2358 O O . ALA A 1 293 ? 25.922 -9.438 -3.254 1.00 92.06 293 ALA A O 1
ATOM 2359 N N . ILE A 1 294 ? 27.715 -8.486 -4.206 1.00 91.69 294 ILE A N 1
ATOM 2360 C CA . ILE A 1 294 ? 26.983 -7.943 -5.366 1.00 91.69 294 ILE A CA 1
ATOM 2361 C C . ILE A 1 294 ? 26.394 -9.069 -6.217 1.00 91.69 294 ILE A C 1
ATOM 2363 O O . ILE A 1 294 ? 25.251 -8.980 -6.667 1.00 91.69 294 ILE A O 1
ATOM 2367 N N . THR A 1 295 ? 27.154 -10.142 -6.436 1.00 90.75 295 THR A N 1
ATOM 2368 C CA . THR A 1 295 ? 26.688 -11.298 -7.212 1.00 90.75 295 THR A CA 1
ATOM 2369 C C . THR A 1 295 ? 25.474 -11.942 -6.547 1.00 90.75 295 THR A C 1
ATOM 2371 O O . THR A 1 295 ? 24.452 -12.143 -7.207 1.00 90.75 295 THR A O 1
ATOM 2374 N N . LEU A 1 296 ? 25.549 -12.179 -5.235 1.00 89.88 296 LEU A N 1
ATOM 2375 C CA . LEU A 1 296 ? 24.449 -12.720 -4.443 1.00 89.88 296 LEU A CA 1
ATOM 2376 C C . LEU A 1 296 ? 23.240 -11.773 -4.433 1.00 89.88 296 LEU A C 1
ATOM 2378 O O . LEU A 1 296 ? 22.114 -12.212 -4.643 1.00 89.88 296 LEU A O 1
ATOM 2382 N N . TYR A 1 297 ? 23.454 -10.471 -4.257 1.00 92.00 297 TYR A N 1
ATOM 2383 C CA . TYR A 1 297 ? 22.391 -9.469 -4.285 1.00 92.00 297 TYR A CA 1
ATOM 2384 C C . TYR A 1 297 ? 21.658 -9.408 -5.625 1.00 92.00 297 TYR A C 1
ATOM 2386 O O . TYR A 1 297 ? 20.426 -9.376 -5.664 1.00 92.00 297 TYR A O 1
ATOM 2394 N N . LEU A 1 298 ? 22.396 -9.416 -6.737 1.00 89.44 298 LEU A N 1
ATOM 2395 C CA . LEU A 1 298 ? 21.814 -9.395 -8.077 1.00 89.44 298 LEU A CA 1
ATOM 2396 C C . LEU A 1 298 ? 21.094 -10.694 -8.416 1.00 89.44 298 LEU A C 1
ATOM 2398 O O . LEU A 1 298 ? 20.082 -10.643 -9.124 1.00 89.44 298 LEU A O 1
ATOM 2402 N N . ALA A 1 299 ? 21.590 -11.825 -7.908 1.00 85.62 299 ALA A N 1
ATOM 2403 C CA . ALA A 1 299 ? 20.860 -13.079 -7.947 1.00 85.62 299 ALA A CA 1
ATOM 2404 C C . ALA A 1 299 ? 19.530 -12.902 -7.204 1.00 85.62 299 ALA A C 1
ATOM 2406 O O . ALA A 1 299 ? 18.481 -13.024 -7.841 1.00 85.62 299 ALA A O 1
ATOM 2407 N N . CYS A 1 300 ? 19.542 -12.507 -5.927 1.00 85.31 300 CYS A N 1
ATOM 2408 C CA . CYS A 1 300 ? 18.337 -12.282 -5.113 1.00 85.31 300 CYS A CA 1
ATOM 2409 C C . CYS A 1 300 ? 17.351 -11.277 -5.724 1.00 85.31 300 CYS A C 1
ATOM 2411 O O . CYS A 1 300 ? 16.140 -11.432 -5.625 1.00 85.31 300 CYS A O 1
ATOM 2413 N N . SER A 1 301 ? 17.858 -10.262 -6.419 1.00 82.81 301 SER A N 1
ATOM 2414 C CA . SER A 1 301 ? 17.037 -9.215 -7.028 1.00 82.81 301 SER A CA 1
ATOM 2415 C C . SER A 1 301 ? 16.523 -9.582 -8.425 1.00 82.81 301 SER A C 1
ATOM 2417 O O . SER A 1 301 ? 15.825 -8.782 -9.043 1.00 82.81 301 SER A O 1
ATOM 2419 N N . SER A 1 302 ? 16.903 -10.731 -9.002 1.00 72.44 302 SER A N 1
ATOM 2420 C CA . SER A 1 302 ? 16.479 -11.153 -10.356 1.00 72.44 302 SER A CA 1
ATOM 2421 C C . SER A 1 302 ? 14.964 -11.262 -10.520 1.00 72.44 302 SER A C 1
ATOM 2423 O O . SER A 1 302 ? 14.462 -11.046 -11.623 1.00 72.44 302 SER A O 1
ATOM 2425 N N . GLY A 1 303 ? 14.241 -11.480 -9.422 1.00 64.06 303 GLY A N 1
ATOM 2426 C CA . GLY A 1 303 ? 12.796 -11.660 -9.433 1.00 64.06 303 GLY A CA 1
ATOM 2427 C C . GLY A 1 303 ? 12.363 -13.078 -9.798 1.00 64.06 303 GLY A C 1
ATOM 2428 O O . GLY A 1 303 ? 11.178 -13.281 -10.042 1.00 64.06 303 GLY A O 1
ATOM 2429 N N . ASP A 1 304 ? 13.297 -14.037 -9.862 1.00 67.12 304 ASP A N 1
ATOM 2430 C CA . ASP A 1 304 ? 12.992 -15.450 -10.093 1.00 67.12 304 ASP A CA 1
ATOM 2431 C C . ASP A 1 304 ? 12.327 -16.070 -8.846 1.00 67.12 304 ASP A C 1
ATOM 2433 O O . ASP A 1 304 ? 12.992 -16.240 -7.818 1.00 67.12 304 ASP A O 1
ATOM 2437 N N . PRO A 1 305 ? 11.033 -16.443 -8.908 1.00 59.56 305 PRO A N 1
ATOM 2438 C CA . PRO A 1 305 ? 10.336 -17.062 -7.782 1.00 59.56 305 PRO A CA 1
ATOM 2439 C C . PRO A 1 305 ? 10.896 -18.445 -7.420 1.00 59.56 305 PRO A C 1
ATOM 2441 O O . PRO A 1 305 ? 10.734 -18.892 -6.285 1.00 59.56 305 PRO A O 1
ATOM 2444 N N . HIS A 1 306 ? 11.550 -19.132 -8.365 1.00 63.88 306 HIS A N 1
ATOM 2445 C CA . HIS A 1 306 ? 12.124 -20.469 -8.176 1.00 63.88 306 HIS A CA 1
ATOM 2446 C C . HIS A 1 306 ? 13.538 -20.442 -7.593 1.00 63.88 306 HIS A C 1
ATOM 2448 O O . HIS A 1 306 ? 14.162 -21.488 -7.401 1.00 63.88 306 HIS A O 1
ATOM 2454 N N . GLN A 1 307 ? 14.044 -19.258 -7.265 1.00 65.88 307 GLN A N 1
ATOM 2455 C CA . GLN A 1 307 ? 15.379 -19.115 -6.731 1.00 65.88 307 GLN A CA 1
ATOM 2456 C C . GLN A 1 307 ? 15.571 -19.848 -5.394 1.00 65.88 307 GLN A C 1
ATOM 2458 O O . GLN A 1 307 ? 14.808 -19.689 -4.435 1.00 65.88 307 GLN A O 1
ATOM 2463 N N . THR A 1 308 ? 16.685 -20.572 -5.287 1.00 62.66 308 THR A N 1
ATOM 2464 C CA . THR A 1 308 ? 17.064 -21.367 -4.109 1.00 62.66 308 THR A CA 1
ATOM 2465 C C . THR A 1 308 ? 17.772 -20.563 -3.018 1.00 62.66 308 THR A C 1
ATOM 2467 O O . THR A 1 308 ? 17.797 -20.996 -1.865 1.00 62.66 308 THR A O 1
ATOM 2470 N N . HIS A 1 309 ? 18.306 -19.379 -3.335 1.00 66.31 309 HIS A N 1
ATOM 2471 C CA . HIS A 1 309 ? 19.006 -18.543 -2.361 1.00 66.31 309 HIS A CA 1
ATOM 2472 C C . HIS A 1 309 ? 18.124 -18.196 -1.154 1.00 66.31 309 HIS A C 1
ATOM 2474 O O . HIS A 1 309 ? 16.902 -18.011 -1.250 1.00 66.31 309 HIS A O 1
ATOM 2480 N N . ARG A 1 310 ? 18.767 -18.131 0.016 1.00 72.06 310 ARG A N 1
ATOM 2481 C CA . ARG A 1 310 ? 18.153 -17.641 1.249 1.00 72.06 310 ARG A CA 1
ATOM 2482 C C . ARG A 1 310 ? 18.007 -16.121 1.154 1.00 72.06 310 ARG A C 1
ATOM 2484 O O . ARG A 1 310 ? 18.851 -15.449 0.569 1.00 72.06 310 ARG A O 1
ATOM 2491 N N . ARG A 1 311 ? 16.949 -15.594 1.773 1.00 79.44 311 ARG A N 1
ATOM 2492 C CA . ARG A 1 311 ? 16.764 -14.154 1.978 1.00 79.44 311 ARG A CA 1
ATOM 2493 C C . ARG A 1 311 ? 18.023 -13.546 2.612 1.00 79.44 311 ARG A C 1
ATOM 2495 O O . ARG A 1 311 ? 18.549 -14.107 3.577 1.00 79.44 311 ARG A O 1
ATOM 2502 N N . LEU A 1 312 ? 18.477 -12.417 2.072 1.00 89.00 312 LEU A N 1
ATOM 2503 C CA . LEU A 1 312 ? 19.601 -11.666 2.627 1.00 89.00 312 LEU A CA 1
ATOM 2504 C C . LEU A 1 312 ? 19.270 -11.166 4.035 1.00 89.00 312 LEU A C 1
ATOM 2506 O O . LEU A 1 312 ? 18.146 -10.742 4.306 1.00 89.00 312 LEU A O 1
ATOM 2510 N N . GLN A 1 313 ? 20.258 -11.203 4.927 1.00 91.19 313 GLN A N 1
ATOM 2511 C CA . GLN A 1 313 ? 20.123 -10.586 6.244 1.00 91.19 313 GLN A CA 1
ATOM 2512 C C . GLN A 1 313 ? 20.137 -9.057 6.114 1.00 91.19 313 GLN A C 1
ATOM 2514 O O . GLN A 1 313 ? 20.845 -8.546 5.244 1.00 91.19 313 GLN A O 1
ATOM 2519 N N . PRO A 1 314 ? 19.431 -8.310 6.986 1.00 93.25 314 PRO A N 1
ATOM 2520 C CA . PRO A 1 314 ? 19.347 -6.851 6.895 1.00 93.25 314 PRO A CA 1
ATOM 2521 C C . PRO A 1 314 ? 20.704 -6.154 6.748 1.00 93.25 314 PRO A C 1
ATOM 2523 O O . PRO A 1 314 ? 20.857 -5.319 5.861 1.00 93.25 314 PRO A O 1
ATOM 2526 N N . GLN A 1 315 ? 21.714 -6.560 7.528 1.00 94.31 315 GLN A N 1
ATOM 2527 C CA . GLN A 1 315 ? 23.062 -5.991 7.427 1.00 94.31 315 GLN A CA 1
ATOM 2528 C C . GLN A 1 315 ? 23.686 -6.208 6.040 1.00 94.31 315 GLN A C 1
ATOM 2530 O O . GLN A 1 315 ? 24.226 -5.271 5.471 1.00 94.31 315 GLN A O 1
ATOM 2535 N N . GLN A 1 316 ? 23.527 -7.394 5.440 1.00 94.94 316 GLN A N 1
ATOM 2536 C CA . GLN A 1 316 ? 24.052 -7.680 4.097 1.00 94.94 316 GLN A CA 1
ATOM 2537 C C . GLN A 1 316 ? 23.397 -6.800 3.024 1.00 94.94 316 GLN A C 1
ATOM 2539 O O . GLN A 1 316 ? 24.052 -6.411 2.058 1.00 94.94 316 GLN A O 1
ATOM 2544 N N . VAL A 1 317 ? 22.103 -6.488 3.181 1.00 96.44 317 VAL A N 1
ATOM 2545 C CA . VAL A 1 317 ? 21.384 -5.586 2.269 1.00 96.44 317 VAL A CA 1
ATOM 2546 C C . VAL A 1 317 ? 21.922 -4.160 2.399 1.00 96.44 317 VAL A C 1
ATOM 2548 O O . VAL A 1 317 ? 22.150 -3.513 1.381 1.00 96.44 317 VAL A O 1
ATOM 2551 N N . VAL A 1 318 ? 22.169 -3.691 3.627 1.00 96.31 318 VAL A N 1
ATOM 2552 C CA . VAL A 1 318 ? 22.755 -2.365 3.891 1.00 96.31 318 VAL A CA 1
ATOM 2553 C C . VAL A 1 318 ? 24.178 -2.266 3.348 1.00 96.31 318 VAL A C 1
ATOM 2555 O O . VAL A 1 318 ? 24.467 -1.334 2.604 1.00 96.31 318 VAL A O 1
ATOM 2558 N N . ASP A 1 319 ? 25.037 -3.241 3.647 1.00 95.19 319 ASP A N 1
ATOM 2559 C CA . ASP A 1 319 ? 26.425 -3.264 3.174 1.00 95.19 319 ASP A CA 1
ATOM 2560 C C . ASP A 1 319 ? 26.474 -3.256 1.642 1.00 95.19 319 ASP A C 1
ATOM 2562 O O . ASP A 1 319 ? 27.233 -2.501 1.035 1.00 95.19 319 ASP A O 1
ATOM 2566 N N . THR A 1 320 ? 25.602 -4.041 0.997 1.00 95.19 320 THR A N 1
ATOM 2567 C CA . THR A 1 320 ? 25.501 -4.038 -0.465 1.00 95.19 320 THR A CA 1
ATOM 2568 C C . THR A 1 320 ? 25.010 -2.695 -0.990 1.00 95.19 320 THR A C 1
ATOM 2570 O O . THR A 1 320 ? 25.546 -2.202 -1.974 1.00 95.19 320 THR A O 1
ATOM 2573 N N . ALA A 1 321 ? 24.026 -2.073 -0.344 1.00 95.38 321 ALA A N 1
ATOM 2574 C CA . ALA A 1 321 ? 23.520 -0.770 -0.755 1.00 95.38 321 ALA A CA 1
ATOM 2575 C C . ALA A 1 321 ? 24.602 0.326 -0.681 1.00 95.38 321 ALA A C 1
ATOM 2577 O O . ALA A 1 321 ? 24.711 1.127 -1.602 1.00 95.38 321 ALA A O 1
ATOM 2578 N N . VAL A 1 322 ? 25.458 0.312 0.347 1.00 92.00 322 VAL A N 1
ATOM 2579 C CA . VAL A 1 322 ? 26.627 1.210 0.441 1.00 92.00 322 VAL A CA 1
ATOM 2580 C C . VAL A 1 322 ? 27.624 0.948 -0.697 1.00 92.00 322 VAL A C 1
ATOM 2582 O O . VAL A 1 322 ? 28.152 1.887 -1.293 1.00 92.00 322 VAL A O 1
ATOM 2585 N N . LEU A 1 323 ? 27.856 -0.322 -1.053 1.00 92.25 323 LEU A N 1
ATOM 2586 C CA . LEU A 1 323 ? 28.693 -0.669 -2.206 1.00 92.25 323 LEU A CA 1
ATOM 2587 C C . LEU A 1 323 ? 28.090 -0.164 -3.523 1.00 92.25 323 LEU A C 1
ATOM 2589 O O . LEU A 1 323 ? 28.826 0.344 -4.367 1.00 92.25 323 LEU A O 1
ATOM 2593 N N . LEU A 1 324 ? 26.768 -0.253 -3.699 1.00 92.44 324 LEU A N 1
ATOM 2594 C CA . LEU A 1 324 ? 26.091 0.260 -4.892 1.00 92.44 324 LEU A CA 1
ATOM 2595 C C . LEU A 1 324 ? 26.253 1.775 -5.032 1.00 92.44 324 LEU A C 1
ATOM 2597 O O . LEU A 1 324 ? 26.534 2.232 -6.136 1.00 92.44 324 LEU A O 1
ATOM 2601 N N . ASP A 1 325 ? 26.163 2.538 -3.942 1.00 89.25 325 ASP A N 1
ATOM 2602 C CA . ASP A 1 325 ? 26.348 3.996 -3.984 1.00 89.25 325 ASP A CA 1
ATOM 2603 C C . ASP A 1 325 ? 27.724 4.377 -4.544 1.00 89.25 325 ASP A C 1
ATOM 2605 O O . ASP A 1 325 ? 27.825 5.231 -5.427 1.00 89.25 325 ASP A O 1
ATOM 2609 N N . SER A 1 326 ? 28.774 3.679 -4.092 1.00 84.81 326 SER A N 1
ATOM 2610 C CA . SER A 1 326 ? 30.140 3.921 -4.574 1.00 84.81 326 SER A CA 1
ATOM 2611 C C . SER A 1 326 ? 30.344 3.518 -6.040 1.00 84.81 326 SER A C 1
ATOM 2613 O O . SER A 1 326 ? 31.109 4.166 -6.750 1.00 84.81 326 SER A O 1
ATOM 2615 N N . LEU A 1 327 ? 29.635 2.491 -6.526 1.00 84.75 327 LEU A N 1
ATOM 2616 C CA . LEU A 1 327 ? 29.737 2.013 -7.911 1.00 84.75 327 LEU A CA 1
ATOM 2617 C C . LEU A 1 327 ? 28.899 2.809 -8.916 1.00 84.75 327 LEU A C 1
ATOM 2619 O O . LEU A 1 327 ? 29.286 2.908 -10.079 1.00 84.75 327 LEU A O 1
ATOM 2623 N N . VAL A 1 328 ? 27.745 3.333 -8.501 1.00 78.56 328 VAL A N 1
ATOM 2624 C CA . VAL A 1 328 ? 26.843 4.110 -9.370 1.00 78.56 328 VAL A CA 1
ATOM 2625 C C . VAL A 1 328 ? 27.343 5.548 -9.563 1.00 78.56 328 VAL A C 1
ATOM 2627 O O . VAL A 1 328 ? 26.915 6.231 -10.490 1.00 78.56 328 VAL A O 1
ATOM 2630 N N . GLY A 1 329 ? 28.292 6.000 -8.737 1.00 65.00 329 GLY A N 1
ATOM 2631 C CA . GLY A 1 329 ? 28.858 7.343 -8.836 1.00 65.00 329 GLY A CA 1
ATOM 2632 C C . GLY A 1 329 ? 27.958 8.420 -8.232 1.00 65.00 329 GLY A C 1
ATOM 2633 O O . GLY A 1 329 ? 28.043 9.579 -8.634 1.00 65.00 329 GLY A O 1
ATOM 2634 N N . PHE A 1 330 ? 27.108 8.065 -7.261 1.00 53.56 330 PHE A N 1
ATOM 2635 C CA . PHE A 1 330 ? 26.488 9.063 -6.393 1.00 53.56 330 PHE A CA 1
ATOM 2636 C C . PHE A 1 330 ? 27.578 9.630 -5.480 1.00 53.56 330 PHE A C 1
ATOM 2638 O O . PHE A 1 330 ? 27.864 9.088 -4.415 1.00 53.56 330 PHE A O 1
ATOM 2645 N N . SER A 1 331 ? 28.242 10.700 -5.919 1.00 40.31 331 SER A N 1
ATOM 2646 C CA . SER A 1 331 ? 29.076 11.478 -5.009 1.00 40.31 331 SER A CA 1
ATOM 2647 C C . SER A 1 331 ? 28.160 12.099 -3.959 1.00 40.31 331 SER A C 1
ATOM 2649 O O . SER A 1 331 ? 27.154 12.715 -4.306 1.00 40.31 331 SER A O 1
ATOM 2651 N N . ILE A 1 332 ? 28.519 11.977 -2.681 1.00 41.97 332 ILE A N 1
ATOM 2652 C CA . ILE A 1 332 ? 27.858 12.689 -1.574 1.00 41.97 332 ILE A CA 1
ATOM 2653 C C . ILE A 1 332 ? 27.802 14.203 -1.878 1.00 41.97 332 ILE A C 1
ATOM 2655 O O . ILE A 1 332 ? 26.880 14.898 -1.467 1.00 41.97 332 ILE A O 1
ATOM 2659 N N . GLU A 1 333 ? 28.732 14.713 -2.691 1.00 40.38 333 GLU A N 1
ATOM 2660 C CA . GLU A 1 333 ? 28.756 16.110 -3.127 1.00 40.38 333 GLU A CA 1
ATOM 2661 C C . GLU A 1 333 ? 27.598 16.513 -4.053 1.00 40.38 333 GLU A C 1
ATOM 2663 O O . GLU A 1 333 ? 27.269 17.697 -4.102 1.00 40.38 333 GLU A O 1
ATOM 2668 N N . ASP A 1 334 ? 26.940 15.580 -4.751 1.00 41.22 334 ASP A N 1
ATOM 2669 C CA . ASP A 1 334 ? 25.721 15.885 -5.522 1.00 41.22 334 ASP A CA 1
ATOM 2670 C C . ASP A 1 334 ? 24.519 16.160 -4.599 1.00 41.22 334 ASP A C 1
ATOM 2672 O O . ASP A 1 334 ? 23.523 16.750 -5.029 1.00 41.22 334 ASP A O 1
ATOM 2676 N N . GLU A 1 335 ? 24.597 15.777 -3.318 1.00 43.25 335 GLU A N 1
ATOM 2677 C CA . GLU A 1 335 ? 23.649 16.247 -2.304 1.00 43.25 335 GLU A CA 1
ATOM 2678 C C . GLU A 1 335 ? 23.952 17.691 -1.903 1.00 43.25 335 GLU A C 1
ATOM 2680 O O . GLU A 1 335 ? 23.034 18.503 -1.804 1.00 43.25 335 GLU A O 1
ATOM 2685 N N . SER A 1 336 ? 25.235 18.040 -1.775 1.00 37.50 336 SER A N 1
ATOM 2686 C CA . SER A 1 336 ? 25.671 19.399 -1.451 1.00 37.50 336 SER A CA 1
ATOM 2687 C C . SER A 1 336 ? 25.415 20.378 -2.595 1.00 37.50 336 SER A C 1
ATOM 2689 O O . SER A 1 336 ? 24.954 21.483 -2.343 1.00 37.50 336 SER A O 1
ATOM 2691 N N . ARG A 1 337 ? 25.679 20.007 -3.857 1.00 36.41 337 ARG A N 1
ATOM 2692 C CA . ARG A 1 337 ? 25.575 20.924 -5.010 1.00 36.41 337 ARG A CA 1
ATOM 2693 C C . ARG A 1 337 ? 24.144 21.273 -5.393 1.00 36.41 337 ARG A C 1
ATOM 2695 O O . ARG A 1 337 ? 23.882 22.427 -5.717 1.00 36.41 337 ARG A O 1
ATOM 2702 N N . ALA A 1 338 ? 23.214 20.321 -5.291 1.00 37.19 338 ALA A N 1
ATOM 2703 C CA . ALA A 1 338 ? 21.798 20.603 -5.527 1.00 37.19 338 ALA A CA 1
ATOM 2704 C C . ALA A 1 338 ? 21.213 21.571 -4.482 1.00 37.19 338 ALA A C 1
ATOM 2706 O O . ALA A 1 338 ? 20.236 22.255 -4.768 1.00 37.19 338 ALA A O 1
ATOM 2707 N N . VAL A 1 339 ? 21.820 21.646 -3.293 1.00 37.06 339 VAL A N 1
ATOM 2708 C CA . VAL A 1 339 ? 21.495 22.665 -2.287 1.00 37.06 339 VAL A CA 1
ATOM 2709 C C . VAL A 1 339 ? 22.331 23.935 -2.509 1.00 37.06 339 VAL A C 1
ATOM 2711 O O . VAL A 1 339 ? 21.816 25.038 -2.331 1.00 37.06 339 VAL A O 1
ATOM 2714 N N . ALA A 1 340 ? 23.580 23.802 -2.977 1.00 32.75 340 ALA A N 1
ATOM 2715 C CA . ALA A 1 340 ? 24.527 24.908 -3.089 1.00 32.75 340 ALA A CA 1
ATOM 2716 C C . ALA A 1 340 ? 24.219 25.917 -4.201 1.00 32.75 340 ALA A C 1
ATOM 2718 O O . ALA A 1 340 ? 24.480 27.105 -4.030 1.00 32.75 340 ALA A O 1
ATOM 2719 N N . GLU A 1 341 ? 23.606 25.496 -5.309 1.00 34.88 341 GLU A N 1
ATOM 2720 C CA . GLU A 1 341 ? 23.117 26.448 -6.323 1.00 34.88 341 GLU A CA 1
ATOM 2721 C C . GLU A 1 341 ? 21.871 27.230 -5.864 1.00 34.88 341 GLU A C 1
ATOM 2723 O O . GLU A 1 341 ? 21.388 28.113 -6.569 1.00 34.88 341 GLU A O 1
ATOM 2728 N N . THR A 1 342 ? 21.399 26.980 -4.639 1.00 38.00 342 THR A N 1
ATOM 2729 C CA . THR A 1 342 ? 20.413 27.812 -3.939 1.00 38.00 342 THR A CA 1
ATOM 2730 C C . THR A 1 342 ? 20.925 28.362 -2.601 1.00 38.00 342 THR A C 1
ATOM 2732 O O . THR A 1 342 ? 20.121 28.812 -1.788 1.00 38.00 342 THR A O 1
ATOM 2735 N N . SER A 1 343 ? 22.247 28.361 -2.373 1.00 31.94 343 SER A N 1
ATOM 2736 C CA . SER A 1 343 ? 22.883 28.880 -1.153 1.00 31.94 343 SER A CA 1
ATOM 2737 C C . SER A 1 343 ? 22.800 30.405 -1.039 1.00 31.94 343 SER A C 1
ATOM 2739 O O . SER A 1 343 ? 23.778 31.118 -1.252 1.00 31.94 343 SER A O 1
ATOM 2741 N N . GLU A 1 344 ? 21.651 30.913 -0.618 1.00 35.94 344 GLU A N 1
ATOM 2742 C CA . GLU A 1 344 ? 21.678 31.836 0.516 1.00 35.94 344 GLU A CA 1
ATOM 2743 C C . GLU A 1 344 ? 21.823 30.984 1.790 1.00 35.94 344 GLU A C 1
ATOM 2745 O O . GLU A 1 344 ? 21.439 29.816 1.801 1.00 35.94 344 GLU A O 1
ATOM 2750 N N . GLU A 1 345 ? 22.451 31.506 2.843 1.00 32.53 345 GLU A N 1
ATOM 2751 C CA . GLU A 1 345 ? 22.591 30.822 4.137 1.00 32.53 345 GLU A CA 1
ATOM 2752 C C . GLU A 1 345 ? 21.208 30.469 4.704 1.00 32.53 345 GLU A C 1
ATOM 2754 O O . GLU A 1 345 ? 20.553 31.274 5.363 1.00 32.53 345 GLU A O 1
ATOM 2759 N N . ILE A 1 346 ? 20.721 29.263 4.420 1.00 39.16 346 ILE A N 1
ATOM 2760 C CA . ILE A 1 346 ? 19.407 28.834 4.877 1.00 39.16 346 ILE A CA 1
ATOM 2761 C C . ILE A 1 346 ? 19.579 28.181 6.253 1.00 39.16 346 ILE A C 1
ATOM 2763 O O . ILE A 1 346 ? 19.963 27.015 6.373 1.00 39.16 346 ILE A O 1
ATOM 2767 N N . GLU A 1 347 ? 19.280 28.953 7.305 1.00 39.66 347 GLU A N 1
ATOM 2768 C CA . GLU A 1 347 ? 18.924 28.421 8.627 1.00 39.66 347 GLU A CA 1
ATOM 2769 C C . GLU A 1 347 ? 17.961 27.227 8.484 1.00 39.66 347 GLU A C 1
ATOM 2771 O O . GLU A 1 347 ? 17.164 27.209 7.542 1.00 39.66 347 GLU A O 1
ATOM 2776 N N . PRO A 1 348 ? 17.988 26.234 9.399 1.00 42.53 348 PRO A N 1
ATOM 2777 C CA . PRO A 1 348 ? 17.202 25.006 9.281 1.00 42.53 348 PRO A CA 1
ATOM 2778 C C . PRO A 1 348 ? 15.753 25.311 8.889 1.00 42.53 348 PRO A C 1
ATOM 2780 O O . PRO A 1 348 ? 14.980 25.837 9.694 1.00 42.53 348 PRO A O 1
ATOM 2783 N N . VAL A 1 349 ? 15.399 25.003 7.633 1.00 56.12 349 VAL A N 1
ATOM 2784 C CA . VAL A 1 349 ? 14.080 25.316 7.078 1.00 56.12 349 VAL A CA 1
ATOM 2785 C C . VAL A 1 349 ? 13.049 24.599 7.923 1.00 56.12 349 VAL A C 1
ATOM 2787 O O . VAL A 1 349 ? 12.909 23.377 7.853 1.00 56.12 349 VAL A O 1
ATOM 2790 N N . LYS A 1 350 ? 12.301 25.355 8.725 1.00 69.44 350 LYS A N 1
ATOM 2791 C CA . LYS A 1 350 ? 11.113 24.803 9.361 1.00 69.44 350 LYS A CA 1
ATOM 2792 C C . LYS A 1 350 ? 10.139 24.418 8.260 1.00 69.44 350 LYS A C 1
ATOM 2794 O O . LYS A 1 350 ? 9.738 25.251 7.454 1.00 69.44 350 LYS A O 1
ATOM 2799 N N . ASP A 1 351 ? 9.769 23.149 8.223 1.00 76.62 351 ASP A N 1
ATOM 2800 C CA . ASP A 1 351 ? 8.815 22.620 7.261 1.00 76.62 351 ASP A CA 1
ATOM 2801 C C . ASP A 1 351 ? 7.367 22.757 7.770 1.00 76.62 351 ASP A C 1
ATOM 2803 O O . ASP A 1 351 ? 7.090 23.195 8.894 1.00 76.62 351 ASP A O 1
ATOM 2807 N N . PHE A 1 352 ? 6.394 22.389 6.929 1.00 79.56 352 PHE A N 1
ATOM 2808 C CA . PHE A 1 352 ? 4.984 22.473 7.320 1.00 79.56 352 PHE A CA 1
ATOM 2809 C C . PHE A 1 352 ? 4.627 21.466 8.427 1.00 79.56 352 PHE A C 1
ATOM 2811 O O . PHE A 1 352 ? 3.744 21.749 9.235 1.00 79.56 352 PHE A O 1
ATOM 2818 N N . SER A 1 353 ? 5.335 20.333 8.517 1.00 73.25 353 SER A N 1
ATOM 2819 C CA . SER A 1 353 ? 5.190 19.379 9.626 1.00 73.25 353 SER A CA 1
ATOM 2820 C C . SER A 1 353 ? 5.510 20.032 10.974 1.00 73.25 353 SER A C 1
ATOM 2822 O O . SER A 1 353 ? 4.725 19.950 11.927 1.00 73.25 353 SER A O 1
ATOM 2824 N N . SER A 1 354 ? 6.613 20.778 11.032 1.00 82.31 354 SER A N 1
ATOM 2825 C CA . SER A 1 354 ? 7.002 21.578 12.193 1.00 82.31 354 SER A CA 1
ATOM 2826 C C . SER A 1 354 ? 5.945 22.636 12.513 1.00 82.31 354 SER A C 1
ATOM 2828 O O . SER A 1 354 ? 5.573 22.809 13.674 1.00 82.31 354 SER A O 1
ATOM 2830 N N . PHE A 1 355 ? 5.384 23.288 11.487 1.00 85.88 355 PHE A N 1
ATOM 2831 C CA . PHE A 1 355 ? 4.322 24.284 11.665 1.00 85.88 355 PHE A CA 1
ATOM 2832 C C . PHE A 1 355 ? 3.055 23.700 12.288 1.00 85.88 355 PHE A C 1
ATOM 2834 O O . PHE A 1 355 ? 2.511 24.286 13.219 1.00 85.88 355 PHE A O 1
ATOM 2841 N N . ILE A 1 356 ? 2.597 22.538 11.814 1.00 80.75 356 ILE A N 1
ATOM 2842 C CA . ILE A 1 356 ? 1.433 21.837 12.375 1.00 80.75 356 ILE A CA 1
ATOM 2843 C C . ILE A 1 356 ? 1.711 21.336 13.793 1.00 80.75 356 ILE A C 1
ATOM 2845 O O . ILE A 1 356 ? 0.810 21.348 14.629 1.00 80.75 356 ILE A O 1
ATOM 2849 N N . SER A 1 357 ? 2.949 20.942 14.089 1.00 82.06 357 SER A N 1
ATOM 2850 C CA . SER A 1 357 ? 3.347 20.550 15.444 1.00 82.06 357 SER A CA 1
ATOM 2851 C C . SER A 1 357 ? 3.277 21.729 16.423 1.00 82.06 357 SER A C 1
ATOM 2853 O O . SER A 1 357 ? 2.800 21.562 17.543 1.00 82.06 357 SER A O 1
ATOM 2855 N N . SER A 1 358 ? 3.690 22.931 16.002 1.00 90.19 358 SER A N 1
ATOM 2856 C CA . SER A 1 358 ? 3.560 24.158 16.806 1.00 90.19 358 SER A CA 1
ATOM 2857 C C . SER A 1 358 ? 2.130 24.704 16.855 1.00 90.19 358 SER A C 1
ATOM 2859 O O . SER A 1 358 ? 1.702 25.225 17.884 1.00 90.19 358 SER A O 1
ATOM 2861 N N . PHE A 1 359 ? 1.382 24.585 15.757 1.00 92.19 359 PHE A N 1
ATOM 2862 C CA . PHE A 1 359 ? 0.024 25.105 15.605 1.00 92.19 359 PHE A CA 1
ATOM 2863 C C . PHE A 1 359 ? -0.910 24.028 15.038 1.00 92.19 359 PHE A C 1
ATOM 2865 O O . PHE A 1 359 ? -1.225 24.044 13.842 1.00 92.19 359 PHE A O 1
ATOM 2872 N N . PRO A 1 360 ? -1.397 23.096 15.874 1.00 88.88 360 PRO A N 1
ATOM 2873 C CA . PRO A 1 360 ? -2.259 22.016 15.412 1.00 88.88 360 PRO A CA 1
ATOM 2874 C C . PRO A 1 360 ? -3.527 22.539 14.732 1.00 88.88 360 PRO A C 1
ATOM 2876 O O . PRO A 1 360 ? -4.238 23.396 15.266 1.00 88.88 360 PRO A O 1
ATOM 2879 N N . VAL A 1 361 ? -3.834 22.010 13.546 1.00 87.50 361 VAL A N 1
ATOM 2880 C CA . VAL A 1 361 ? -5.088 22.325 12.853 1.00 87.50 361 VAL A CA 1
ATOM 2881 C C . VAL A 1 361 ? -6.235 21.585 13.532 1.00 87.50 361 VAL A C 1
ATOM 2883 O O . VAL A 1 361 ? -6.178 20.376 13.745 1.00 87.50 361 VAL A O 1
ATOM 2886 N N . SER A 1 362 ? -7.311 22.308 13.828 1.00 87.06 362 SER A N 1
ATOM 2887 C CA . SER A 1 362 ? -8.581 21.722 14.254 1.00 87.06 362 SER A CA 1
ATOM 2888 C C . SER A 1 362 ? -9.750 22.442 13.590 1.00 87.06 362 SER A C 1
ATOM 2890 O O . SER A 1 362 ? -9.640 23.615 13.221 1.00 87.06 362 SER A O 1
ATOM 2892 N N . ARG A 1 363 ? -10.905 21.772 13.473 1.00 85.19 363 ARG A N 1
ATOM 2893 C CA . ARG A 1 363 ? -12.114 22.362 12.867 1.00 85.19 363 ARG A CA 1
ATOM 2894 C C . ARG A 1 363 ? -12.555 23.653 13.564 1.00 85.19 363 ARG A C 1
ATOM 2896 O O . ARG A 1 363 ? -12.929 24.602 12.883 1.00 85.19 363 ARG A O 1
ATOM 2903 N N . GLY A 1 364 ? -12.492 23.708 14.895 1.00 87.12 364 GLY A N 1
ATOM 2904 C CA . GLY A 1 364 ? -12.861 24.889 15.691 1.00 87.12 364 GLY A CA 1
ATOM 2905 C C . GLY A 1 364 ? -11.710 25.865 15.972 1.00 87.12 364 GLY A C 1
ATOM 2906 O O . GLY A 1 364 ? -11.953 26.968 16.455 1.00 87.12 364 GLY A O 1
ATOM 2907 N N . GLY A 1 365 ? -10.465 25.479 15.682 1.00 86.88 365 GLY A N 1
ATOM 2908 C CA . GLY A 1 365 ? -9.281 26.275 15.995 1.00 86.88 365 GLY A CA 1
ATOM 2909 C C . GLY A 1 365 ? -9.200 27.575 15.201 1.00 86.88 365 GLY A C 1
ATOM 2910 O O . GLY A 1 365 ? -9.698 27.678 14.078 1.00 86.88 365 GLY A O 1
ATOM 2911 N N . GLN A 1 366 ? -8.532 28.571 15.775 1.00 89.38 366 GLN A N 1
ATOM 2912 C CA . GLN A 1 366 ? -8.152 29.779 15.048 1.00 89.38 366 GLN A C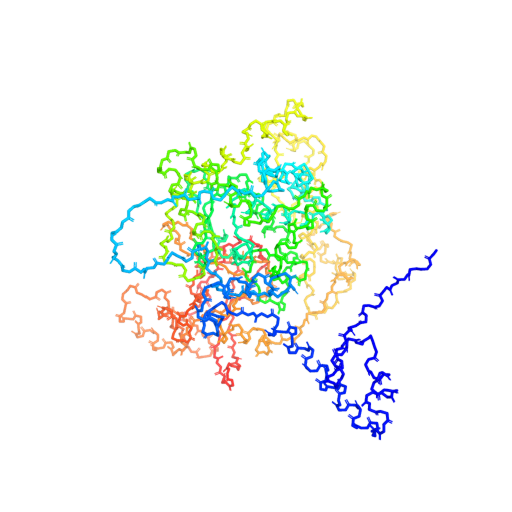A 1
ATOM 2913 C C . GLN A 1 366 ? -6.753 29.602 14.450 1.00 89.38 366 GLN A C 1
ATOM 2915 O O . GLN A 1 366 ? -5.901 28.985 15.094 1.00 89.38 366 GLN A O 1
ATOM 2920 N N . PRO A 1 367 ? -6.503 30.126 13.238 1.00 89.75 367 PRO A N 1
ATOM 2921 C CA . PRO A 1 367 ? -5.164 30.107 12.672 1.00 89.75 367 PRO A CA 1
ATOM 2922 C C . PRO A 1 367 ? -4.218 30.953 13.538 1.00 89.75 367 PRO A C 1
ATOM 2924 O O . PRO A 1 367 ? -4.650 31.978 14.077 1.00 89.75 367 PRO A O 1
ATOM 2927 N N . PRO A 1 368 ? -2.931 30.584 13.642 1.00 93.06 368 PRO A N 1
ATOM 2928 C CA . PRO A 1 368 ? -1.963 31.379 14.384 1.00 93.06 368 PRO A CA 1
ATOM 2929 C C . PRO A 1 368 ? -1.816 32.778 13.773 1.00 93.06 368 PRO A C 1
ATOM 293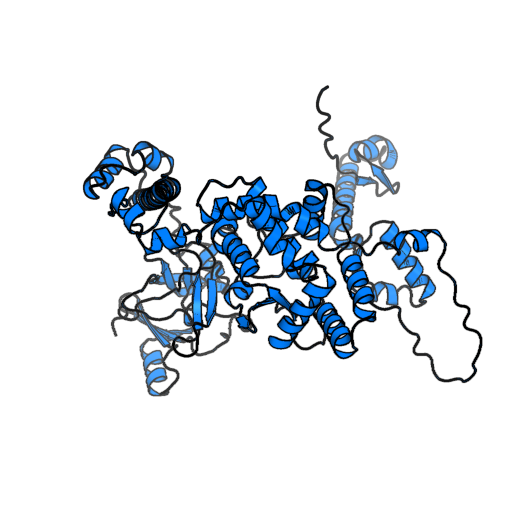1 O O . PRO A 1 368 ? -1.754 32.948 12.550 1.00 93.06 368 PRO A O 1
ATOM 2934 N N . THR A 1 369 ? -1.750 33.800 14.623 1.00 94.56 369 THR A N 1
ATOM 2935 C CA . THR A 1 369 ? -1.524 35.187 14.200 1.00 94.56 369 THR A CA 1
ATOM 2936 C C . THR A 1 369 ? -0.109 35.366 13.651 1.00 94.56 369 THR A C 1
ATOM 2938 O O . THR A 1 369 ? 0.790 34.582 13.953 1.00 94.56 369 THR A O 1
ATOM 2941 N N . LYS A 1 370 ? 0.126 36.428 12.865 1.00 93.38 370 LYS A N 1
ATOM 2942 C CA . LYS A 1 370 ? 1.474 36.774 12.372 1.00 93.38 370 LYS A CA 1
ATOM 2943 C C . LYS A 1 370 ? 2.501 36.800 13.513 1.00 93.38 370 LYS A C 1
ATOM 2945 O O . LYS A 1 370 ? 3.536 36.160 13.395 1.00 93.38 370 LYS A O 1
ATOM 2950 N N . MET A 1 371 ? 2.167 37.429 14.641 1.00 93.62 371 MET A N 1
ATOM 2951 C CA . MET A 1 371 ? 3.064 37.498 15.799 1.00 93.62 371 MET A CA 1
ATOM 2952 C C . MET A 1 371 ? 3.335 36.125 16.430 1.00 93.62 371 MET A C 1
ATOM 2954 O O . MET A 1 371 ? 4.472 35.817 16.760 1.00 93.62 371 MET A O 1
ATOM 2958 N N . GLN A 1 372 ? 2.317 35.265 16.552 1.00 96.25 372 GLN A N 1
ATOM 2959 C CA . GLN A 1 372 ? 2.509 33.903 17.065 1.00 96.25 372 GLN A CA 1
ATOM 2960 C C . GLN A 1 372 ? 3.458 33.092 16.176 1.00 96.25 372 GLN A C 1
ATOM 2962 O O . GLN A 1 372 ? 4.335 32.408 16.695 1.00 96.25 372 GLN A O 1
ATOM 2967 N N . ARG A 1 373 ? 3.312 33.195 14.848 1.00 93.88 373 ARG A N 1
ATOM 2968 C CA . ARG A 1 373 ? 4.183 32.501 13.886 1.00 93.88 373 ARG A CA 1
ATOM 2969 C C . ARG A 1 373 ? 5.633 32.974 13.987 1.00 93.88 373 ARG A C 1
ATOM 2971 O O . ARG A 1 373 ? 6.520 32.131 14.080 1.00 93.88 373 ARG A O 1
ATOM 2978 N N . LEU A 1 374 ? 5.849 34.290 14.030 1.00 91.50 374 LEU A N 1
ATOM 2979 C CA . LEU A 1 374 ? 7.181 34.885 14.180 1.00 91.50 374 LEU A CA 1
ATOM 2980 C C . LEU A 1 374 ? 7.838 34.469 15.503 1.00 91.50 374 LEU A C 1
ATOM 2982 O O . LEU A 1 374 ? 8.981 34.026 15.504 1.00 91.50 374 LEU A O 1
ATOM 2986 N N . ASN A 1 375 ? 7.096 34.499 16.616 1.00 93.31 375 ASN A N 1
ATOM 2987 C CA . ASN A 1 375 ? 7.601 34.070 17.927 1.00 93.31 375 ASN A CA 1
ATOM 2988 C C . ASN A 1 375 ? 7.923 32.570 17.988 1.00 93.31 375 ASN A C 1
ATOM 2990 O O . ASN A 1 375 ? 8.797 32.155 18.741 1.00 93.31 375 ASN A O 1
ATOM 2994 N N . ALA A 1 376 ? 7.235 31.750 17.191 1.00 91.38 376 ALA A N 1
ATOM 2995 C CA . ALA A 1 376 ? 7.561 30.338 17.023 1.00 91.38 376 ALA A CA 1
ATOM 2996 C C . ALA A 1 376 ? 8.682 30.105 15.992 1.00 91.38 376 ALA A C 1
ATOM 2998 O O . ALA A 1 376 ? 8.976 28.957 15.668 1.00 91.38 376 ALA A O 1
ATOM 2999 N N . GLY A 1 377 ? 9.317 31.164 15.478 1.00 89.38 377 GLY A N 1
ATOM 3000 C CA . GLY A 1 377 ? 10.442 31.125 14.545 1.00 89.38 377 GLY A CA 1
ATOM 3001 C C . GLY A 1 377 ? 10.077 30.656 13.138 1.00 89.38 377 GLY A C 1
ATOM 3002 O O . GLY A 1 377 ? 10.884 29.975 12.515 1.00 89.38 377 GLY A O 1
ATOM 3003 N N . PHE A 1 378 ? 8.856 30.926 12.668 1.00 88.00 378 PHE A N 1
ATOM 3004 C CA . PHE A 1 378 ? 8.469 30.698 11.272 1.00 88.00 378 PHE A CA 1
ATOM 3005 C C . PHE A 1 378 ? 8.577 31.992 10.451 1.00 88.00 378 PHE A C 1
ATOM 3007 O O . PHE A 1 378 ? 8.386 33.070 11.019 1.00 88.00 378 PHE A O 1
ATOM 3014 N N . PRO A 1 379 ? 8.807 31.899 9.126 1.00 83.94 379 PRO A N 1
ATOM 3015 C CA . PRO A 1 379 ? 8.903 33.060 8.241 1.00 83.94 379 PRO A CA 1
ATOM 3016 C C . PRO A 1 379 ? 7.690 34.000 8.302 1.00 83.94 379 PRO A C 1
ATOM 3018 O O . PRO A 1 379 ? 6.559 33.576 8.572 1.00 83.94 379 PRO A O 1
ATOM 3021 N N . ASP A 1 380 ? 7.921 35.287 8.020 1.00 84.50 380 ASP A N 1
ATOM 3022 C CA . ASP A 1 380 ? 6.869 36.315 8.032 1.00 84.50 380 ASP A CA 1
ATOM 3023 C C . ASP A 1 380 ? 5.798 36.092 6.953 1.00 84.50 380 ASP A C 1
ATOM 3025 O O . ASP A 1 380 ? 4.611 36.396 7.156 1.00 84.50 380 ASP A O 1
ATOM 3029 N N . ASP A 1 381 ? 6.205 35.509 5.823 1.00 86.88 381 ASP A N 1
ATOM 3030 C CA . ASP A 1 381 ? 5.324 35.209 4.704 1.00 86.88 381 ASP A CA 1
ATOM 3031 C C . ASP A 1 381 ? 4.117 34.343 5.114 1.00 86.88 381 ASP A C 1
ATOM 3033 O O . ASP A 1 381 ? 4.039 33.750 6.198 1.00 86.88 381 ASP A O 1
ATOM 3037 N N . ARG A 1 382 ? 3.103 34.309 4.247 1.00 88.06 382 ARG A N 1
ATOM 3038 C CA . ARG A 1 382 ? 1.846 33.606 4.525 1.00 88.06 382 ARG A CA 1
ATOM 3039 C C . ARG A 1 382 ? 1.835 32.156 4.059 1.00 88.06 382 ARG A C 1
ATOM 3041 O O . ARG A 1 382 ? 0.818 31.498 4.246 1.00 88.06 382 ARG A O 1
ATOM 3048 N N . VAL A 1 383 ? 2.939 31.610 3.552 1.00 83.00 383 VAL A N 1
ATOM 3049 C CA . VAL A 1 383 ? 2.971 30.271 2.950 1.00 83.00 383 VAL A CA 1
ATOM 3050 C C . VAL A 1 383 ? 2.504 29.203 3.946 1.00 83.00 383 VAL A C 1
ATOM 3052 O O . VAL A 1 383 ? 1.644 28.388 3.619 1.00 83.00 383 VAL A O 1
ATOM 3055 N N . PHE A 1 384 ? 2.998 29.207 5.188 1.00 84.81 384 PHE A N 1
ATOM 3056 C CA . PHE A 1 384 ? 2.536 28.261 6.218 1.00 84.81 384 PHE A CA 1
ATOM 3057 C C . PHE A 1 384 ? 1.116 28.558 6.722 1.00 84.81 384 PHE A C 1
ATOM 3059 O O . PHE A 1 384 ? 0.342 27.638 6.993 1.00 84.81 384 PHE A O 1
ATOM 3066 N N . TYR A 1 385 ? 0.757 29.841 6.818 1.00 90.88 385 TYR A N 1
ATOM 3067 C CA . TYR A 1 385 ? -0.568 30.285 7.252 1.00 90.88 385 TYR A CA 1
ATOM 3068 C C . TYR A 1 385 ? -1.663 29.843 6.268 1.00 90.88 385 TYR A C 1
ATOM 3070 O O . TYR A 1 385 ? -2.655 29.241 6.679 1.00 90.88 385 TYR A O 1
ATOM 3078 N N . ASP A 1 386 ? -1.470 30.078 4.971 1.00 88.75 386 ASP A N 1
ATOM 3079 C CA . ASP A 1 386 ? -2.430 29.737 3.918 1.00 88.75 386 ASP A CA 1
ATOM 3080 C C . ASP A 1 386 ? -2.595 28.213 3.787 1.00 88.75 386 ASP A C 1
ATOM 3082 O O . ASP A 1 386 ? -3.704 27.714 3.577 1.00 88.75 386 ASP A O 1
ATOM 3086 N N . LYS A 1 387 ? -1.531 27.437 4.027 1.00 80.50 387 LYS A N 1
ATOM 3087 C CA . LYS A 1 387 ? -1.617 25.969 4.128 1.00 80.50 387 LYS A CA 1
ATOM 3088 C C . LYS A 1 387 ? -2.424 25.510 5.329 1.00 80.50 387 LYS A C 1
ATOM 3090 O O . LYS A 1 387 ? -3.297 24.661 5.183 1.00 80.50 387 LYS A O 1
ATOM 3095 N N . TRP A 1 388 ? -2.159 26.068 6.512 1.00 91.81 388 TRP A N 1
ATOM 3096 C CA . TRP A 1 388 ? -2.928 25.763 7.722 1.00 91.81 388 TRP A CA 1
ATOM 3097 C C . TRP A 1 388 ? -4.420 26.011 7.475 1.00 91.81 388 TRP A C 1
ATOM 3099 O O . TRP A 1 388 ? -5.271 25.186 7.813 1.00 91.81 388 TRP A O 1
ATOM 3109 N N . ARG A 1 389 ? -4.732 27.119 6.790 1.00 93.31 389 ARG A N 1
ATOM 3110 C CA . ARG A 1 389 ? -6.086 27.472 6.357 1.00 93.31 389 ARG A CA 1
ATOM 3111 C C . ARG A 1 389 ? -6.656 26.451 5.372 1.00 93.31 389 ARG A C 1
ATOM 3113 O O . ARG A 1 389 ? -7.787 26.023 5.575 1.00 93.31 389 ARG A O 1
ATOM 3120 N N . THR A 1 390 ? -5.890 26.017 4.376 1.00 87.31 390 THR A N 1
ATOM 3121 C CA . THR A 1 390 ? -6.311 25.005 3.390 1.00 87.31 390 THR A CA 1
ATOM 3122 C C . THR A 1 390 ? -6.623 23.659 4.050 1.00 87.31 390 THR A C 1
ATOM 3124 O O . THR A 1 390 ? -7.690 23.091 3.823 1.00 87.31 390 THR A O 1
ATOM 3127 N N . VAL A 1 391 ? -5.752 23.177 4.944 1.00 82.38 391 VAL A N 1
ATOM 3128 C CA . VAL A 1 391 ? -5.978 21.934 5.703 1.00 82.38 391 VAL A CA 1
ATOM 3129 C C . VAL A 1 391 ? -7.248 22.042 6.547 1.00 82.38 391 VAL A C 1
ATOM 3131 O O . VAL A 1 391 ? -8.087 21.142 6.520 1.00 82.38 391 VAL A O 1
ATOM 3134 N N . GLN A 1 392 ? -7.441 23.160 7.254 1.00 92.38 392 GLN A N 1
ATOM 3135 C CA . GLN A 1 392 ? -8.661 23.381 8.030 1.00 92.38 392 GLN A CA 1
ATOM 3136 C C . GLN A 1 392 ? -9.908 23.443 7.136 1.00 92.38 392 GLN A C 1
ATOM 3138 O O . GLN A 1 392 ? -10.944 22.887 7.495 1.00 92.38 392 GLN A O 1
ATOM 3143 N N . TYR A 1 393 ? -9.826 24.121 5.991 1.00 94.06 393 TYR A N 1
ATOM 3144 C CA . TYR A 1 393 ? -10.933 24.244 5.048 1.00 94.06 393 TYR A CA 1
ATOM 3145 C C . TYR A 1 393 ? -11.387 22.860 4.564 1.00 94.06 393 TYR A C 1
ATOM 3147 O O . TYR A 1 393 ? -12.579 22.559 4.623 1.00 94.06 393 TYR A O 1
ATOM 3155 N N . ASN A 1 394 ? -10.442 21.986 4.203 1.00 84.62 394 ASN A N 1
ATOM 3156 C CA . ASN A 1 394 ? -10.727 20.612 3.786 1.00 84.62 394 ASN A CA 1
ATOM 3157 C C . ASN A 1 394 ? -11.367 19.788 4.915 1.00 84.62 394 ASN A C 1
ATOM 3159 O O . ASN A 1 394 ? -12.419 19.189 4.701 1.00 84.62 394 ASN A O 1
ATOM 3163 N N . GLN A 1 395 ? -10.829 19.849 6.142 1.00 85.25 395 GLN A N 1
ATOM 3164 C CA . GLN A 1 395 ? -11.438 19.183 7.307 1.00 85.25 395 GLN A CA 1
ATOM 3165 C C . GLN A 1 395 ? -12.878 19.653 7.566 1.00 85.25 395 GLN A C 1
ATOM 3167 O O . GLN A 1 395 ? -13.736 18.885 8.006 1.00 85.25 395 GLN A O 1
ATOM 3172 N N . ARG A 1 396 ? -13.153 20.941 7.334 1.00 93.31 396 ARG A N 1
ATOM 3173 C CA . ARG A 1 396 ? -14.492 21.518 7.483 1.00 93.31 396 ARG A CA 1
ATOM 3174 C C . ARG A 1 396 ? -15.426 21.090 6.356 1.00 93.31 396 ARG A C 1
ATOM 3176 O O . ARG A 1 396 ? -16.584 20.801 6.634 1.00 93.31 396 ARG A O 1
ATOM 3183 N N . GLN A 1 397 ? -14.939 21.003 5.120 1.00 90.69 397 GLN A N 1
ATOM 3184 C CA . GLN A 1 397 ? -15.699 20.481 3.985 1.00 90.69 397 GLN A CA 1
ATOM 3185 C C . GLN A 1 397 ? -16.127 19.030 4.203 1.00 90.69 397 GLN A C 1
ATOM 3187 O O . GLN A 1 397 ? -17.310 18.711 4.080 1.00 90.69 397 GLN A O 1
ATOM 3192 N N . GLU A 1 398 ? -15.176 18.170 4.566 1.00 78.19 398 GLU A N 1
ATOM 3193 C CA . GLU A 1 398 ? -15.425 16.759 4.868 1.00 78.19 398 GLU A CA 1
ATOM 3194 C C . GLU A 1 398 ? -16.430 16.619 6.014 1.00 78.19 398 GLU A C 1
ATOM 3196 O O . GLU A 1 398 ? -17.414 15.884 5.901 1.00 78.19 398 GLU A O 1
ATOM 3201 N N . TYR A 1 399 ? -16.262 17.412 7.078 1.00 84.50 399 TYR A N 1
ATOM 3202 C CA . TYR A 1 399 ? -17.214 17.444 8.182 1.00 84.50 399 TYR A CA 1
ATOM 3203 C C . TYR A 1 399 ? -18.625 17.829 7.732 1.00 84.50 399 TYR A C 1
ATOM 3205 O O . TYR A 1 399 ? -19.571 17.123 8.080 1.00 84.50 399 TYR A O 1
ATOM 3213 N N . LEU A 1 400 ? -18.785 18.907 6.959 1.00 89.69 400 LEU A N 1
ATOM 3214 C CA . LEU A 1 400 ? -20.099 19.346 6.484 1.00 89.69 400 LEU A CA 1
ATOM 3215 C C . LEU A 1 400 ? -20.775 18.261 5.643 1.00 89.69 400 LEU A C 1
ATOM 3217 O O . LEU A 1 400 ? -21.936 17.950 5.890 1.00 89.69 400 LEU A O 1
ATOM 3221 N N . LEU A 1 401 ? -20.052 17.632 4.712 1.00 81.88 401 LEU A N 1
ATOM 3222 C CA . LEU A 1 401 ? -20.579 16.514 3.921 1.00 81.88 401 LEU A CA 1
ATOM 3223 C C . LEU A 1 401 ? -20.987 15.329 4.811 1.00 81.88 401 LEU A C 1
ATOM 3225 O O . LEU A 1 401 ? -22.039 14.730 4.589 1.00 81.88 401 LEU A O 1
ATOM 3229 N N . SER A 1 402 ? -20.219 15.043 5.868 1.00 75.69 402 SER A N 1
ATOM 3230 C CA . SER A 1 402 ? -20.514 13.957 6.812 1.00 75.69 402 SER A CA 1
ATOM 3231 C C . SER A 1 402 ? -21.797 14.163 7.631 1.00 75.69 402 SER A C 1
ATOM 3233 O O . SER A 1 402 ? -22.366 13.187 8.123 1.00 75.69 402 SER A O 1
ATOM 3235 N N . GLN A 1 403 ? -22.284 15.403 7.772 1.00 80.19 403 GLN A N 1
ATOM 3236 C CA . GLN A 1 403 ? -23.537 15.689 8.486 1.00 80.19 403 GLN A CA 1
ATOM 3237 C C . GLN A 1 403 ? -24.783 15.311 7.675 1.00 80.19 403 GLN A C 1
ATOM 3239 O O . GLN A 1 403 ? -25.858 15.124 8.244 1.00 80.19 403 GLN A O 1
ATOM 3244 N N . PHE A 1 404 ? -24.658 15.155 6.355 1.00 78.88 404 PHE A N 1
ATOM 3245 C CA . PHE A 1 404 ? -25.790 14.937 5.457 1.00 78.88 404 PHE A CA 1
ATOM 3246 C C . PHE A 1 404 ? -25.677 13.583 4.762 1.00 78.88 404 PHE A C 1
ATOM 3248 O O . PHE A 1 404 ? -25.451 13.503 3.568 1.00 78.88 404 PHE A O 1
ATOM 3255 N N . THR A 1 405 ? -25.826 12.477 5.486 1.00 66.62 405 THR A N 1
ATOM 3256 C CA . THR A 1 405 ? -25.659 11.133 4.890 1.00 66.62 405 THR A CA 1
ATOM 3257 C C . THR A 1 405 ? -26.928 10.571 4.243 1.00 66.62 405 THR A C 1
ATOM 3259 O O . THR A 1 405 ? -26.844 9.757 3.327 1.00 66.62 405 THR A O 1
ATOM 3262 N N . GLN A 1 406 ? -28.113 10.988 4.701 1.00 65.56 406 GLN A N 1
ATOM 3263 C CA . GLN A 1 406 ? -29.388 10.365 4.311 1.00 65.56 406 GLN A CA 1
ATOM 3264 C C . GLN A 1 406 ? -30.071 11.038 3.118 1.00 65.56 406 GLN A C 1
ATOM 3266 O O . GLN A 1 406 ? -30.680 10.370 2.281 1.00 65.56 406 GLN A O 1
ATOM 3271 N N . SER A 1 407 ? -29.991 12.363 3.056 1.00 76.06 407 SER A N 1
ATOM 3272 C CA . SER A 1 407 ? -30.692 13.190 2.079 1.00 76.06 407 SER A CA 1
ATOM 3273 C C . SER A 1 407 ? -29.801 14.331 1.627 1.00 76.06 407 SER A C 1
ATOM 3275 O O . SER A 1 407 ? -29.007 14.848 2.417 1.00 76.06 407 SER A O 1
ATOM 3277 N N . LYS A 1 408 ? -29.979 14.754 0.373 1.00 85.75 408 LYS A N 1
ATOM 3278 C CA . LYS A 1 408 ? -29.277 15.915 -0.167 1.00 85.75 408 LYS A CA 1
ATOM 3279 C C . LYS A 1 408 ? -29.580 17.140 0.700 1.00 85.75 408 LYS A C 1
ATOM 3281 O O . LYS A 1 408 ? -30.762 17.437 0.892 1.00 85.75 408 LYS A O 1
ATOM 3286 N N . PRO A 1 409 ? -28.567 17.848 1.222 1.00 90.81 409 PRO A N 1
ATOM 3287 C CA . PRO A 1 409 ? -28.811 19.064 1.976 1.00 90.81 409 PRO A CA 1
ATOM 3288 C C . PRO A 1 409 ? -29.300 20.190 1.066 1.00 90.81 409 PRO A C 1
ATOM 3290 O O . PRO A 1 409 ? -29.019 20.218 -0.133 1.00 90.81 409 PRO A O 1
ATOM 3293 N N . THR A 1 410 ? -29.987 21.164 1.656 1.00 96.38 410 THR A N 1
ATOM 3294 C CA . THR A 1 410 ? -30.199 22.484 1.048 1.00 96.38 410 THR A CA 1
ATOM 3295 C C . THR A 1 410 ? -29.135 23.458 1.550 1.00 96.38 410 THR A C 1
ATOM 3297 O O . THR A 1 410 ? -28.617 23.294 2.659 1.00 96.38 410 THR A O 1
ATOM 3300 N N . ALA A 1 411 ? -28.841 24.514 0.787 1.00 97.06 411 ALA A N 1
ATOM 3301 C CA . ALA A 1 411 ? -27.884 25.545 1.205 1.00 97.06 411 ALA A CA 1
ATOM 3302 C C . ALA A 1 411 ? -28.238 26.127 2.592 1.00 97.06 411 ALA A C 1
ATOM 3304 O O . ALA A 1 411 ? -27.371 26.291 3.445 1.00 97.06 411 ALA A O 1
ATOM 3305 N N . VAL A 1 412 ? -29.532 26.311 2.878 1.00 97.81 412 VAL A N 1
ATOM 3306 C CA . VAL A 1 412 ? -30.027 26.766 4.190 1.00 97.81 412 VAL A CA 1
ATOM 3307 C C . VAL A 1 412 ? -29.640 25.799 5.315 1.00 97.81 412 VAL A C 1
ATOM 3309 O O . VAL A 1 412 ? -29.166 26.226 6.367 1.00 97.81 412 VAL A O 1
ATOM 3312 N N . THR A 1 413 ? -29.801 24.488 5.108 1.00 96.00 413 THR A N 1
ATOM 3313 C CA . THR A 1 413 ? -29.419 23.491 6.123 1.00 96.00 413 THR A CA 1
ATOM 3314 C C . THR A 1 413 ? -27.911 23.430 6.351 1.00 96.00 413 THR A C 1
ATOM 3316 O O . THR A 1 413 ? -27.488 23.328 7.500 1.00 96.00 413 THR A O 1
ATOM 3319 N N . VAL A 1 414 ? -27.095 23.567 5.298 1.00 97.31 414 VAL A N 1
ATOM 3320 C CA . VAL A 1 414 ? -25.630 23.637 5.439 1.00 97.31 414 VAL A CA 1
ATOM 3321 C C . VAL A 1 414 ? -25.225 24.893 6.212 1.00 97.31 414 VAL A C 1
ATOM 3323 O O . VAL A 1 414 ? -24.437 24.805 7.151 1.00 97.31 414 VAL A O 1
ATOM 3326 N N . ALA A 1 415 ? -25.806 26.049 5.880 1.00 97.31 415 ALA A N 1
ATOM 3327 C CA . ALA A 1 415 ? -25.545 27.306 6.578 1.00 97.31 415 ALA A CA 1
ATOM 3328 C C . ALA A 1 415 ? -25.891 27.222 8.074 1.00 97.31 415 ALA A C 1
ATOM 3330 O O . ALA A 1 415 ? -25.144 27.729 8.911 1.00 97.31 415 ALA A O 1
ATOM 3331 N N . LYS A 1 416 ? -26.980 26.524 8.427 1.00 97.44 416 LYS A N 1
ATOM 3332 C CA . LYS A 1 416 ? -27.350 26.273 9.826 1.00 97.44 416 LYS A CA 1
ATOM 3333 C C . LYS A 1 416 ? -26.268 25.489 10.573 1.00 97.44 416 LYS A C 1
ATOM 3335 O O . LYS A 1 416 ? -25.925 25.873 11.687 1.00 97.44 416 LYS A O 1
ATOM 3340 N N . VAL A 1 417 ? -25.716 24.434 9.967 1.00 94.88 417 VAL A N 1
ATOM 3341 C CA . VAL A 1 417 ? -24.623 23.647 10.569 1.00 94.88 417 VAL A CA 1
ATOM 3342 C C . VAL A 1 417 ? -23.365 24.502 10.736 1.00 94.88 417 VAL A C 1
ATOM 3344 O O . VAL A 1 417 ? -22.783 24.516 11.814 1.00 94.88 417 VAL A O 1
ATOM 3347 N N . ILE A 1 418 ? -22.981 25.285 9.722 1.00 96.94 418 ILE A N 1
ATOM 3348 C CA . ILE A 1 418 ? -21.839 26.215 9.815 1.00 96.94 418 ILE A CA 1
ATOM 3349 C C . ILE A 1 418 ? -22.024 27.199 10.985 1.00 96.94 418 ILE A C 1
ATOM 3351 O O . ILE A 1 418 ? -21.088 27.437 11.749 1.00 96.94 418 ILE A O 1
ATOM 3355 N N . GLY A 1 419 ? -23.237 27.737 11.151 1.00 95.94 419 GLY A N 1
ATOM 3356 C CA . GLY A 1 419 ? -23.582 28.624 12.262 1.00 95.94 419 GLY A CA 1
ATOM 3357 C C . GLY A 1 419 ? -23.503 27.940 13.630 1.00 95.94 419 GLY A C 1
ATOM 3358 O O . GLY A 1 419 ? -22.995 28.539 14.574 1.00 95.94 419 GLY A O 1
ATOM 3359 N N . GLN A 1 420 ? -23.942 26.681 13.733 1.00 94.56 420 GLN A N 1
ATOM 3360 C CA . GLN A 1 420 ? -23.835 25.878 14.960 1.00 94.56 420 GLN A CA 1
ATOM 3361 C C . GLN A 1 420 ? -22.380 25.609 15.359 1.00 94.56 420 GLN A C 1
ATOM 3363 O O . GLN A 1 420 ? -22.058 25.641 16.542 1.00 94.56 420 GLN A O 1
ATOM 3368 N N . GLU A 1 421 ? -21.495 25.405 14.383 1.00 92.50 421 GLU A N 1
ATOM 3369 C CA . GLU A 1 421 ? -20.057 25.240 14.623 1.00 92.50 421 GLU A CA 1
ATOM 3370 C C . GLU A 1 421 ? -19.339 26.565 14.958 1.00 92.50 421 GLU A C 1
ATOM 3372 O O . GLU A 1 421 ? -18.159 26.566 15.317 1.00 92.50 421 GLU A O 1
ATOM 3377 N N . GLY A 1 422 ? -20.019 27.710 14.824 1.00 93.81 422 GLY A N 1
ATOM 3378 C CA . GLY A 1 422 ? -19.465 29.032 15.125 1.00 93.81 422 GLY A CA 1
ATOM 3379 C C . GLY A 1 422 ? -18.355 29.483 14.168 1.00 93.81 422 GLY A C 1
ATOM 3380 O O . GLY A 1 422 ? -17.548 30.353 14.513 1.00 93.81 422 GLY A O 1
ATOM 3381 N N . TRP A 1 423 ? -18.266 28.899 12.970 1.00 93.94 423 TRP A N 1
ATOM 3382 C CA . TRP A 1 423 ? -17.220 29.247 12.009 1.00 93.94 423 TRP A CA 1
ATOM 3383 C C . TRP A 1 423 ? -17.499 30.611 11.373 1.00 93.94 423 TRP A C 1
ATOM 3385 O O . TRP A 1 423 ? -18.468 30.788 10.645 1.00 93.94 423 TRP A O 1
ATOM 3395 N N . LYS A 1 424 ? -16.612 31.582 11.621 1.00 89.12 424 LYS A N 1
ATOM 3396 C CA . LYS A 1 424 ? -16.719 32.953 11.078 1.00 89.12 424 LYS A CA 1
ATOM 3397 C C . LYS A 1 424 ? -16.078 33.135 9.694 1.00 89.12 424 LYS A C 1
ATOM 3399 O O . LYS A 1 424 ? -16.195 34.194 9.092 1.00 89.12 424 LYS A O 1
ATOM 3404 N N . GLY A 1 425 ? -15.347 32.134 9.216 1.00 90.50 425 GLY A N 1
ATOM 3405 C CA . GLY A 1 425 ? -14.655 32.140 7.929 1.00 90.50 425 GLY A CA 1
ATOM 3406 C C . GLY A 1 425 ? -13.807 30.883 7.763 1.00 90.50 425 GLY A C 1
ATOM 3407 O O . GLY A 1 425 ? -13.747 30.066 8.680 1.00 90.50 425 GLY A O 1
ATOM 3408 N N . ASN A 1 426 ? -13.133 30.736 6.619 1.00 94.62 426 ASN A N 1
ATOM 3409 C CA . ASN A 1 426 ? -12.365 29.534 6.252 1.00 94.62 426 ASN A CA 1
ATOM 3410 C C . ASN A 1 426 ? -13.196 28.245 6.210 1.00 94.62 426 ASN A C 1
ATOM 3412 O O . ASN A 1 426 ? -12.813 27.221 6.773 1.00 94.62 426 ASN A O 1
ATOM 3416 N N . HIS A 1 427 ? -14.372 28.313 5.609 1.00 94.19 427 HIS A N 1
ATOM 3417 C CA . HIS A 1 427 ? -15.240 27.165 5.402 1.00 94.19 427 HIS A CA 1
ATOM 3418 C C . HIS A 1 427 ? -15.834 27.245 3.990 1.00 94.19 427 HIS A C 1
ATOM 3420 O O . HIS A 1 427 ? -15.928 28.352 3.444 1.00 94.19 427 HIS A O 1
ATOM 3426 N N . PRO A 1 428 ? -16.245 26.111 3.404 1.00 93.81 428 PRO A N 1
ATOM 3427 C CA . PRO A 1 428 ? -16.924 26.102 2.114 1.00 93.81 428 PRO A CA 1
ATOM 3428 C C . PRO A 1 428 ? -18.207 26.921 2.117 1.00 93.81 428 PRO A C 1
ATOM 3430 O O . PRO A 1 428 ? -18.840 27.122 3.164 1.00 93.81 428 PRO A O 1
ATOM 3433 N N . LYS A 1 429 ? -18.604 27.382 0.929 1.00 96.12 429 LYS A N 1
ATOM 3434 C CA . LYS A 1 429 ? -19.922 27.997 0.763 1.00 96.12 429 LYS A CA 1
ATOM 3435 C C . LYS A 1 429 ? -21.003 26.914 0.875 1.00 96.12 429 LYS A C 1
ATOM 3437 O O . LYS A 1 429 ? -20.780 25.787 0.430 1.00 96.12 429 LYS A O 1
ATOM 3442 N N . PRO A 1 430 ? -22.184 27.220 1.431 1.00 97.38 430 PRO A N 1
ATOM 3443 C CA . PRO A 1 430 ? -23.276 26.256 1.501 1.00 97.38 430 PRO A CA 1
ATOM 3444 C C . PRO A 1 430 ? -23.606 25.573 0.164 1.00 97.38 430 PRO A C 1
ATOM 3446 O O . PRO A 1 430 ? -23.805 24.362 0.125 1.00 97.38 430 PRO A O 1
ATOM 3449 N N . GLU A 1 431 ? -23.611 26.323 -0.937 1.00 96.75 431 GLU A N 1
ATOM 3450 C CA . GLU A 1 431 ? -23.922 25.834 -2.287 1.00 96.75 431 GLU A CA 1
ATOM 3451 C C . GLU A 1 431 ? -22.879 24.833 -2.803 1.00 96.75 431 GLU A C 1
ATOM 3453 O O . GLU A 1 431 ? -23.213 23.879 -3.506 1.00 96.75 431 GLU A O 1
ATOM 3458 N N . GLU A 1 432 ? -21.620 25.022 -2.418 1.00 94.88 432 GLU A N 1
ATOM 3459 C CA . GLU A 1 432 ? -20.511 24.140 -2.774 1.00 94.88 432 GLU A CA 1
ATOM 3460 C C . GLU A 1 432 ? -20.689 22.755 -2.145 1.00 94.88 432 GLU A C 1
ATOM 3462 O O . GLU A 1 432 ? -20.605 21.744 -2.839 1.00 94.88 432 GLU A O 1
ATOM 3467 N N . ILE A 1 433 ? -21.065 22.697 -0.863 1.00 92.94 433 ILE A N 1
ATOM 3468 C CA . ILE A 1 433 ? -21.386 21.435 -0.176 1.00 92.94 433 ILE A CA 1
ATOM 3469 C C . ILE A 1 433 ? -22.579 20.734 -0.828 1.00 92.94 433 ILE A C 1
ATOM 3471 O O . ILE A 1 433 ? -22.556 19.519 -1.015 1.00 92.94 433 ILE A O 1
ATOM 3475 N N . VAL A 1 434 ? -23.616 21.486 -1.209 1.00 93.44 434 VAL A N 1
ATOM 3476 C CA . VAL A 1 434 ? -24.793 20.932 -1.899 1.00 93.44 434 VAL A CA 1
ATOM 3477 C C . VAL A 1 434 ? -24.417 20.327 -3.257 1.00 93.44 434 VAL A C 1
ATOM 3479 O O . VAL A 1 434 ? -25.011 19.323 -3.660 1.00 93.44 434 VAL A O 1
ATOM 3482 N N . SER A 1 435 ? -23.449 20.922 -3.959 1.00 88.19 435 SER A N 1
ATOM 3483 C CA . SER A 1 435 ? -22.919 20.420 -5.233 1.00 88.19 435 SER A CA 1
ATOM 3484 C C . SER A 1 435 ? -22.051 19.169 -5.051 1.00 88.19 435 SER A C 1
ATOM 3486 O O . SER A 1 435 ? -22.196 18.199 -5.793 1.00 88.19 435 SER A O 1
ATOM 3488 N N . LEU A 1 436 ? -21.186 19.166 -4.032 1.00 84.88 436 LEU A N 1
ATOM 3489 C CA . LEU A 1 436 ? -20.286 18.051 -3.718 1.00 84.88 436 LEU A CA 1
ATOM 3490 C C . LEU A 1 436 ? -21.009 16.832 -3.129 1.00 84.88 436 LEU A C 1
ATOM 3492 O O . LEU A 1 436 ? -20.487 15.717 -3.199 1.00 84.88 436 LEU A O 1
ATOM 3496 N N . TRP A 1 437 ? -22.193 17.028 -2.545 1.00 84.81 437 TRP A N 1
ATOM 3497 C CA . TRP A 1 437 ? -22.969 15.955 -1.941 1.00 84.81 437 TRP A CA 1
ATOM 3498 C C . TRP A 1 437 ? -23.341 14.865 -2.951 1.00 84.81 437 TRP A C 1
ATOM 3500 O O . TRP A 1 437 ? -23.879 15.135 -4.028 1.00 84.81 437 TRP A O 1
ATOM 3510 N N . LYS A 1 438 ? -23.133 13.607 -2.551 1.00 73.81 438 LYS A N 1
ATOM 3511 C CA . LYS A 1 438 ? -23.526 12.418 -3.312 1.00 73.81 438 LYS A CA 1
ATOM 3512 C C . LYS A 1 438 ? -24.465 11.549 -2.470 1.00 73.81 438 LYS A C 1
ATOM 3514 O O . LYS A 1 438 ? -24.229 11.420 -1.269 1.00 73.81 438 LYS A O 1
ATOM 3519 N N . PRO A 1 439 ? -25.500 10.926 -3.069 1.00 62.41 439 PRO A N 1
ATOM 3520 C CA . PRO A 1 439 ? -26.346 9.980 -2.355 1.00 62.41 439 PRO A CA 1
ATOM 3521 C C . PRO A 1 439 ? -25.513 8.829 -1.806 1.00 62.41 439 PRO A C 1
ATOM 3523 O O . PRO A 1 439 ? -24.725 8.233 -2.543 1.00 62.41 439 PRO A O 1
ATOM 3526 N N . ALA A 1 440 ? -25.729 8.477 -0.539 1.00 56.75 440 ALA A N 1
ATOM 3527 C CA . ALA A 1 440 ? -25.233 7.212 -0.026 1.00 56.75 440 ALA A CA 1
ATOM 3528 C C . ALA A 1 440 ? -25.850 6.078 -0.857 1.00 56.75 440 ALA A C 1
ATOM 3530 O O . ALA A 1 440 ? -27.074 6.002 -1.012 1.00 56.75 440 ALA A O 1
ATOM 3531 N N . LEU A 1 441 ? -25.005 5.198 -1.396 1.00 50.34 441 LEU A N 1
ATOM 3532 C CA . LEU A 1 441 ? -25.450 3.921 -1.939 1.00 50.34 441 LEU A CA 1
ATOM 3533 C C . LEU A 1 441 ? -26.208 3.201 -0.819 1.00 50.34 441 LEU A C 1
ATOM 3535 O O . LEU A 1 441 ? -25.618 2.803 0.181 1.00 50.34 441 LEU A O 1
ATOM 3539 N N . LYS A 1 442 ? -27.532 3.070 -0.962 1.00 47.59 442 LYS A N 1
ATOM 3540 C CA . LYS A 1 442 ? -28.403 2.361 -0.008 1.00 47.59 442 LYS A CA 1
ATOM 3541 C C . LYS A 1 442 ? -28.240 0.842 -0.137 1.00 47.59 442 LYS A C 1
ATOM 3543 O O . LYS A 1 442 ? -29.224 0.109 -0.198 1.00 47.59 442 LYS A O 1
ATOM 3548 N N . VAL A 1 443 ? -27.006 0.365 -0.223 1.00 56.91 443 VAL A N 1
ATOM 3549 C CA . VAL A 1 443 ? -26.717 -1.055 -0.089 1.00 56.91 443 VAL A CA 1
ATOM 3550 C C . VAL A 1 443 ? -26.713 -1.336 1.408 1.00 56.91 443 VAL A C 1
ATOM 3552 O O . VAL A 1 443 ? -25.952 -0.741 2.168 1.00 56.91 443 VAL A O 1
ATOM 3555 N N . THR A 1 444 ? -27.642 -2.175 1.860 1.00 73.31 444 THR A N 1
ATOM 3556 C CA . THR A 1 444 ? -27.586 -2.720 3.220 1.00 73.31 444 THR A CA 1
ATOM 3557 C C . THR A 1 444 ? -26.317 -3.5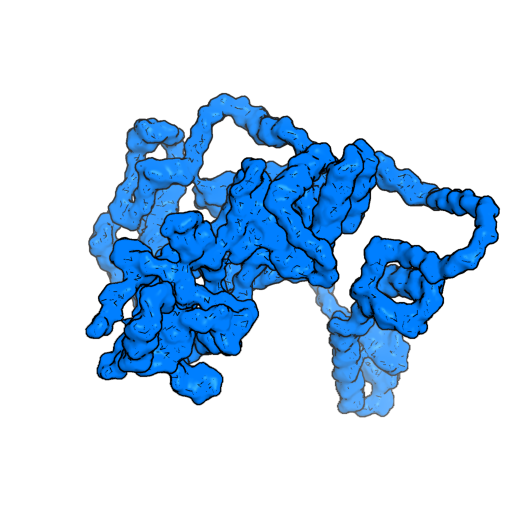62 3.305 1.00 73.31 444 THR A C 1
ATOM 3559 O O . THR A 1 444 ? -26.043 -4.310 2.369 1.00 73.31 444 THR A O 1
ATOM 3562 N N . ILE A 1 445 ? -25.530 -3.418 4.375 1.00 82.06 445 ILE A N 1
ATOM 3563 C CA . ILE A 1 445 ? -24.219 -4.077 4.530 1.00 82.06 445 ILE A CA 1
ATOM 3564 C C . ILE A 1 445 ? -24.326 -5.581 4.223 1.00 82.06 445 ILE A C 1
ATOM 3566 O O . ILE A 1 445 ? -23.467 -6.141 3.553 1.00 82.06 445 ILE A O 1
ATOM 3570 N N . GLU A 1 446 ? -25.439 -6.202 4.619 1.00 82.44 446 GLU A N 1
ATOM 3571 C CA . GLU A 1 446 ? -25.788 -7.615 4.441 1.00 82.44 446 GLU A CA 1
ATOM 3572 C C . GLU A 1 446 ? -25.914 -8.062 2.975 1.00 82.44 446 GLU A C 1
ATOM 3574 O O . GLU A 1 446 ? -25.910 -9.262 2.701 1.00 82.44 446 GLU A O 1
ATOM 3579 N N . LYS A 1 447 ? -26.060 -7.115 2.042 1.00 86.06 447 LYS A N 1
ATOM 3580 C CA . LYS A 1 447 ? -26.210 -7.336 0.595 1.00 86.06 447 LYS A CA 1
ATOM 3581 C C . LYS A 1 447 ? -25.046 -6.776 -0.222 1.00 86.06 447 LYS A C 1
ATOM 3583 O O . LYS A 1 447 ? -25.084 -6.856 -1.446 1.00 86.06 447 LYS A O 1
ATOM 3588 N N . ASP A 1 448 ? -24.044 -6.187 0.422 1.00 87.81 448 ASP A N 1
ATOM 3589 C CA . ASP A 1 448 ? -22.886 -5.641 -0.276 1.00 87.81 448 ASP A CA 1
ATOM 3590 C C . ASP A 1 448 ? -21.984 -6.781 -0.769 1.00 87.81 448 ASP A C 1
ATOM 3592 O O . ASP A 1 448 ? -21.347 -7.482 0.018 1.00 87.81 448 ASP A O 1
ATOM 3596 N N . GLU A 1 449 ? -21.937 -6.978 -2.088 1.00 88.88 449 GLU A N 1
ATOM 3597 C CA . GLU A 1 449 ? -21.170 -8.056 -2.718 1.00 88.88 449 GLU A CA 1
ATOM 3598 C C . GLU A 1 449 ? -19.664 -7.960 -2.438 1.00 88.88 449 GLU A C 1
ATOM 3600 O O . GLU A 1 449 ? -18.995 -8.990 -2.318 1.00 88.88 449 GLU A O 1
ATOM 3605 N N . ILE A 1 450 ? -19.120 -6.746 -2.292 1.00 88.31 450 ILE A N 1
ATOM 3606 C CA . ILE A 1 450 ? -17.701 -6.531 -1.989 1.00 88.31 450 ILE A CA 1
ATOM 3607 C C . ILE A 1 450 ? -17.421 -6.968 -0.551 1.00 88.31 450 ILE A C 1
ATOM 3609 O O . ILE A 1 450 ? -16.430 -7.662 -0.306 1.00 88.31 450 ILE A O 1
ATOM 3613 N N . ILE A 1 451 ? -18.301 -6.619 0.391 1.00 91.06 451 ILE A N 1
ATOM 3614 C CA . ILE A 1 451 ? -18.179 -7.025 1.798 1.00 91.06 451 ILE A CA 1
ATOM 3615 C C . ILE A 1 451 ? -18.362 -8.540 1.931 1.00 91.06 451 ILE A C 1
ATOM 3617 O O . ILE A 1 451 ? -17.508 -9.195 2.525 1.00 91.06 451 ILE A O 1
ATOM 3621 N N . ILE A 1 452 ? -19.406 -9.119 1.328 1.00 92.88 452 ILE A N 1
ATOM 3622 C CA . ILE A 1 452 ? -19.668 -10.571 1.336 1.00 92.88 452 ILE A CA 1
ATOM 3623 C C . ILE A 1 452 ? -18.456 -11.338 0.798 1.00 92.88 452 ILE A C 1
ATOM 3625 O O . ILE A 1 452 ? -17.982 -12.288 1.428 1.00 92.88 452 ILE A O 1
ATOM 3629 N N . LYS A 1 453 ? -17.913 -10.905 -0.346 1.00 92.19 453 LYS A N 1
ATOM 3630 C CA . LYS A 1 453 ? -16.713 -11.501 -0.938 1.00 92.19 453 LYS A CA 1
ATOM 3631 C C . LYS A 1 453 ? -15.502 -11.356 -0.017 1.00 92.19 453 LYS A C 1
ATOM 3633 O O . LYS A 1 453 ? -14.768 -12.325 0.158 1.00 92.19 453 LYS A O 1
ATOM 3638 N N . SER A 1 454 ? -15.312 -10.188 0.594 1.00 93.19 454 SER A N 1
ATOM 3639 C CA . SER A 1 454 ? -14.179 -9.924 1.489 1.00 93.19 454 SER A CA 1
ATOM 3640 C C . SER A 1 454 ? -14.225 -10.773 2.758 1.00 93.19 454 SER A C 1
ATOM 3642 O O . SER A 1 454 ? -13.190 -11.320 3.132 1.00 93.19 454 SER A O 1
ATOM 3644 N N . VAL A 1 455 ? -15.406 -10.967 3.358 1.00 94.00 455 VAL A N 1
ATOM 3645 C CA . VAL A 1 455 ? -15.621 -11.893 4.485 1.00 94.00 455 VAL A CA 1
ATOM 3646 C C . VAL A 1 455 ? -15.305 -13.326 4.057 1.00 94.00 455 VAL A C 1
ATOM 3648 O O . VAL A 1 455 ? -14.496 -13.999 4.695 1.00 94.00 455 VAL A O 1
ATOM 3651 N N . SER A 1 456 ? -15.902 -13.777 2.946 1.00 93.56 456 SER A N 1
ATOM 3652 C CA . SER A 1 456 ? -15.776 -15.158 2.473 1.00 93.56 456 SER A CA 1
ATOM 3653 C C . SER A 1 456 ? -14.367 -15.536 2.030 1.00 93.56 456 SER A C 1
ATOM 3655 O O . SER A 1 456 ? -14.034 -16.713 2.088 1.00 93.56 456 SER A O 1
ATOM 3657 N N . GLN A 1 457 ? -13.602 -14.591 1.482 1.00 92.56 457 GLN A N 1
ATOM 3658 C CA . GLN A 1 457 ? -12.280 -14.848 0.906 1.00 92.56 457 GLN A CA 1
ATOM 3659 C C . GLN A 1 457 ? -11.143 -14.329 1.790 1.00 92.56 457 GLN A C 1
ATOM 3661 O O . GLN A 1 457 ? -9.980 -14.488 1.408 1.00 92.56 457 GLN A O 1
ATOM 3666 N N . GLN A 1 458 ? -11.454 -13.658 2.906 1.00 93.62 458 GLN A N 1
ATOM 3667 C CA . GLN A 1 458 ? -10.496 -12.896 3.713 1.00 93.62 458 GLN A CA 1
ATOM 3668 C C . GLN A 1 458 ? -9.613 -11.991 2.837 1.00 93.62 458 GLN A C 1
ATOM 3670 O O . GLN A 1 458 ? -8.386 -12.074 2.845 1.00 93.62 458 GLN A O 1
ATOM 3675 N N . SER A 1 459 ? -10.250 -11.163 2.002 1.00 90.75 459 SER A N 1
ATOM 3676 C CA . SER A 1 459 ? -9.586 -10.313 0.998 1.00 90.75 459 SER A CA 1
ATOM 3677 C C . SER A 1 459 ? -9.783 -8.818 1.265 1.00 90.75 459 SER A C 1
ATOM 3679 O O . SER A 1 459 ? -10.160 -8.062 0.371 1.00 90.75 459 SER A O 1
ATOM 3681 N N . TRP A 1 460 ? -9.566 -8.392 2.508 1.00 93.25 460 TRP A N 1
ATOM 3682 C CA . TRP A 1 460 ? -9.693 -6.989 2.903 1.00 93.25 460 TRP A CA 1
ATOM 3683 C C . TRP A 1 460 ? -8.542 -6.146 2.348 1.00 93.25 460 TRP A C 1
ATOM 3685 O O . TRP A 1 460 ? -7.372 -6.463 2.553 1.00 93.25 460 TRP A O 1
ATOM 3695 N N . SER A 1 461 ? -8.888 -5.064 1.648 1.00 91.06 461 SER A N 1
ATOM 3696 C CA . SER A 1 461 ? -7.925 -4.096 1.109 1.00 91.06 461 SER A CA 1
ATOM 3697 C C . SER A 1 461 ? -7.686 -2.943 2.075 1.00 91.06 461 SER A C 1
ATOM 3699 O O . SER A 1 461 ? -8.577 -2.558 2.834 1.00 91.06 461 SER A O 1
ATOM 3701 N N . GLY A 1 462 ? -6.520 -2.306 1.966 1.00 93.56 462 GLY A N 1
ATOM 3702 C CA . GLY A 1 462 ? -6.250 -1.088 2.722 1.00 93.56 462 GLY A CA 1
ATOM 3703 C C . GLY A 1 462 ? -5.742 -1.327 4.141 1.00 93.56 462 GLY A C 1
ATOM 3704 O O . GLY A 1 462 ? -5.844 -0.418 4.962 1.00 93.56 462 GLY A O 1
ATOM 3705 N N . LEU A 1 463 ? -5.244 -2.528 4.438 1.00 96.00 463 LEU A N 1
ATOM 3706 C CA . LEU A 1 463 ? -4.786 -2.948 5.758 1.00 96.00 463 LEU A CA 1
ATOM 3707 C C . LEU A 1 463 ? -3.413 -3.604 5.653 1.00 96.00 463 LEU A C 1
ATOM 3709 O O . LEU A 1 463 ? -3.169 -4.395 4.746 1.00 96.00 463 LEU A O 1
ATOM 3713 N N . ALA A 1 464 ? -2.550 -3.312 6.619 1.00 95.94 464 ALA A N 1
ATOM 3714 C CA . ALA A 1 464 ? -1.269 -3.983 6.788 1.00 95.94 464 ALA A CA 1
ATOM 3715 C C . ALA A 1 464 ? -1.005 -4.234 8.272 1.00 95.94 464 ALA A C 1
ATOM 3717 O O . ALA A 1 464 ? -1.416 -3.447 9.131 1.00 95.94 464 ALA A O 1
ATOM 3718 N N . ILE A 1 465 ? -0.316 -5.332 8.572 1.00 94.94 465 ILE A N 1
ATOM 3719 C CA . ILE A 1 465 ? 0.177 -5.596 9.923 1.00 94.94 465 ILE A CA 1
ATOM 3720 C C . ILE A 1 465 ? 1.493 -4.851 10.090 1.00 94.94 465 ILE A C 1
ATOM 3722 O O . ILE A 1 465 ? 2.349 -4.899 9.216 1.00 94.94 465 ILE A O 1
ATOM 3726 N N . LYS A 1 466 ? 1.628 -4.163 11.218 1.00 95.00 466 LYS A N 1
ATOM 3727 C CA . LYS A 1 466 ? 2.822 -3.423 11.598 1.00 95.00 466 LYS A CA 1
ATOM 3728 C C . LYS A 1 466 ? 3.285 -3.885 12.969 1.00 95.00 466 LYS A C 1
ATOM 3730 O O . LYS A 1 466 ? 2.468 -3.982 13.886 1.00 95.00 466 LYS A O 1
ATOM 3735 N N . ASP A 1 467 ? 4.580 -4.126 13.119 1.00 91.38 467 ASP A N 1
ATOM 3736 C CA . ASP A 1 467 ? 5.193 -4.270 14.435 1.00 91.38 467 ASP A CA 1
ATOM 3737 C C . ASP A 1 467 ? 5.418 -2.883 15.063 1.00 91.38 467 ASP A C 1
ATOM 3739 O O . ASP A 1 467 ? 6.037 -1.995 14.473 1.00 91.38 467 ASP A O 1
ATOM 3743 N N . PHE A 1 468 ? 4.869 -2.672 16.257 1.00 87.75 468 PHE A N 1
ATOM 3744 C CA . PHE A 1 468 ? 5.046 -1.452 17.045 1.00 87.75 468 PHE A CA 1
ATOM 3745 C C . PHE A 1 468 ? 6.126 -1.606 18.129 1.00 87.75 468 PHE A C 1
ATOM 3747 O O . PHE A 1 468 ? 6.186 -0.797 19.062 1.00 87.75 468 PHE A O 1
ATOM 3754 N N . GLY A 1 469 ? 6.968 -2.633 18.015 1.00 84.25 469 GLY A N 1
ATOM 3755 C CA . GLY A 1 469 ? 8.052 -2.942 18.931 1.00 84.25 469 GLY A CA 1
ATOM 3756 C C . GLY A 1 469 ? 7.602 -3.795 20.122 1.00 84.25 469 GLY A C 1
ATOM 3757 O O . GLY A 1 469 ? 6.415 -4.071 20.300 1.00 84.25 469 GLY A O 1
ATOM 3758 N N . PRO A 1 470 ? 8.538 -4.170 21.009 1.00 80.31 470 PRO A N 1
ATOM 3759 C CA . PRO A 1 470 ? 8.344 -5.230 22.003 1.00 80.31 470 PRO A CA 1
ATOM 3760 C C . PRO A 1 470 ? 7.222 -4.958 23.014 1.00 80.31 470 PRO A C 1
ATOM 3762 O O . PRO A 1 470 ? 6.631 -5.890 23.545 1.00 80.31 470 PRO A O 1
ATOM 3765 N N . VAL A 1 471 ? 6.910 -3.685 23.281 1.00 78.81 471 VAL A N 1
ATOM 3766 C CA . VAL A 1 471 ? 5.890 -3.298 24.269 1.00 78.81 471 VAL A CA 1
ATOM 3767 C C . VAL A 1 471 ? 4.474 -3.407 23.705 1.00 78.81 471 VAL A C 1
ATOM 3769 O O . VAL A 1 471 ? 3.555 -3.818 24.408 1.00 78.81 471 VAL A O 1
ATOM 3772 N N . ARG A 1 472 ? 4.269 -2.989 22.452 1.00 80.38 472 ARG A N 1
ATOM 3773 C CA . ARG A 1 472 ? 2.937 -2.960 21.822 1.00 80.38 472 ARG A CA 1
ATOM 3774 C C . ARG A 1 472 ? 2.679 -4.181 20.942 1.00 80.38 472 ARG A C 1
ATOM 3776 O O . ARG A 1 472 ? 1.520 -4.499 20.706 1.00 80.38 472 ARG A O 1
ATOM 3783 N N . GLY A 1 473 ? 3.739 -4.834 20.471 1.00 88.44 473 GLY A N 1
ATOM 3784 C CA . GLY A 1 473 ? 3.691 -5.946 19.537 1.00 88.44 473 GLY A CA 1
ATOM 3785 C C . GLY A 1 473 ? 3.087 -5.560 18.190 1.00 88.44 473 GLY A C 1
ATOM 3786 O O . GLY A 1 473 ? 3.103 -4.401 17.767 1.00 88.44 473 GLY A O 1
ATOM 3787 N N . GLN A 1 474 ? 2.519 -6.558 17.518 1.00 92.62 474 GLN A N 1
ATOM 3788 C CA . GLN A 1 474 ? 1.854 -6.375 16.234 1.00 92.62 474 GLN A CA 1
ATOM 3789 C C . GLN A 1 474 ? 0.524 -5.625 16.384 1.00 92.62 474 GLN A C 1
ATOM 3791 O O . GLN A 1 474 ? -0.220 -5.808 17.344 1.00 92.62 474 GLN A O 1
ATOM 3796 N N . GLY A 1 475 ? 0.191 -4.813 15.387 1.00 94.62 475 GLY A N 1
ATOM 3797 C CA . GLY A 1 475 ? -1.123 -4.202 15.226 1.00 94.62 475 GLY A CA 1
ATOM 3798 C C . GLY A 1 475 ? -1.458 -4.019 13.754 1.00 94.62 475 GLY A C 1
ATOM 3799 O O . GLY A 1 475 ? -0.650 -4.333 12.883 1.00 94.62 475 GLY A O 1
ATOM 3800 N N . VAL A 1 476 ? -2.642 -3.488 13.463 1.00 97.94 476 VAL A N 1
ATOM 3801 C CA . VAL A 1 476 ? -3.060 -3.192 12.086 1.00 97.94 476 VAL A CA 1
ATOM 3802 C C . VAL A 1 476 ? -3.033 -1.689 11.851 1.00 97.94 476 VAL A C 1
ATOM 3804 O O . VAL A 1 476 ? -3.473 -0.908 12.700 1.00 97.94 476 VAL A O 1
ATOM 3807 N N . VAL A 1 477 ? -2.531 -1.281 10.690 1.00 97.94 477 VAL A N 1
ATOM 3808 C CA . VAL A 1 477 ? -2.596 0.098 10.201 1.00 97.94 477 VAL A CA 1
ATOM 3809 C C . VAL A 1 477 ? -3.380 0.178 8.898 1.00 97.94 477 VAL A C 1
ATOM 3811 O O . VAL A 1 477 ? -3.417 -0.779 8.122 1.00 97.94 477 VAL A O 1
ATOM 3814 N N . ALA A 1 478 ? -3.984 1.336 8.644 1.00 97.81 478 ALA A N 1
ATOM 3815 C CA . ALA A 1 478 ? -4.618 1.624 7.365 1.00 97.81 478 ALA A CA 1
ATOM 3816 C C . ALA A 1 478 ? -3.566 1.945 6.282 1.00 97.81 478 ALA A C 1
ATOM 3818 O O . ALA A 1 478 ? -2.695 2.787 6.493 1.00 97.81 478 ALA A O 1
ATOM 3819 N N . THR A 1 479 ? -3.653 1.322 5.106 1.00 96.00 479 THR A N 1
ATOM 3820 C CA . THR A 1 479 ? -2.831 1.644 3.915 1.00 96.00 479 THR A CA 1
ATOM 3821 C C . THR A 1 479 ? -3.594 2.468 2.873 1.00 96.00 479 THR A C 1
ATOM 3823 O O . THR A 1 479 ? -3.033 2.868 1.853 1.00 96.00 479 THR A O 1
ATOM 3826 N N . LYS A 1 480 ? -4.872 2.756 3.141 1.00 93.81 480 LYS A N 1
ATOM 3827 C CA . LYS A 1 480 ? -5.734 3.685 2.400 1.00 93.81 480 LYS A CA 1
ATOM 3828 C C . LYS A 1 480 ? -6.568 4.508 3.382 1.00 93.81 480 LYS A C 1
ATOM 3830 O O . LYS A 1 480 ? -6.615 4.177 4.565 1.00 93.81 480 LYS A O 1
ATOM 3835 N N . ARG A 1 481 ? -7.244 5.547 2.893 1.00 92.81 481 ARG A N 1
ATOM 3836 C CA . ARG A 1 481 ? -8.228 6.272 3.705 1.00 92.81 481 ARG A CA 1
ATOM 3837 C C . ARG A 1 481 ? -9.514 5.460 3.852 1.00 92.81 481 ARG A C 1
ATOM 3839 O O . ARG A 1 481 ? -9.964 4.857 2.879 1.00 92.81 481 ARG A O 1
ATOM 3846 N N . PHE A 1 482 ? -10.098 5.490 5.043 1.00 92.50 482 PHE A N 1
ATOM 3847 C CA . PHE A 1 482 ? -11.468 5.039 5.286 1.00 92.50 482 PHE A CA 1
ATOM 3848 C C . PHE A 1 482 ? -12.286 6.224 5.776 1.00 92.50 482 PHE A C 1
ATOM 3850 O O . PHE A 1 482 ? -11.850 6.948 6.672 1.00 92.50 482 PHE A O 1
ATOM 3857 N N . SER A 1 483 ? -13.466 6.415 5.205 1.00 88.94 483 SER A N 1
ATOM 3858 C CA . SER A 1 483 ? -14.417 7.401 5.690 1.00 88.94 483 SER A CA 1
ATOM 3859 C C . SER A 1 483 ? -15.156 6.872 6.912 1.00 88.94 483 SER A C 1
ATOM 3861 O O . SER A 1 483 ? -15.338 5.665 7.104 1.00 88.94 483 SER A O 1
ATOM 3863 N N . LYS A 1 484 ? -15.631 7.788 7.752 1.00 87.50 484 LYS A N 1
ATOM 3864 C CA . LYS A 1 484 ? -16.498 7.461 8.878 1.00 87.50 484 LYS A CA 1
ATOM 3865 C C . LYS A 1 484 ? -17.675 6.610 8.406 1.00 87.50 484 LYS A C 1
ATOM 3867 O O . LYS A 1 484 ? -18.506 7.036 7.610 1.00 87.50 484 LYS A O 1
ATOM 3872 N N . GLY A 1 485 ? -17.806 5.435 9.007 1.00 86.38 485 GLY A N 1
ATOM 3873 C CA . GLY A 1 485 ? -18.870 4.489 8.720 1.00 86.38 485 GLY A CA 1
ATOM 3874 C C . GLY A 1 485 ? -18.529 3.420 7.682 1.00 86.38 485 GLY A C 1
ATOM 3875 O O . GLY A 1 485 ? -19.332 2.493 7.541 1.00 86.38 485 GLY A O 1
ATOM 3876 N N . ASP A 1 486 ? -17.363 3.488 7.042 1.00 91.88 486 ASP A N 1
ATOM 3877 C CA . ASP A 1 486 ? -16.875 2.425 6.166 1.00 91.88 486 ASP A CA 1
ATOM 3878 C C . ASP A 1 486 ? -16.675 1.124 6.944 1.00 91.88 486 ASP A C 1
ATOM 3880 O O . ASP A 1 486 ? -16.278 1.123 8.117 1.00 91.88 486 ASP A O 1
ATOM 3884 N N . ILE A 1 487 ? -16.935 0.004 6.272 1.00 93.19 487 ILE A N 1
ATOM 3885 C CA . ILE A 1 487 ? -16.548 -1.315 6.766 1.00 93.19 487 ILE A CA 1
ATOM 3886 C C . ILE A 1 487 ? -15.074 -1.539 6.441 1.00 93.19 487 ILE A C 1
ATOM 3888 O O . ILE A 1 487 ? -14.645 -1.402 5.297 1.00 93.19 487 ILE A O 1
ATOM 3892 N N . VAL A 1 488 ? -14.307 -1.867 7.477 1.00 95.81 488 VAL A N 1
ATOM 3893 C CA . VAL A 1 488 ? -12.850 -1.983 7.420 1.00 95.81 488 VAL A CA 1
ATOM 3894 C C . VAL A 1 488 ? -12.433 -3.439 7.229 1.00 95.81 488 VAL A C 1
ATOM 3896 O O . VAL A 1 488 ? -11.743 -3.752 6.262 1.00 95.81 488 VAL A O 1
ATOM 3899 N N . CYS A 1 489 ? -12.868 -4.329 8.124 1.00 96.50 489 CYS A N 1
ATOM 3900 C CA . CYS A 1 489 ? -12.716 -5.782 7.999 1.00 96.50 489 CYS A CA 1
ATOM 3901 C C . CYS A 1 489 ? -13.641 -6.541 8.958 1.00 96.50 489 CYS A C 1
ATOM 3903 O O . CYS A 1 489 ? -14.339 -5.917 9.752 1.00 96.50 489 CYS A O 1
ATOM 3905 N N . ASP A 1 490 ? -13.656 -7.873 8.911 1.00 96.06 490 ASP A N 1
ATOM 3906 C CA . ASP A 1 490 ? -14.325 -8.714 9.907 1.00 96.06 490 ASP A CA 1
ATOM 3907 C C . ASP A 1 490 ? -13.392 -9.125 11.053 1.00 96.06 490 ASP A C 1
ATOM 3909 O O . ASP A 1 490 ? -12.167 -9.199 10.911 1.00 96.06 490 ASP A O 1
ATOM 3913 N N . TYR A 1 491 ? -13.987 -9.439 12.202 1.00 94.12 491 TYR A N 1
ATOM 3914 C CA . TYR A 1 491 ? -13.334 -10.257 13.216 1.00 94.12 491 TYR A CA 1
ATOM 3915 C C . TYR A 1 491 ? -13.509 -11.732 12.837 1.00 94.12 491 TYR A C 1
ATOM 3917 O O . TYR A 1 491 ? -14.503 -12.367 13.184 1.00 94.12 491 TYR A O 1
ATOM 3925 N N . HIS A 1 492 ? -12.552 -12.256 12.074 1.00 94.81 492 HIS A N 1
ATOM 3926 C CA . HIS A 1 492 ? -12.642 -13.597 11.507 1.00 94.81 492 HIS A CA 1
ATOM 3927 C C . HIS A 1 492 ? -12.335 -14.706 12.523 1.00 94.81 492 HIS A C 1
ATOM 3929 O O . HIS A 1 492 ? -11.306 -14.673 13.201 1.00 94.81 492 HIS A O 1
ATOM 3935 N N . GLY A 1 493 ? -13.189 -15.729 12.564 1.00 92.19 493 GLY A N 1
ATOM 3936 C CA . GLY A 1 493 ? -13.003 -16.945 13.352 1.00 92.19 493 GLY A CA 1
ATOM 3937 C C . GLY A 1 493 ? -14.246 -17.833 13.321 1.00 92.19 493 GLY A C 1
ATOM 3938 O O . GLY A 1 493 ? -15.224 -17.537 12.632 1.00 92.19 493 GLY A O 1
ATOM 3939 N N . LYS A 1 494 ? -14.221 -18.936 14.069 1.00 92.88 494 LYS A N 1
ATOM 3940 C CA . LYS A 1 494 ? -15.348 -19.870 14.149 1.00 92.88 494 LYS A CA 1
ATOM 3941 C C . LYS A 1 494 ? -16.398 -19.346 15.125 1.00 92.88 494 LYS A C 1
ATOM 3943 O O . LYS A 1 494 ? -16.123 -19.218 16.314 1.00 92.88 494 LYS A O 1
ATOM 3948 N N . VAL A 1 495 ? -17.608 -19.082 14.639 1.00 92.12 495 VAL A N 1
ATOM 3949 C CA . VAL A 1 495 ? -18.731 -18.672 15.494 1.00 92.12 495 VAL A CA 1
ATOM 3950 C C . VAL A 1 495 ? -19.273 -19.884 16.255 1.00 92.12 495 VAL A C 1
ATOM 3952 O O . VAL A 1 495 ? -19.634 -20.897 15.657 1.00 92.12 495 VAL A O 1
ATOM 3955 N N . ILE A 1 496 ? -19.326 -19.772 17.579 1.00 93.81 496 ILE A N 1
ATOM 3956 C CA . ILE A 1 496 ? -19.843 -20.768 18.523 1.00 93.81 496 ILE A CA 1
ATOM 3957 C C . ILE A 1 496 ? -20.760 -20.086 19.551 1.00 93.81 496 ILE A C 1
ATOM 3959 O O . ILE A 1 496 ? -20.871 -18.859 19.587 1.00 93.81 496 ILE A O 1
ATOM 3963 N N . SER A 1 497 ? -21.426 -20.867 20.404 1.00 94.56 497 SER A N 1
ATOM 3964 C CA . SER A 1 497 ? -22.222 -20.300 21.502 1.00 94.56 497 SER A CA 1
ATOM 3965 C C . SER A 1 497 ? -21.332 -19.613 22.545 1.00 94.56 497 SER A C 1
ATOM 3967 O O . SER A 1 497 ? -20.194 -20.035 22.777 1.00 94.56 497 SER A O 1
ATOM 3969 N N . GLY A 1 498 ? -21.855 -18.585 23.217 1.00 90.44 498 GLY A N 1
ATOM 3970 C CA . GLY A 1 498 ? -21.151 -17.929 24.320 1.00 90.44 498 GLY A CA 1
ATOM 3971 C C . GLY A 1 498 ? -20.822 -18.893 25.466 1.00 90.44 498 GLY A C 1
ATOM 3972 O O . GLY A 1 498 ? -19.724 -18.840 26.013 1.00 90.44 498 GLY A O 1
ATOM 3973 N N . THR A 1 499 ? -21.705 -19.852 25.765 1.00 93.31 499 THR A N 1
ATOM 3974 C CA . THR A 1 499 ? -21.450 -20.913 26.756 1.00 93.31 499 THR A CA 1
ATOM 3975 C C . THR A 1 499 ? -20.249 -21.777 26.372 1.00 93.31 499 THR A C 1
ATOM 3977 O O . THR A 1 499 ? -19.348 -21.961 27.186 1.00 93.31 499 THR A O 1
ATOM 3980 N N . SER A 1 500 ? -20.188 -22.252 25.124 1.00 93.25 500 SER A N 1
ATOM 3981 C CA . SER A 1 500 ? -19.044 -23.029 24.626 1.00 93.25 500 SER A CA 1
ATOM 3982 C C . SER A 1 500 ? -17.750 -22.214 24.667 1.00 93.25 500 SER A C 1
ATOM 3984 O O . SER A 1 500 ? -16.708 -22.732 25.051 1.00 93.25 500 SER A O 1
ATOM 3986 N N . GLY A 1 501 ? -17.810 -20.924 24.319 1.00 90.44 501 GLY A N 1
ATOM 3987 C CA . GLY A 1 501 ? -16.657 -20.029 24.419 1.00 90.44 501 GLY A CA 1
ATOM 3988 C C . GLY A 1 501 ? -16.139 -19.877 25.852 1.00 90.44 501 GLY A C 1
ATOM 3989 O O . GLY A 1 501 ? -14.929 -19.884 26.065 1.00 90.44 501 GLY A O 1
ATOM 3990 N N . ARG A 1 502 ? -17.032 -19.767 26.844 1.00 89.69 502 ARG A N 1
ATOM 3991 C CA . ARG A 1 502 ? -16.650 -19.655 28.264 1.00 89.69 502 ARG A CA 1
ATOM 3992 C C . ARG A 1 502 ? -16.036 -20.946 28.804 1.00 89.69 502 ARG A C 1
ATOM 3994 O O . ARG A 1 502 ? -15.022 -20.867 29.482 1.00 89.69 502 ARG A O 1
ATOM 4001 N N . GLN A 1 503 ? -16.564 -22.109 28.417 1.00 89.44 503 GLN A N 1
ATOM 4002 C CA . GLN A 1 503 ? -15.953 -23.408 28.743 1.00 89.44 503 GLN A CA 1
ATOM 4003 C C . GLN A 1 503 ? -14.513 -23.496 28.216 1.00 89.44 503 GLN A C 1
ATOM 4005 O O . GLN A 1 503 ? -13.588 -23.814 28.952 1.00 89.44 503 GLN A O 1
ATOM 4010 N N . ILE A 1 504 ? -14.297 -23.095 26.960 1.00 86.00 504 ILE A N 1
ATOM 4011 C CA . ILE A 1 504 ? -12.957 -23.042 26.360 1.00 86.00 504 ILE A CA 1
ATOM 4012 C C . ILE A 1 504 ? -12.027 -22.071 27.111 1.00 86.00 504 ILE A C 1
ATOM 4014 O O . ILE A 1 504 ? -10.820 -22.306 27.192 1.00 86.00 504 ILE A O 1
ATOM 4018 N N . MET A 1 505 ? -12.561 -20.951 27.608 1.00 82.38 505 MET A N 1
ATOM 4019 C CA . MET A 1 505 ? -11.788 -19.962 28.362 1.00 82.38 505 MET A CA 1
ATOM 4020 C C . MET A 1 505 ? -11.354 -20.499 29.733 1.00 82.38 505 MET A C 1
ATOM 4022 O O . MET A 1 505 ? -10.238 -20.212 30.153 1.00 82.38 505 MET A O 1
ATOM 4026 N N . GLU A 1 506 ? -12.198 -21.279 30.412 1.00 81.81 506 GLU A N 1
ATOM 4027 C CA . GLU A 1 506 ? -11.866 -21.919 31.693 1.00 81.81 506 GLU A CA 1
ATOM 4028 C C . GLU A 1 506 ? -10.760 -22.975 31.536 1.00 81.81 506 GLU A C 1
ATOM 4030 O O . GLU A 1 506 ? -9.849 -23.044 32.364 1.00 81.81 506 GLU A O 1
ATOM 4035 N N . ASP A 1 507 ? -10.772 -23.722 30.428 1.00 77.25 507 ASP A N 1
ATOM 4036 C CA . ASP A 1 507 ? -9.767 -24.749 30.128 1.00 77.25 507 ASP A CA 1
ATOM 4037 C C . ASP A 1 507 ? -8.371 -24.171 29.808 1.00 77.25 507 ASP A C 1
ATOM 4039 O O . ASP A 1 507 ? -7.369 -24.891 29.819 1.00 77.25 507 ASP A O 1
ATOM 4043 N N . ILE A 1 508 ? -8.269 -22.873 29.490 1.00 69.44 508 ILE A N 1
ATOM 4044 C CA . ILE A 1 508 ? -7.056 -22.269 28.922 1.00 69.44 508 ILE A CA 1
ATOM 4045 C C . ILE A 1 508 ? -6.651 -21.003 29.678 1.00 69.44 508 ILE A C 1
ATOM 4047 O O . ILE A 1 508 ? -7.220 -19.933 29.477 1.00 69.44 508 ILE A O 1
ATOM 4051 N N . ARG A 1 509 ? -5.550 -21.080 30.439 1.00 61.06 509 ARG A N 1
ATOM 4052 C CA . ARG A 1 509 ? -5.010 -19.918 31.171 1.00 61.06 509 ARG A CA 1
ATOM 4053 C C . ARG A 1 509 ? -4.390 -18.828 30.277 1.00 61.06 509 ARG A C 1
ATOM 4055 O O . ARG A 1 509 ? -4.594 -17.656 30.565 1.00 61.06 509 ARG A O 1
ATOM 4062 N N . ASP A 1 510 ? -3.709 -19.181 29.177 1.00 59.25 510 ASP A N 1
ATOM 4063 C CA . ASP A 1 510 ? -2.824 -18.230 28.459 1.00 59.25 510 ASP A CA 1
ATOM 4064 C C . ASP A 1 510 ? -3.257 -17.802 27.037 1.00 59.25 510 ASP A C 1
ATOM 4066 O O . ASP A 1 510 ? -2.679 -16.875 26.473 1.00 59.25 510 ASP A O 1
ATOM 4070 N N . LYS A 1 511 ? -4.261 -18.437 26.409 1.00 56.53 511 LYS A N 1
ATOM 4071 C CA . LYS A 1 511 ? -4.663 -18.151 25.002 1.00 56.53 511 LYS A CA 1
ATOM 4072 C C . LYS A 1 511 ? -6.075 -17.573 24.844 1.00 56.53 511 LYS A C 1
ATOM 4074 O O . LYS A 1 511 ? -6.625 -17.596 23.742 1.00 56.53 511 LYS A O 1
ATOM 4079 N N . SER A 1 512 ? -6.656 -17.038 25.916 1.00 58.41 512 SER A N 1
ATOM 4080 C CA . SER A 1 512 ? -8.005 -16.447 25.910 1.00 58.41 512 SER A CA 1
ATOM 4081 C C . SER A 1 512 ? -8.124 -15.182 25.045 1.00 58.41 512 SER A C 1
ATOM 4083 O O . SER A 1 512 ? -9.223 -14.843 24.617 1.00 58.41 512 SER A O 1
ATOM 4085 N N . GLY A 1 513 ? -7.005 -14.528 24.698 1.00 69.62 513 GLY A N 1
ATOM 4086 C CA . GLY A 1 513 ? -6.968 -13.276 23.924 1.00 69.62 513 GLY A CA 1
ATOM 4087 C C . GLY A 1 513 ? -7.535 -13.326 22.495 1.00 69.62 513 GLY A C 1
ATOM 4088 O O . GLY A 1 513 ? -7.608 -12.287 21.844 1.00 69.62 513 GLY A O 1
ATOM 4089 N N . TYR A 1 514 ? -7.947 -14.499 22.002 1.00 83.19 514 TYR A N 1
ATOM 4090 C CA . TYR A 1 514 ? -8.545 -14.678 20.670 1.00 83.19 514 TYR A CA 1
ATOM 4091 C C . TYR A 1 514 ? -9.945 -15.300 20.701 1.00 83.19 514 TYR A C 1
ATOM 4093 O O . TYR A 1 514 ? -10.431 -15.779 19.678 1.00 83.19 514 TYR A O 1
ATOM 4101 N N . LEU A 1 515 ? -10.578 -15.316 21.874 1.00 88.06 515 LEU A N 1
ATOM 4102 C CA . LEU A 1 515 ? -12.004 -15.572 22.013 1.00 88.06 515 LEU A CA 1
ATOM 4103 C C . LEU A 1 515 ? -12.721 -14.227 22.081 1.00 88.06 515 LEU A C 1
ATOM 4105 O O . LEU A 1 515 ? -12.446 -13.414 22.964 1.00 88.06 515 LEU A O 1
ATOM 4109 N N . PHE A 1 516 ? -13.636 -13.989 21.150 1.00 88.38 516 PHE A N 1
ATOM 4110 C CA . PHE A 1 516 ? -14.356 -12.727 21.059 1.00 88.38 516 PHE A CA 1
ATOM 4111 C C . PHE A 1 516 ? -15.848 -12.931 21.325 1.00 88.38 516 PHE A C 1
ATOM 4113 O O . PHE A 1 516 ? -16.563 -13.486 20.497 1.00 88.38 516 PHE A O 1
ATOM 4120 N N . PHE A 1 517 ? -16.325 -12.494 22.488 1.00 88.62 517 PHE A N 1
ATOM 4121 C CA . PHE A 1 517 ? -17.724 -12.645 22.896 1.00 88.62 517 PHE A CA 1
ATOM 4122 C C . PHE A 1 517 ? -18.572 -11.487 22.381 1.00 88.62 517 PHE A C 1
ATOM 4124 O O . PHE A 1 517 ? -18.133 -10.339 22.389 1.00 88.62 517 PHE A O 1
ATOM 4131 N N . PHE A 1 518 ? -19.793 -11.778 21.938 1.00 86.25 518 PHE A N 1
ATOM 4132 C CA . PHE A 1 518 ? -20.742 -10.762 21.495 1.00 86.25 518 PHE A CA 1
ATOM 4133 C C . PHE A 1 518 ? -22.184 -11.246 21.638 1.00 86.25 518 PHE A C 1
ATOM 4135 O O . PHE A 1 518 ? -22.467 -12.440 21.564 1.00 86.25 518 PHE A O 1
ATOM 4142 N N . LYS A 1 519 ? -23.113 -10.297 21.785 1.00 81.38 519 LYS A N 1
ATOM 4143 C CA . LYS A 1 519 ? -24.552 -10.574 21.825 1.00 81.38 519 LYS A CA 1
ATOM 4144 C C . LYS A 1 519 ? -25.228 -10.060 20.559 1.00 81.38 519 LYS A C 1
ATOM 4146 O O . LYS A 1 519 ? -24.933 -8.963 20.088 1.00 81.38 519 LYS A O 1
ATOM 4151 N N . ALA A 1 520 ? -26.160 -10.846 20.033 1.00 73.88 520 ALA A N 1
ATOM 4152 C CA . ALA A 1 520 ? -27.019 -10.493 18.909 1.00 73.88 520 ALA A CA 1
ATOM 4153 C C . ALA A 1 520 ? -28.485 -10.627 19.339 1.00 73.88 520 ALA A C 1
ATOM 4155 O O . ALA A 1 520 ? -29.093 -11.701 19.251 1.00 73.88 520 ALA A O 1
ATOM 4156 N N . GLY A 1 521 ? -29.041 -9.532 19.861 1.00 73.69 521 GLY A N 1
ATOM 4157 C CA . GLY A 1 521 ? -30.313 -9.561 20.581 1.00 73.69 521 GLY A CA 1
ATOM 4158 C C . GLY A 1 521 ? -30.168 -10.353 21.882 1.00 73.69 521 GLY A C 1
ATOM 4159 O O . GLY A 1 521 ? -29.306 -10.040 22.696 1.00 73.69 521 GLY A O 1
ATOM 4160 N N . GLN A 1 522 ? -30.987 -11.393 22.055 1.00 80.38 522 GLN A N 1
ATOM 4161 C CA . GLN A 1 522 ? -30.928 -12.294 23.218 1.00 80.38 522 GLN A CA 1
ATOM 4162 C C . GLN A 1 522 ? -29.958 -13.474 23.030 1.00 80.38 522 GLN A C 1
ATOM 4164 O O . GLN A 1 522 ? -29.780 -14.278 23.940 1.00 80.38 522 GLN A O 1
ATOM 4169 N N . ARG A 1 523 ? -29.350 -13.614 21.843 1.00 83.88 523 ARG A N 1
ATOM 4170 C CA . ARG A 1 523 ? -28.413 -14.704 21.545 1.00 83.88 523 ARG A CA 1
ATOM 4171 C C . ARG A 1 523 ? -27.005 -14.303 21.972 1.00 83.88 523 ARG A C 1
ATOM 4173 O O . ARG A 1 523 ? -26.543 -13.224 21.602 1.00 83.88 523 ARG A O 1
ATOM 4180 N N . ASP A 1 524 ? -26.340 -15.183 22.711 1.00 88.38 524 ASP A N 1
ATOM 4181 C CA . ASP A 1 524 ? -24.968 -15.006 23.183 1.00 88.38 524 ASP A CA 1
ATOM 4182 C C . ASP A 1 524 ? -24.006 -15.893 22.387 1.00 88.38 524 ASP A C 1
ATOM 4184 O O . ASP A 1 524 ? -24.191 -17.111 22.290 1.00 88.38 524 ASP A O 1
ATOM 4188 N N . PHE A 1 525 ? -22.982 -15.277 21.809 1.00 91.31 525 PHE A N 1
ATOM 4189 C CA . PHE A 1 525 ? -22.053 -15.909 20.883 1.00 91.31 525 PHE A CA 1
ATOM 4190 C C . PHE A 1 525 ? -20.602 -15.653 21.283 1.00 91.31 525 PHE A C 1
ATOM 4192 O O . PHE A 1 525 ? -20.267 -14.707 21.996 1.00 91.31 525 PHE A O 1
ATOM 4199 N N . CYS A 1 526 ? -19.719 -16.495 20.761 1.00 91.69 526 CYS A N 1
ATOM 4200 C CA . CYS A 1 526 ? -18.281 -16.309 20.808 1.00 91.69 526 CYS A CA 1
ATOM 4201 C C . CYS A 1 526 ? -17.696 -16.588 19.420 1.00 91.69 526 CYS A C 1
ATOM 4203 O O . CYS A 1 526 ? -18.107 -17.530 18.747 1.00 91.69 526 CYS A O 1
ATOM 4205 N N . ILE A 1 527 ? -16.743 -15.773 18.982 1.00 92.62 527 ILE A N 1
ATOM 4206 C CA . ILE A 1 527 ? -15.899 -16.054 17.826 1.00 92.62 527 ILE A CA 1
ATOM 4207 C C . ILE A 1 527 ? -14.584 -16.615 18.348 1.00 92.62 527 ILE A C 1
ATOM 4209 O O . ILE A 1 527 ? -13.819 -15.918 19.016 1.00 92.62 527 ILE A O 1
ATOM 4213 N N . ASP A 1 528 ? -14.317 -17.871 18.018 1.00 91.56 528 ASP A N 1
ATOM 4214 C CA . ASP A 1 528 ? -13.049 -18.526 18.285 1.00 91.56 528 ASP A CA 1
ATOM 4215 C C . ASP A 1 528 ? -12.072 -18.277 17.130 1.00 91.56 528 ASP A C 1
ATOM 4217 O O . ASP A 1 528 ? -12.166 -18.885 16.061 1.00 91.56 528 ASP A O 1
ATOM 4221 N N . ALA A 1 529 ? -11.130 -17.361 17.352 1.00 91.12 529 ALA A N 1
ATOM 4222 C CA . ALA A 1 529 ? -10.061 -17.014 16.420 1.00 91.12 529 ALA A CA 1
ATOM 4223 C C . ALA A 1 529 ? -8.683 -17.525 16.892 1.00 91.12 529 ALA A C 1
ATOM 4225 O O . ALA A 1 529 ? -7.644 -16.954 16.538 1.00 91.12 529 ALA A O 1
ATOM 4226 N N . ARG A 1 530 ? -8.644 -18.568 17.738 1.00 87.69 530 ARG A N 1
ATOM 4227 C CA . ARG A 1 530 ? -7.386 -19.136 18.260 1.00 87.69 530 ARG A CA 1
ATOM 4228 C C . ARG A 1 530 ? -6.614 -19.908 17.193 1.00 87.69 530 ARG A C 1
ATOM 4230 O O . ARG A 1 530 ? -5.387 -19.801 17.153 1.00 87.69 530 ARG A O 1
ATOM 4237 N N . THR A 1 531 ? -7.315 -20.666 16.348 1.00 86.25 531 THR A N 1
ATOM 4238 C CA . THR A 1 531 ? -6.705 -21.428 15.250 1.00 86.25 531 THR A CA 1
ATOM 4239 C C . THR A 1 531 ? -6.147 -20.467 14.210 1.00 86.25 531 THR A C 1
ATOM 4241 O O . THR A 1 531 ? -6.888 -19.693 13.601 1.00 86.25 531 THR A O 1
ATOM 4244 N N . PHE A 1 532 ? -4.828 -20.498 14.027 1.00 81.38 532 PHE A N 1
ATOM 4245 C CA . PHE A 1 532 ? -4.137 -19.635 13.082 1.00 81.38 532 PHE A CA 1
ATOM 4246 C C . PHE A 1 532 ? -2.990 -20.363 12.373 1.00 81.38 532 PHE A C 1
ATOM 4248 O O . PHE A 1 532 ? -2.162 -20.957 13.067 1.00 81.38 532 PHE A O 1
ATOM 4255 N N . PRO A 1 533 ? -2.885 -20.245 11.038 1.00 87.75 533 PRO A N 1
ATOM 4256 C CA . PRO A 1 533 ? -3.877 -19.648 10.131 1.00 87.75 533 PRO A CA 1
ATOM 4257 C C . PRO A 1 533 ? -5.242 -20.353 10.247 1.00 87.75 533 PRO A C 1
ATOM 4259 O O . PRO A 1 533 ? -5.326 -21.471 10.753 1.00 87.75 533 PRO A O 1
ATOM 4262 N N . CYS A 1 534 ? -6.334 -19.663 9.909 1.00 89.88 534 CYS A N 1
ATOM 4263 C CA . CYS A 1 534 ? -7.664 -20.258 10.057 1.00 89.88 534 CYS A CA 1
ATOM 4264 C C . CYS A 1 534 ? -7.843 -21.408 9.056 1.00 89.88 534 CYS A C 1
ATOM 4266 O O . CYS A 1 534 ? -7.325 -21.339 7.943 1.00 89.88 534 CYS A O 1
ATOM 4268 N N . GLU A 1 535 ? -8.619 -22.429 9.418 1.00 89.56 535 GLU A N 1
ATOM 4269 C CA . GLU A 1 535 ? -8.792 -23.643 8.600 1.00 89.56 535 GLU A CA 1
ATOM 4270 C C . GLU A 1 535 ? -9.299 -23.353 7.179 1.00 89.56 535 GLU A C 1
ATOM 4272 O O . GLU A 1 535 ? -8.919 -24.032 6.231 1.00 89.56 535 GLU A O 1
ATOM 4277 N N . CYS A 1 536 ? -10.128 -22.318 7.011 1.00 90.44 536 CYS A N 1
ATOM 4278 C CA . CYS A 1 536 ? -10.658 -21.926 5.704 1.00 90.44 536 CYS A CA 1
ATOM 4279 C C . CYS A 1 536 ? -9.690 -21.077 4.860 1.00 90.44 536 CYS A C 1
ATOM 4281 O O . CYS A 1 536 ? -9.887 -20.972 3.651 1.00 90.44 536 CYS A O 1
ATOM 4283 N N . HIS A 1 537 ? -8.646 -20.494 5.461 1.00 92.06 537 HIS A N 1
ATOM 4284 C CA . HIS A 1 537 ? -7.653 -19.667 4.766 1.00 92.06 537 HIS A CA 1
ATOM 4285 C C . HIS A 1 537 ? -6.235 -19.936 5.311 1.00 92.06 537 HIS A C 1
ATOM 4287 O O . HIS A 1 537 ? -5.680 -19.087 6.016 1.00 92.06 537 HIS A O 1
ATOM 4293 N N . PRO A 1 538 ? -5.633 -21.101 5.002 1.00 90.00 538 PRO A N 1
ATOM 4294 C CA . PRO A 1 538 ? -4.327 -21.500 5.539 1.00 90.00 538 PRO A CA 1
ATOM 4295 C C . PRO A 1 538 ? -3.179 -20.563 5.123 1.00 90.00 538 PRO A C 1
ATOM 4297 O O . PRO A 1 538 ? -2.220 -20.402 5.867 1.00 90.00 538 PRO A O 1
ATOM 4300 N N . ASP A 1 539 ? -3.295 -19.882 3.981 1.00 87.69 539 ASP A N 1
ATOM 4301 C CA . ASP A 1 539 ? -2.230 -19.023 3.439 1.00 87.69 539 ASP A CA 1
ATOM 4302 C C . ASP A 1 539 ? -2.461 -17.524 3.689 1.00 87.69 539 ASP A C 1
ATOM 4304 O O . ASP A 1 539 ? -1.832 -16.674 3.054 1.00 87.69 539 ASP A O 1
ATOM 4308 N N . LYS A 1 540 ? -3.407 -17.164 4.567 1.00 86.69 540 LYS A N 1
ATOM 4309 C CA . LYS A 1 540 ? -3.794 -15.764 4.791 1.00 86.69 540 LYS A CA 1
ATOM 4310 C C . LYS A 1 540 ? -3.784 -15.378 6.255 1.00 86.69 540 LYS A C 1
ATOM 4312 O O . LYS A 1 540 ? -4.053 -16.173 7.153 1.00 86.69 540 LYS A O 1
ATOM 4317 N N . VAL A 1 541 ? -3.548 -14.089 6.478 1.00 85.56 541 VAL A N 1
ATOM 4318 C CA . VAL A 1 541 ? -3.681 -13.480 7.795 1.00 85.56 541 VAL A CA 1
ATOM 4319 C C . VAL A 1 541 ? -5.036 -12.796 7.916 1.00 85.56 541 VAL A C 1
ATOM 4321 O O . VAL A 1 541 ? -5.370 -11.913 7.132 1.00 85.56 541 VAL A O 1
ATOM 4324 N N . SER A 1 542 ? -5.806 -13.172 8.933 1.00 90.50 542 SER A N 1
ATOM 4325 C CA . SER A 1 542 ? -7.030 -12.471 9.318 1.00 90.50 542 SER A CA 1
ATOM 4326 C C . SER A 1 542 ? -6.685 -11.185 10.077 1.00 90.50 542 SER A C 1
ATOM 4328 O O . SER A 1 542 ? -6.126 -11.252 11.178 1.00 90.50 542 SER A O 1
ATOM 4330 N N . PHE A 1 543 ? -7.027 -10.018 9.528 1.00 94.56 543 PHE A N 1
ATOM 4331 C CA . PHE A 1 543 ? -6.674 -8.731 10.138 1.00 94.56 543 PHE A CA 1
ATOM 4332 C C . PHE A 1 543 ? -7.398 -8.469 11.461 1.00 94.56 543 PHE A C 1
ATOM 4334 O O . PHE A 1 543 ? -6.767 -7.990 12.398 1.00 94.56 543 PHE A O 1
ATOM 4341 N N . GLY A 1 544 ? -8.690 -8.803 11.569 1.00 94.12 544 GLY A N 1
ATOM 4342 C CA . GLY A 1 544 ? -9.518 -8.427 12.721 1.00 94.12 544 GLY A CA 1
ATOM 4343 C C . GLY A 1 544 ? -8.950 -8.854 14.076 1.00 94.12 544 GLY A C 1
ATOM 4344 O O . GLY A 1 544 ? -8.887 -8.045 14.997 1.00 94.12 544 GLY A O 1
ATOM 4345 N N . ARG A 1 545 ? -8.424 -10.083 14.181 1.00 89.69 545 ARG A N 1
ATOM 4346 C CA . ARG A 1 545 ? -7.796 -10.592 15.419 1.00 89.69 545 ARG A CA 1
ATOM 4347 C C . ARG A 1 545 ? -6.475 -9.907 15.793 1.00 89.69 545 ARG A C 1
ATOM 4349 O O . ARG A 1 545 ? -5.971 -10.128 16.888 1.00 89.69 545 ARG A O 1
ATOM 4356 N N . LYS A 1 546 ? -5.875 -9.151 14.867 1.00 92.31 546 LYS A N 1
ATOM 4357 C CA . LYS A 1 546 ? -4.636 -8.379 15.056 1.00 92.31 546 LYS A CA 1
ATOM 4358 C C . LYS A 1 546 ? -4.911 -6.897 15.326 1.00 92.31 546 LYS A C 1
ATOM 4360 O O . LYS A 1 546 ? -3.968 -6.140 15.544 1.00 92.31 546 LYS A O 1
ATOM 4365 N N . ILE A 1 547 ? -6.172 -6.457 15.293 1.00 94.25 547 ILE A N 1
ATOM 4366 C CA . ILE A 1 547 ? -6.539 -5.091 15.671 1.00 94.25 547 ILE A CA 1
ATOM 4367 C C . ILE A 1 547 ? -6.452 -4.977 17.191 1.00 94.25 547 ILE A C 1
ATOM 4369 O O . ILE A 1 547 ? -7.010 -5.792 17.920 1.00 94.25 547 ILE A O 1
ATOM 4373 N N . ASN A 1 548 ? -5.746 -3.956 17.670 1.00 91.81 548 ASN A N 1
ATOM 4374 C CA . ASN A 1 548 ? -5.474 -3.799 19.091 1.00 91.81 548 ASN A CA 1
ATOM 4375 C C . ASN A 1 548 ? -6.636 -3.149 19.848 1.00 91.81 548 ASN A C 1
ATOM 4377 O O . ASN A 1 548 ? -7.389 -2.325 19.322 1.00 91.81 548 ASN A O 1
ATOM 4381 N N . HIS A 1 549 ? -6.733 -3.460 21.136 1.00 89.69 549 HIS A N 1
ATOM 4382 C CA . HIS A 1 549 ? -7.681 -2.811 22.028 1.00 89.69 549 HIS A CA 1
ATOM 4383 C C . HIS A 1 549 ? -7.225 -1.395 22.430 1.00 89.69 549 HIS A C 1
ATOM 4385 O O . HIS A 1 549 ? -6.061 -1.169 22.769 1.00 89.69 549 HIS A O 1
ATOM 4391 N N . SER A 1 550 ? -8.153 -0.435 22.482 1.00 90.19 550 SER A N 1
ATOM 4392 C CA . SER A 1 550 ? -7.992 0.791 23.268 1.00 90.19 550 SER A CA 1
ATOM 4393 C C . SER A 1 550 ? -9.334 1.427 23.610 1.00 90.19 550 SER A C 1
ATOM 4395 O O . SER A 1 550 ? -10.032 1.901 22.725 1.00 90.19 550 SER A O 1
ATOM 4397 N N . SER A 1 551 ? -9.647 1.550 24.900 1.00 85.25 551 SER A N 1
ATOM 4398 C CA . SER A 1 551 ? -10.823 2.308 25.365 1.00 85.25 551 SER A CA 1
ATOM 4399 C C . SER A 1 551 ? -10.694 3.830 25.207 1.00 85.25 551 SER A C 1
ATOM 4401 O O . SER A 1 551 ? -11.693 4.537 25.209 1.00 85.25 551 SER A O 1
ATOM 4403 N N . LYS A 1 552 ? -9.470 4.358 25.065 1.00 86.88 552 LYS A N 1
ATOM 4404 C CA . LYS A 1 552 ? -9.218 5.809 24.950 1.00 86.88 552 LYS A CA 1
ATOM 4405 C C . LYS A 1 552 ? -9.076 6.295 23.509 1.00 86.88 552 LYS A C 1
ATOM 4407 O O . LYS A 1 552 ? -9.358 7.452 23.231 1.00 86.88 552 LYS A O 1
ATOM 4412 N N . MET A 1 553 ? -8.578 5.441 22.616 1.00 91.19 553 MET A N 1
ATOM 4413 C CA . MET A 1 553 ? -8.223 5.807 21.239 1.00 91.19 553 MET A CA 1
ATOM 4414 C C . MET A 1 553 ? -8.854 4.862 20.208 1.00 91.19 553 MET A C 1
ATOM 4416 O O . MET A 1 553 ? -8.247 4.600 19.169 1.00 91.19 553 MET A O 1
ATOM 4420 N N . ALA A 1 554 ? -10.024 4.292 20.505 1.00 93.50 554 ALA A N 1
ATOM 4421 C CA . ALA A 1 554 ? -10.760 3.491 19.533 1.00 93.50 554 ALA A CA 1
ATOM 4422 C C . ALA A 1 554 ? -11.169 4.357 18.334 1.00 93.50 554 ALA A C 1
ATOM 4424 O O . ALA A 1 554 ? -11.833 5.378 18.494 1.00 93.50 554 ALA A O 1
ATOM 4425 N N . ASN A 1 555 ? -10.797 3.923 17.134 1.00 97.12 555 ASN A N 1
ATOM 4426 C CA . ASN A 1 555 ? -11.237 4.508 15.864 1.00 97.12 555 ASN A CA 1
ATOM 4427 C C . ASN A 1 555 ? -12.134 3.546 15.068 1.00 97.12 555 ASN A C 1
ATOM 4429 O O . ASN A 1 555 ? -12.681 3.927 14.033 1.00 97.12 555 ASN A O 1
ATOM 4433 N N . LEU A 1 556 ? -12.353 2.336 15.586 1.00 96.56 556 LEU A N 1
ATOM 4434 C CA . LEU A 1 556 ? -13.283 1.346 15.064 1.00 96.56 556 LEU A CA 1
ATOM 4435 C C . LEU A 1 556 ? -14.308 0.954 16.129 1.00 96.56 556 LEU A C 1
ATOM 4437 O O . LEU A 1 556 ? -13.999 0.885 17.321 1.00 96.56 556 LEU A O 1
ATOM 4441 N N . LYS A 1 557 ? -15.520 0.632 15.679 1.00 90.25 557 LYS A N 1
ATOM 4442 C CA . LYS A 1 557 ? -16.533 -0.070 16.471 1.00 90.25 557 LYS A CA 1
ATOM 4443 C C . LYS A 1 557 ? -16.921 -1.369 15.799 1.00 90.25 557 LYS A C 1
ATOM 4445 O O . LYS A 1 557 ? -16.781 -1.510 14.587 1.00 90.25 557 LYS A O 1
ATOM 4450 N N . LEU A 1 558 ? -17.473 -2.276 16.585 1.00 89.44 558 LEU A N 1
ATOM 4451 C CA . LEU A 1 558 ? -17.988 -3.534 16.083 1.00 89.44 558 LEU A CA 1
ATOM 4452 C C . LEU A 1 558 ? -19.471 -3.420 15.754 1.00 89.44 558 LEU A C 1
ATOM 4454 O O . LEU A 1 558 ? -20.234 -2.774 16.474 1.00 89.44 558 LEU A O 1
ATOM 4458 N N . VAL A 1 559 ? -19.864 -4.032 14.644 1.00 87.44 559 VAL A N 1
ATOM 4459 C CA . VAL A 1 559 ? -21.258 -4.192 14.237 1.00 87.44 559 VAL A CA 1
ATOM 4460 C C . VAL A 1 559 ? -21.500 -5.657 13.903 1.00 87.44 559 VAL A C 1
ATOM 4462 O O . VAL A 1 559 ? -20.728 -6.273 13.173 1.00 87.44 559 VAL A O 1
ATOM 4465 N N . HIS A 1 560 ? -22.558 -6.222 14.474 1.00 85.69 560 HIS A N 1
ATOM 4466 C CA . HIS A 1 560 ? -23.029 -7.560 14.137 1.00 85.69 560 HIS A CA 1
ATOM 4467 C C . HIS A 1 560 ? -24.019 -7.472 12.976 1.00 85.69 560 HIS A C 1
ATOM 4469 O O . HIS A 1 560 ? -24.834 -6.550 12.918 1.00 85.69 560 HIS A O 1
ATOM 4475 N N . CYS A 1 561 ? -23.938 -8.431 12.060 1.00 86.31 561 CYS A N 1
ATOM 4476 C CA . CYS A 1 561 ? -24.922 -8.635 11.008 1.00 86.31 561 CYS A CA 1
ATOM 4477 C C . CYS A 1 561 ? -25.022 -10.124 10.655 1.00 86.31 561 CYS A C 1
ATOM 4479 O O . CYS A 1 561 ? -24.131 -10.912 10.974 1.00 86.31 561 CYS A O 1
ATOM 4481 N N . VAL A 1 562 ? -26.113 -10.512 9.997 1.00 86.06 562 VAL A N 1
ATOM 4482 C CA . VAL A 1 562 ? -26.273 -11.854 9.425 1.00 86.06 562 VAL A CA 1
ATOM 4483 C C . VAL A 1 562 ? -26.168 -11.723 7.913 1.00 86.06 562 VAL A C 1
ATOM 4485 O O . VAL A 1 562 ? -26.937 -10.986 7.299 1.00 86.06 562 VAL A O 1
ATOM 4488 N N . MET A 1 563 ? -25.199 -12.414 7.318 1.00 89.69 563 MET A N 1
ATOM 4489 C CA . MET A 1 563 ? -24.901 -12.331 5.887 1.00 89.69 563 MET A CA 1
ATOM 4490 C C . MET A 1 563 ? -25.017 -13.706 5.234 1.00 89.69 563 MET A C 1
ATOM 4492 O O . MET A 1 563 ? -24.682 -14.718 5.847 1.00 89.69 563 MET A O 1
ATOM 4496 N N . LYS A 1 564 ? -25.420 -13.749 3.960 1.00 89.88 564 LYS A N 1
ATOM 4497 C CA . LYS A 1 564 ? -25.380 -14.983 3.163 1.00 89.88 564 LYS A CA 1
ATOM 4498 C C . LYS A 1 564 ? -23.975 -15.224 2.622 1.00 89.88 564 LYS A C 1
ATOM 4500 O O . LYS A 1 564 ? -23.634 -14.753 1.540 1.00 89.88 564 LYS A O 1
ATOM 4505 N N . ILE A 1 565 ? -23.174 -15.989 3.356 1.00 88.50 565 ILE A N 1
ATOM 4506 C CA . ILE A 1 565 ? -21.832 -16.406 2.938 1.00 88.50 565 ILE A CA 1
ATOM 4507 C C . ILE A 1 565 ? -21.925 -17.811 2.342 1.00 88.50 565 ILE A C 1
ATOM 4509 O O . ILE A 1 565 ? -22.407 -18.737 2.992 1.00 88.50 565 ILE A O 1
ATOM 4513 N N . ASN A 1 566 ? -21.507 -17.983 1.083 1.00 86.38 566 ASN A N 1
ATOM 4514 C CA . ASN A 1 566 ? -21.603 -19.262 0.358 1.00 86.38 566 ASN A CA 1
ATOM 4515 C C . ASN A 1 566 ? -23.013 -19.893 0.420 1.00 86.38 566 ASN A C 1
ATOM 4517 O O . ASN A 1 566 ? -23.170 -21.102 0.576 1.00 86.38 566 ASN A O 1
ATOM 4521 N N . GLY A 1 567 ? -24.048 -19.048 0.345 1.00 85.00 567 GLY A N 1
ATOM 4522 C CA . GLY A 1 567 ? -25.456 -19.452 0.389 1.00 85.00 567 GLY A CA 1
ATOM 4523 C C . GLY A 1 567 ? -26.023 -19.746 1.784 1.00 85.00 567 GLY A C 1
ATOM 4524 O O . GLY A 1 567 ? -27.214 -20.031 1.880 1.00 85.00 567 GLY A O 1
ATOM 4525 N N . LYS A 1 568 ? -25.223 -19.654 2.855 1.00 89.50 568 LYS A N 1
ATOM 4526 C CA . LYS A 1 568 ? -25.656 -19.897 4.239 1.00 89.50 568 LYS A CA 1
ATOM 4527 C C . LYS A 1 568 ? -25.704 -18.606 5.048 1.00 89.50 568 LYS A C 1
ATOM 4529 O O . LYS A 1 568 ? -24.772 -17.804 4.989 1.00 89.50 568 LYS A O 1
ATOM 4534 N N . ASP A 1 569 ? -26.759 -18.445 5.840 1.00 90.06 569 ASP A N 1
ATOM 4535 C CA . ASP A 1 569 ? -26.841 -17.365 6.821 1.00 90.06 569 ASP A CA 1
ATOM 4536 C C . ASP A 1 569 ? -25.744 -17.563 7.873 1.00 90.06 569 ASP A C 1
ATOM 4538 O O . ASP A 1 569 ? -25.655 -18.606 8.521 1.00 90.06 569 ASP A O 1
ATOM 4542 N N . THR A 1 570 ? -24.870 -16.570 7.985 1.00 91.31 570 THR A N 1
ATOM 4543 C CA . THR A 1 570 ? -23.686 -16.590 8.841 1.00 91.31 570 THR A CA 1
ATOM 4544 C C . THR A 1 570 ? -23.685 -15.324 9.686 1.00 91.31 570 THR A C 1
ATOM 4546 O O . THR A 1 570 ? -23.775 -14.222 9.142 1.00 91.31 570 THR A O 1
ATOM 4549 N N . ASP A 1 571 ? -23.599 -15.466 11.009 1.00 90.19 571 ASP A N 1
ATOM 4550 C CA . ASP A 1 571 ? -23.375 -14.337 11.913 1.00 90.19 571 ASP A CA 1
ATOM 4551 C C . ASP A 1 571 ? -21.944 -13.807 11.703 1.00 90.19 571 ASP A C 1
ATOM 4553 O O . ASP A 1 571 ? -20.969 -14.547 11.822 1.00 90.19 571 ASP A O 1
ATOM 4557 N N . VAL A 1 572 ? -21.816 -12.522 11.371 1.00 92.75 572 VAL A N 1
ATOM 4558 C CA . VAL A 1 572 ? -20.537 -11.861 11.085 1.00 92.75 572 VAL A CA 1
ATOM 4559 C C . VAL A 1 572 ? -20.405 -10.624 11.963 1.00 92.75 572 VAL A C 1
ATOM 4561 O O . VAL A 1 572 ? -21.336 -9.826 12.100 1.00 92.75 572 VAL A O 1
ATOM 4564 N N . VAL A 1 573 ? -19.219 -10.446 12.542 1.00 92.38 573 VAL A N 1
ATOM 4565 C CA . VAL A 1 573 ? -18.845 -9.245 13.290 1.00 92.38 573 VAL A CA 1
ATOM 4566 C C . VAL A 1 573 ? -17.875 -8.429 12.443 1.00 92.38 573 VAL A C 1
ATOM 4568 O O . VAL A 1 573 ? -16.786 -8.891 12.113 1.00 92.38 573 VAL A O 1
ATOM 4571 N N . LEU A 1 574 ? -18.276 -7.210 12.088 1.00 94.31 574 LEU A N 1
ATOM 4572 C CA . LEU A 1 574 ? -17.517 -6.292 11.243 1.00 94.31 574 LEU A CA 1
ATOM 4573 C C . LEU A 1 574 ? -16.980 -5.113 12.055 1.00 94.31 574 LEU A C 1
ATOM 4575 O O . LEU A 1 574 ? -17.677 -4.541 12.893 1.00 94.31 574 LEU A O 1
ATOM 4579 N N . PHE A 1 575 ? -15.760 -4.692 11.747 1.00 95.81 575 PHE A N 1
ATOM 4580 C CA . PHE A 1 575 ? -15.198 -3.417 12.155 1.00 95.81 575 PHE A CA 1
ATOM 4581 C C . PHE A 1 575 ? -15.696 -2.305 11.238 1.00 95.81 575 PHE A C 1
ATOM 4583 O O . PHE A 1 575 ? -15.480 -2.325 10.027 1.00 95.81 575 PHE A O 1
ATOM 4590 N N . LYS A 1 576 ? -16.329 -1.301 11.840 1.00 93.31 576 LYS A N 1
ATOM 4591 C CA . LYS A 1 576 ? -16.828 -0.095 11.186 1.00 93.31 576 LYS A CA 1
ATOM 4592 C C . LYS A 1 576 ? -16.071 1.125 11.694 1.00 93.31 576 LYS A C 1
ATOM 4594 O O . LYS A 1 576 ? -15.950 1.313 12.907 1.00 93.31 576 LYS A O 1
ATOM 4599 N N . ALA A 1 577 ? -15.610 1.973 10.783 1.00 95.19 577 ALA A N 1
ATOM 4600 C CA . ALA A 1 577 ? -14.910 3.206 11.121 1.00 95.19 577 ALA A CA 1
ATOM 4601 C C . ALA A 1 577 ? -15.807 4.146 11.953 1.00 95.19 577 ALA A C 1
ATOM 4603 O O . ALA A 1 577 ? -16.934 4.464 11.563 1.00 95.19 577 ALA A O 1
ATOM 4604 N N . LEU A 1 578 ? -15.325 4.582 13.122 1.00 89.81 578 LEU A N 1
ATOM 4605 C CA . LEU A 1 578 ? -16.020 5.538 14.003 1.00 89.81 578 LEU A CA 1
ATOM 4606 C C . LEU A 1 578 ? -15.853 6.993 13.551 1.00 89.81 578 LEU A C 1
ATOM 4608 O O . LEU A 1 578 ? -16.671 7.854 13.882 1.00 89.81 578 LEU A O 1
ATOM 4612 N N . GLN A 1 579 ? -14.797 7.241 12.790 1.00 87.69 579 GLN A N 1
ATOM 4613 C CA . GLN A 1 579 ? -14.340 8.527 12.287 1.00 87.69 579 GLN A CA 1
ATOM 4614 C C . GLN A 1 579 ? -13.615 8.301 10.959 1.00 87.69 579 GLN A C 1
ATOM 4616 O O . GLN A 1 579 ? -13.389 7.150 10.587 1.00 87.69 579 GLN A O 1
ATOM 4621 N N . ASP A 1 580 ? -13.233 9.375 10.277 1.00 91.12 580 ASP A N 1
ATOM 4622 C CA . ASP A 1 580 ? -12.314 9.270 9.148 1.00 91.12 580 ASP A CA 1
ATOM 4623 C C . ASP A 1 580 ? -10.943 8.776 9.641 1.00 91.12 580 ASP A C 1
ATOM 4625 O O . ASP A 1 580 ? -10.480 9.128 10.736 1.00 91.12 580 ASP A O 1
ATOM 4629 N N . ILE A 1 581 ? -10.328 7.898 8.856 1.00 94.31 581 ILE A N 1
ATOM 4630 C CA . ILE A 1 581 ? -9.077 7.214 9.172 1.00 94.31 581 ILE A CA 1
ATOM 4631 C C . ILE A 1 581 ? -8.100 7.479 8.035 1.00 94.31 581 ILE A C 1
ATOM 4633 O O . ILE A 1 581 ? -8.304 7.022 6.909 1.00 94.31 581 ILE A O 1
ATOM 4637 N N . ASP A 1 582 ? -7.016 8.180 8.351 1.00 94.44 582 ASP A N 1
ATOM 4638 C CA . ASP A 1 582 ? -5.930 8.436 7.413 1.00 94.44 582 ASP A CA 1
ATOM 4639 C C . ASP A 1 582 ? -4.978 7.242 7.273 1.00 94.44 582 ASP A C 1
ATOM 4641 O O . ASP A 1 582 ? -4.892 6.361 8.136 1.00 94.44 582 ASP A O 1
ATOM 4645 N N . VAL A 1 583 ? -4.201 7.249 6.191 1.00 94.88 583 VAL A N 1
ATOM 4646 C CA . VAL A 1 583 ? -3.116 6.287 5.950 1.00 94.88 583 VAL A CA 1
ATOM 4647 C C . VAL A 1 583 ? -2.118 6.293 7.117 1.00 94.88 583 VAL A C 1
ATOM 4649 O O . VAL A 1 583 ? -1.818 7.335 7.690 1.00 94.88 583 VAL A O 1
ATOM 4652 N N . ASN A 1 584 ? -1.574 5.122 7.452 1.00 94.88 584 ASN A N 1
ATOM 4653 C CA . ASN A 1 584 ? -0.710 4.824 8.604 1.00 94.88 584 ASN A CA 1
ATOM 4654 C C . ASN A 1 584 ? -1.369 4.931 9.985 1.00 94.88 584 ASN A C 1
ATOM 4656 O O . ASN A 1 584 ? -0.699 4.692 10.994 1.00 94.88 584 ASN A O 1
ATOM 4660 N N . THR A 1 585 ? -2.666 5.228 10.068 1.00 96.94 585 THR A N 1
ATOM 4661 C CA . THR A 1 585 ? -3.368 5.234 11.354 1.00 96.94 585 THR A CA 1
ATOM 4662 C C . THR A 1 585 ? -3.399 3.828 11.949 1.00 96.94 585 THR A C 1
ATOM 4664 O O . THR A 1 585 ? -3.861 2.887 11.306 1.00 96.94 585 THR A O 1
ATOM 4667 N N . HIS A 1 586 ? -2.944 3.687 13.198 1.00 96.69 586 HIS A N 1
ATOM 4668 C CA . HIS A 1 586 ? -3.082 2.452 13.975 1.00 96.69 586 HIS A CA 1
ATOM 4669 C C . HIS A 1 586 ? -4.557 2.227 14.319 1.00 96.69 586 HIS A C 1
ATOM 4671 O O . HIS A 1 586 ? -5.169 3.020 15.040 1.00 96.69 586 HIS A O 1
ATOM 4677 N N . LEU A 1 587 ? -5.112 1.134 13.809 1.00 98.19 587 LEU A N 1
ATOM 4678 C CA . LEU A 1 587 ? -6.490 0.726 14.019 1.00 98.19 587 LEU A CA 1
ATOM 4679 C C . LEU A 1 587 ? -6.680 0.098 15.395 1.00 98.19 587 LEU A C 1
ATOM 4681 O O . LEU A 1 587 ? -5.934 -0.800 15.794 1.00 98.19 587 LEU A O 1
ATOM 4685 N N . LYS A 1 588 ? -7.684 0.587 16.122 1.00 95.62 588 LYS A N 1
ATOM 4686 C CA . LYS A 1 588 ? -7.994 0.158 17.482 1.00 95.62 588 LYS A CA 1
ATOM 4687 C C . LYS A 1 588 ? -9.491 0.160 17.737 1.00 95.62 588 LYS A C 1
ATOM 4689 O O . LYS A 1 588 ? -10.217 0.998 17.201 1.00 95.62 588 LYS A O 1
ATOM 4694 N N . PHE A 1 589 ? -9.934 -0.711 18.634 1.00 93.38 589 PHE A N 1
ATOM 4695 C CA . PHE A 1 589 ? -11.332 -0.777 19.058 1.00 93.38 589 PHE A CA 1
ATOM 4696 C C . PHE A 1 589 ? -11.478 -0.936 20.573 1.00 93.38 589 PHE A C 1
ATOM 4698 O O . PHE A 1 589 ? -10.562 -1.383 21.268 1.00 93.38 589 PHE A O 1
ATOM 4705 N N . ASP A 1 590 ? -12.640 -0.568 21.103 1.00 87.44 590 ASP A N 1
ATOM 4706 C CA . ASP A 1 590 ? -12.951 -0.740 22.520 1.00 87.44 590 ASP A CA 1
ATOM 4707 C C . ASP A 1 590 ? -13.663 -2.082 22.762 1.00 87.44 590 ASP A C 1
ATOM 4709 O O . ASP A 1 590 ? -14.747 -2.321 22.234 1.00 87.44 590 ASP A O 1
ATOM 4713 N N . HIS A 1 591 ? -13.064 -2.948 23.586 1.00 76.88 591 HIS A N 1
ATOM 4714 C CA . HIS A 1 591 ? -13.654 -4.215 24.018 1.00 76.88 591 HIS A CA 1
ATOM 4715 C C . HIS A 1 591 ? -14.845 -3.997 24.970 1.00 76.88 591 HIS A C 1
ATOM 4717 O O . HIS A 1 591 ? -15.683 -4.880 25.101 1.00 76.88 591 HIS A O 1
ATOM 4723 N N . LYS A 1 592 ? -14.960 -2.835 25.637 1.00 59.19 592 LYS A N 1
ATOM 4724 C CA . LYS A 1 592 ? -15.993 -2.569 26.657 1.00 59.19 592 LYS A CA 1
ATOM 4725 C C . LYS A 1 592 ? -17.419 -2.475 26.112 1.00 59.19 592 LYS A C 1
ATOM 4727 O O . LYS A 1 592 ? -18.356 -2.516 26.900 1.00 59.19 592 LYS A O 1
ATOM 4732 N N . PHE A 1 593 ? -17.609 -2.401 24.793 1.00 44.31 593 PHE A N 1
ATOM 4733 C CA . PHE A 1 593 ? -18.943 -2.504 24.180 1.00 44.31 593 PHE A CA 1
ATOM 4734 C C . PHE A 1 593 ? -19.529 -3.928 24.205 1.00 44.31 593 PHE A C 1
ATOM 4736 O O . PHE A 1 593 ? -20.593 -4.171 23.640 1.00 44.31 593 PHE A O 1
ATOM 4743 N N . ILE A 1 594 ? -18.868 -4.862 24.886 1.00 48.69 594 ILE A N 1
ATOM 4744 C CA . ILE A 1 594 ? -19.323 -6.231 25.074 1.00 48.69 594 ILE A CA 1
ATOM 4745 C C . ILE A 1 594 ? -19.905 -6.321 26.484 1.00 48.69 594 ILE A C 1
ATOM 4747 O O . ILE A 1 594 ? -19.170 -6.350 27.470 1.00 48.69 594 ILE A O 1
ATOM 4751 N N . SER A 1 595 ? -21.234 -6.334 26.600 1.00 29.66 595 SER A N 1
ATOM 4752 C CA . SER A 1 595 ? -21.863 -6.767 27.847 1.00 29.66 595 SER A CA 1
ATOM 4753 C C . SER A 1 595 ? -21.441 -8.217 28.094 1.00 29.66 595 SER A C 1
ATOM 4755 O O . SER A 1 595 ? -21.788 -9.077 27.278 1.00 29.66 595 SER A O 1
ATOM 4757 N N . PHE A 1 596 ? -20.713 -8.486 29.175 1.00 31.95 596 PHE A N 1
ATOM 4758 C CA . PHE A 1 596 ? -20.583 -9.851 29.683 1.00 31.95 596 PHE A CA 1
ATOM 4759 C C . PHE A 1 596 ? -21.968 -10.403 30.063 1.00 31.95 596 PHE A C 1
ATOM 4761 O O . PHE A 1 596 ? -22.879 -9.599 30.383 1.00 31.95 596 PHE A O 1
#

InterPro domains:
  IPR001214 SET domain [PF00856] (473-590)
  IPR001214 SET domain [PS50280] (461-592)
  IPR046341 SET domain superfamily [G3DSA:2.170.270.10] (425-595)
  IPR046341 SET domain superfamily [SSF82199] (459-591)

Organism: Danio rerio (NCBI:txid7955)

Foldseek 3Di:
DDDPPVPVQDWWAQPQVRDTDSCQLVCCCPDVPVVPDPVVSVVSVVVRVVVVVCCVPPVLEEELVVLCVVPVDPVVSVVVVVVSVVVPGHYPPDDPDDDDDPDDDDDDDDDPPPDDDDPVVVVPPPDLPLLCPLLLLLVVLLVVLVQCLLLVHDDDPVSLLSLLLSLLSCCCSLVLFDLLFLLQAFLQQLQAWDDDPQWTKTGRVLLLAIATHHPVSNSSLVSCLFPVLQCQADPVDFDGRSDADNVNDGDPCSVVSQVVSCVVSVHDDDDSVRSLVSLLVLLVPPDPVLSVLSVLNNLSRVSDSPDPDDRDDPVSNVVNSVVSCVSSPVDPCSVVVSVVVVDDPDDPQCTLVNVCVQPPQDLLDDQDDLVSCVVSVHDSDCSSVVSSLVVNQVVQLLVLLVVDAADQDDLVRSVVVCVVSVDPDSYDRSVVSSVVHDHDPPDDCQRPPVQLCCLQQVRFHQKYWHQPDDPQGIFIFGSYKDAAFDWRHWLDADKDAQVVLVVVVVVDDPQNLSWAWADDDPGTIIGRPSDPPYPSCNPDDRRNSRQAEDPVDAQWDWDWDFHQHVNDTDIIITTTGNHMHGGGDTHYHHSVVHDD